Protein AF-R9MF24-F1 (afdb_monomer_lite)

Structure (mmCIF, N/CA/C/O backbone):
data_AF-R9MF24-F1
#
_entry.id   AF-R9MF24-F1
#
loop_
_atom_site.group_PDB
_atom_site.id
_atom_site.type_symbol
_atom_site.label_atom_id
_atom_site.label_alt_id
_atom_site.label_comp_id
_atom_site.label_asym_id
_atom_site.label_entity_id
_atom_site.label_seq_id
_atom_site.pdbx_PDB_ins_code
_atom_site.Cartn_x
_atom_site.Cartn_y
_atom_site.Cartn_z
_atom_site.occupancy
_atom_site.B_iso_or_equiv
_atom_site.auth_seq_id
_atom_site.auth_comp_id
_atom_site.auth_asym_id
_atom_site.auth_atom_id
_atom_site.pdbx_PDB_model_num
ATOM 1 N N . MET A 1 1 ? 22.158 18.760 18.795 1.00 32.41 1 MET A N 1
ATOM 2 C CA . MET A 1 1 ? 23.631 18.703 18.627 1.00 32.41 1 MET A CA 1
ATOM 3 C C . MET A 1 1 ? 24.213 17.861 19.756 1.00 32.41 1 MET A C 1
ATOM 5 O O . MET A 1 1 ? 23.567 17.799 20.792 1.00 32.41 1 MET A O 1
ATOM 9 N N . SER A 1 2 ? 25.388 17.259 19.525 1.00 22.94 2 SER A N 1
ATOM 10 C CA . SER A 1 2 ? 26.091 16.228 20.326 1.00 22.94 2 SER A CA 1
ATOM 11 C C . SER A 1 2 ? 25.753 14.790 19.914 1.00 22.94 2 SER A C 1
ATOM 13 O O . SER A 1 2 ? 24.680 14.279 20.213 1.00 22.94 2 SER A O 1
ATOM 15 N N . GLY A 1 3 ? 26.680 14.176 19.172 1.00 21.25 3 GLY A N 1
ATOM 16 C CA . GLY A 1 3 ? 26.636 12.784 18.728 1.00 21.25 3 GLY A CA 1
ATOM 17 C C . GLY A 1 3 ? 27.409 11.839 19.645 1.00 21.25 3 GLY A C 1
ATOM 18 O O . GLY A 1 3 ? 28.118 12.279 20.547 1.00 21.25 3 GLY A O 1
ATOM 19 N N . ILE A 1 4 ? 27.302 10.542 19.356 1.00 23.77 4 ILE A N 1
ATOM 20 C CA . ILE A 1 4 ? 28.175 9.489 19.881 1.00 23.77 4 ILE A CA 1
ATOM 21 C C . ILE A 1 4 ? 28.530 8.559 18.713 1.00 23.77 4 ILE A C 1
ATOM 23 O O . ILE A 1 4 ? 27.656 8.023 18.037 1.00 23.77 4 ILE A O 1
ATOM 27 N N . GLN A 1 5 ? 29.835 8.435 18.471 1.00 23.28 5 GLN A N 1
ATOM 28 C CA . GLN A 1 5 ? 30.492 7.444 17.620 1.00 23.28 5 GLN A CA 1
ATOM 29 C C . GLN A 1 5 ? 30.993 6.264 18.468 1.00 23.28 5 GLN A C 1
ATOM 31 O O . GLN A 1 5 ? 31.281 6.431 19.652 1.00 23.28 5 GLN A O 1
ATOM 36 N N . GLY A 1 6 ? 31.233 5.133 17.795 1.00 20.55 6 GLY A N 1
ATOM 37 C CA . GLY A 1 6 ? 32.076 4.010 18.234 1.00 20.55 6 GLY A CA 1
ATOM 38 C C . GLY A 1 6 ? 31.330 2.681 18.068 1.00 20.55 6 GLY A C 1
ATOM 39 O O . GLY A 1 6 ? 30.177 2.604 18.461 1.00 20.55 6 GLY A O 1
ATOM 40 N N . ILE A 1 7 ? 31.859 1.591 17.503 1.00 22.58 7 ILE A N 1
ATOM 41 C CA . ILE A 1 7 ? 33.227 1.031 17.449 1.00 22.58 7 ILE A CA 1
ATOM 42 C C . ILE A 1 7 ? 33.203 -0.004 16.284 1.00 22.58 7 ILE A C 1
ATOM 44 O O . ILE A 1 7 ? 32.310 -0.840 16.255 1.00 22.58 7 ILE A O 1
ATOM 48 N N . SER A 1 8 ? 33.909 0.196 15.160 1.00 21.58 8 SER A N 1
ATOM 49 C CA . SER A 1 8 ? 35.272 -0.264 14.782 1.00 21.58 8 SER A CA 1
ATOM 50 C C . SER A 1 8 ? 35.454 -1.768 14.481 1.00 21.58 8 SER A C 1
ATOM 52 O O . SER A 1 8 ? 35.139 -2.593 15.332 1.00 21.58 8 SER A O 1
ATOM 54 N N . GLY A 1 9 ? 36.103 -2.103 13.349 1.00 21.41 9 GLY A N 1
ATOM 55 C CA . GLY A 1 9 ? 36.692 -3.435 13.104 1.00 21.41 9 GLY A CA 1
ATOM 56 C C . GLY A 1 9 ? 37.067 -3.750 11.642 1.00 21.41 9 GLY A C 1
ATOM 57 O O . GLY A 1 9 ? 36.307 -4.403 10.946 1.00 21.41 9 GLY A O 1
ATOM 58 N N . GLN A 1 10 ? 38.232 -3.266 11.197 1.00 22.50 10 GLN A N 1
ATOM 59 C CA . GLN A 1 10 ? 38.938 -3.466 9.904 1.00 22.50 10 GLN A CA 1
ATOM 60 C C . GLN A 1 10 ? 39.436 -4.930 9.656 1.00 22.50 10 GLN A C 1
ATOM 62 O O . GLN A 1 10 ? 39.294 -5.710 10.595 1.00 22.50 10 GLN A O 1
ATOM 67 N N . PRO A 1 11 ? 40.061 -5.341 8.501 1.00 26.17 11 PRO A N 1
ATOM 68 C CA . PRO A 1 11 ? 40.873 -4.532 7.572 1.00 26.17 11 PRO A CA 1
ATOM 69 C C . PRO A 1 11 ? 40.814 -4.795 6.048 1.00 26.17 11 PRO A C 1
ATOM 71 O O . PRO A 1 11 ? 40.535 -5.874 5.537 1.00 26.17 11 PRO A O 1
ATOM 74 N N . TYR A 1 12 ? 41.217 -3.730 5.351 1.00 21.31 12 TYR A N 1
ATOM 75 C CA . TYR A 1 12 ? 41.724 -3.656 3.983 1.00 21.31 12 TYR A CA 1
ATOM 76 C C . TYR A 1 12 ? 42.991 -4.513 3.800 1.00 21.31 12 TYR A C 1
ATOM 78 O O . TYR A 1 12 ? 43.937 -4.385 4.578 1.00 21.31 12 TYR A O 1
ATOM 86 N N . ILE A 1 13 ? 43.061 -5.286 2.713 1.00 24.27 13 ILE A N 1
ATOM 87 C CA . ILE A 1 13 ? 44.319 -5.816 2.168 1.00 24.27 13 ILE A CA 1
ATOM 88 C C . ILE A 1 13 ? 44.688 -4.960 0.956 1.00 24.27 13 ILE A C 1
ATOM 90 O O . ILE A 1 13 ? 43.916 -4.826 0.009 1.00 24.27 13 ILE A O 1
ATOM 94 N N . GLY A 1 14 ? 45.861 -4.332 1.029 1.00 21.56 14 GLY A N 1
ATOM 95 C CA . GLY A 1 14 ? 46.400 -3.469 -0.013 1.00 21.56 14 GLY A CA 1
ATOM 96 C C . GLY A 1 14 ? 47.034 -4.243 -1.167 1.00 21.56 14 GLY A C 1
ATOM 97 O O . GLY A 1 14 ? 47.687 -5.265 -0.965 1.00 21.56 14 GLY A O 1
ATOM 98 N N . LEU A 1 15 ? 46.917 -3.683 -2.370 1.00 23.77 15 LEU A N 1
ATOM 99 C CA . LEU A 1 15 ? 47.779 -3.999 -3.505 1.00 23.77 15 LEU A CA 1
ATOM 100 C C . LEU A 1 15 ? 48.387 -2.696 -4.039 1.00 23.77 15 LEU A C 1
ATOM 102 O O . LEU A 1 15 ? 47.690 -1.722 -4.314 1.00 23.77 15 LEU A O 1
ATOM 106 N N . GLN A 1 16 ? 49.718 -2.680 -4.099 1.00 23.48 16 GLN A N 1
ATOM 107 C CA . GLN A 1 16 ? 50.552 -1.577 -4.574 1.00 23.48 16 GLN A CA 1
ATOM 108 C C . GLN A 1 16 ? 50.509 -1.416 -6.112 1.00 23.48 16 GLN A C 1
ATOM 110 O O . GLN A 1 16 ? 50.182 -2.366 -6.823 1.00 23.48 16 GLN A O 1
ATOM 115 N N . PRO A 1 17 ? 50.867 -0.226 -6.643 1.00 25.86 17 PRO A N 1
ATOM 116 C CA . PRO A 1 17 ? 50.626 0.160 -8.032 1.00 25.86 17 PRO A CA 1
ATOM 117 C C . PRO A 1 17 ? 51.710 -0.358 -8.992 1.00 25.86 17 PRO A C 1
ATOM 119 O O . PRO A 1 17 ? 52.890 -0.029 -8.868 1.00 25.86 17 PRO A O 1
ATOM 122 N N . GLY A 1 18 ? 51.299 -1.128 -10.001 1.00 22.83 18 GLY A N 1
ATOM 123 C CA . GLY A 1 18 ? 52.157 -1.616 -11.081 1.00 22.83 18 GLY A CA 1
ATOM 124 C C . GLY A 1 18 ? 51.900 -0.896 -12.408 1.00 22.83 18 GLY A C 1
ATOM 125 O O . GLY A 1 18 ? 50.906 -1.160 -13.066 1.00 22.83 18 GLY A O 1
ATOM 126 N N . LYS A 1 19 ? 52.824 -0.000 -12.778 1.00 24.78 19 LYS A N 1
ATOM 127 C CA . LYS A 1 19 ? 53.204 0.462 -14.134 1.00 24.78 19 LYS A CA 1
ATOM 128 C C . LYS A 1 19 ? 52.115 0.509 -15.227 1.00 24.78 19 LYS A C 1
ATOM 130 O O . LYS A 1 19 ? 51.801 -0.480 -15.879 1.00 24.78 19 LYS A O 1
ATOM 135 N N . THR A 1 20 ? 51.698 1.733 -15.539 1.00 24.89 20 THR A N 1
ATOM 136 C CA . THR A 1 20 ? 50.992 2.136 -16.762 1.00 24.89 20 THR A CA 1
ATOM 137 C C . THR A 1 20 ? 51.785 1.832 -18.044 1.00 24.89 20 THR A C 1
ATOM 139 O O . THR A 1 20 ? 52.941 2.251 -18.163 1.00 24.89 20 THR A O 1
ATOM 142 N N . PRO A 1 21 ? 51.160 1.234 -19.075 1.00 23.38 21 PRO A N 1
ATOM 143 C CA . PRO A 1 21 ? 51.584 1.398 -20.458 1.00 23.38 21 PRO A CA 1
ATOM 144 C C . PRO A 1 21 ? 50.862 2.605 -21.069 1.00 23.38 21 PRO A C 1
ATOM 146 O O . PRO A 1 21 ? 49.635 2.663 -21.123 1.00 23.38 21 PRO A O 1
ATOM 149 N N . LYS A 1 22 ? 51.639 3.585 -21.541 1.00 26.80 22 LYS A N 1
ATOM 150 C CA . LYS A 1 22 ? 51.162 4.669 -22.409 1.00 26.80 22 LYS A CA 1
ATOM 151 C C . LYS A 1 22 ? 50.564 4.055 -23.676 1.00 26.80 22 LYS A C 1
ATOM 153 O O . LYS A 1 22 ? 51.313 3.478 -24.460 1.00 26.80 22 LYS A O 1
ATOM 158 N N . CYS A 1 23 ? 49.266 4.242 -23.906 1.00 21.67 23 CYS A N 1
ATOM 159 C CA . CYS A 1 23 ? 48.694 4.089 -25.238 1.00 21.67 23 CYS A CA 1
ATOM 160 C C . CYS A 1 23 ? 48.206 5.442 -25.760 1.00 21.67 23 CYS A C 1
ATOM 162 O O . CYS A 1 23 ? 47.692 6.290 -25.031 1.00 21.67 23 CYS A O 1
ATOM 164 N N . ILE A 1 24 ? 48.536 5.651 -27.022 1.00 23.00 24 ILE A N 1
ATOM 165 C CA . ILE A 1 24 ? 48.594 6.902 -27.758 1.00 23.00 24 ILE A CA 1
ATOM 166 C C . ILE A 1 24 ? 47.173 7.385 -28.060 1.00 23.00 24 ILE A C 1
ATOM 168 O O . ILE A 1 24 ? 46.332 6.614 -28.513 1.00 23.00 24 ILE A O 1
ATOM 172 N N . LYS A 1 25 ? 46.922 8.678 -27.814 1.00 24.72 25 LYS A N 1
ATOM 173 C CA . LYS A 1 25 ? 45.685 9.369 -28.192 1.00 24.72 25 LYS A CA 1
ATOM 174 C C . LYS A 1 25 ? 45.422 9.170 -29.685 1.00 24.72 25 LYS A C 1
ATOM 176 O O . LYS A 1 25 ? 46.194 9.654 -30.508 1.00 24.72 25 LYS A O 1
ATOM 181 N N . THR A 1 26 ? 44.321 8.514 -30.020 1.00 23.39 26 THR A N 1
ATOM 182 C CA . THR A 1 26 ? 43.655 8.692 -31.311 1.00 23.39 26 THR A CA 1
ATOM 183 C C . THR A 1 26 ? 42.411 9.525 -31.036 1.00 23.39 26 THR A C 1
ATOM 185 O O . THR A 1 26 ? 41.576 9.151 -30.215 1.00 23.39 26 THR A O 1
ATOM 188 N N . GLU A 1 27 ? 42.351 10.713 -31.631 1.00 31.97 27 GLU A N 1
ATOM 189 C CA . GLU A 1 27 ? 41.205 11.615 -31.554 1.00 31.97 27 GLU A CA 1
ATOM 190 C C . GLU A 1 27 ? 39.989 10.937 -32.194 1.00 31.97 27 GLU A C 1
ATOM 192 O O . GLU A 1 27 ? 39.872 10.870 -33.414 1.00 31.97 27 GLU A O 1
ATOM 197 N N . ALA A 1 28 ? 39.086 10.419 -31.362 1.00 26.02 28 ALA A N 1
ATOM 198 C CA . ALA A 1 28 ? 37.737 10.058 -31.766 1.00 26.02 28 ALA A CA 1
ATOM 199 C C . ALA A 1 28 ? 36.785 11.166 -31.296 1.00 26.02 28 ALA A C 1
ATOM 201 O O . ALA A 1 28 ? 36.857 11.638 -30.160 1.00 26.02 28 ALA A O 1
ATOM 202 N N . SER A 1 29 ? 35.958 11.626 -32.230 1.00 28.78 29 SER A N 1
ATOM 203 C CA . SER A 1 29 ? 35.047 12.769 -32.161 1.00 28.78 29 SER A CA 1
ATOM 204 C C . SER A 1 29 ? 34.356 12.970 -30.807 1.00 28.78 29 SER A C 1
ATOM 206 O O . SER A 1 29 ? 33.730 12.053 -30.280 1.00 28.78 29 SER A O 1
ATOM 208 N N . LYS A 1 30 ? 34.384 14.212 -30.304 1.00 30.12 30 LYS A N 1
ATOM 209 C CA . LYS A 1 30 ? 33.553 14.681 -29.184 1.00 30.12 30 LYS A CA 1
ATOM 210 C C . LYS A 1 30 ? 32.076 14.340 -29.434 1.00 30.12 30 LYS A C 1
ATOM 212 O O . LYS A 1 30 ? 31.434 14.993 -30.254 1.00 30.12 30 LYS A O 1
ATOM 217 N N . ALA A 1 31 ? 31.536 13.372 -28.699 1.00 29.36 31 ALA A N 1
ATOM 218 C CA . ALA A 1 31 ? 30.095 13.243 -28.519 1.00 29.36 31 ALA A CA 1
ATOM 219 C C . ALA A 1 31 ? 29.623 14.368 -27.581 1.00 29.36 31 ALA A C 1
ATOM 221 O O . ALA A 1 31 ? 30.256 14.641 -26.557 1.00 29.36 31 ALA A O 1
ATOM 222 N N . LYS A 1 32 ? 28.578 15.088 -28.003 1.00 32.53 32 LYS A N 1
ATOM 223 C CA . LYS A 1 32 ? 28.035 16.274 -27.332 1.00 32.53 32 LYS A CA 1
ATOM 224 C C . LYS A 1 32 ? 27.459 15.907 -25.957 1.00 32.53 32 LYS A C 1
ATOM 226 O O . LYS A 1 32 ? 26.808 14.884 -25.801 1.00 32.53 32 LYS A O 1
ATOM 231 N N . VAL A 1 33 ? 27.742 16.772 -24.989 1.00 30.73 33 VAL A N 1
ATOM 232 C CA . VAL A 1 33 ? 27.272 16.747 -23.599 1.00 30.73 33 VAL A CA 1
ATOM 233 C C . VAL A 1 33 ? 25.902 17.423 -23.541 1.00 30.73 33 VAL A C 1
ATOM 235 O O . VAL A 1 33 ? 25.775 18.531 -24.062 1.00 30.73 33 VAL A O 1
ATOM 238 N N . ASP A 1 34 ? 24.917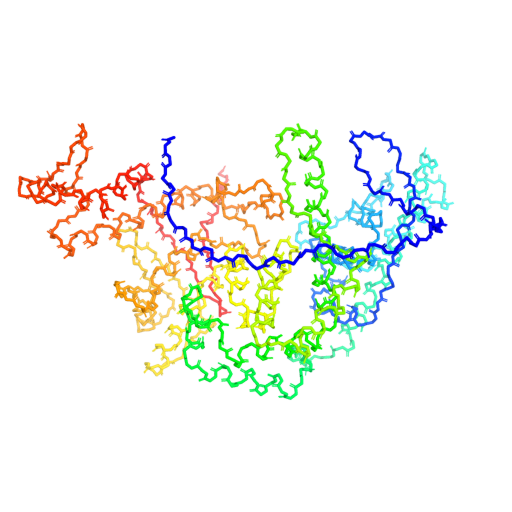 16.817 -22.879 1.00 28.94 34 ASP A N 1
ATOM 239 C CA . ASP A 1 34 ? 23.651 17.489 -22.568 1.00 28.94 34 ASP A CA 1
ATOM 240 C C . ASP A 1 34 ? 23.874 18.557 -21.484 1.00 28.94 34 ASP A C 1
ATOM 242 O O . ASP A 1 34 ? 24.329 18.272 -20.373 1.00 28.94 34 ASP A O 1
ATOM 246 N N . GLN A 1 35 ? 23.568 19.812 -21.815 1.00 27.31 35 GLN A N 1
ATOM 247 C CA . GLN A 1 35 ? 23.537 20.948 -20.892 1.00 27.31 35 GLN A CA 1
ATOM 248 C C . GLN A 1 35 ? 22.098 21.441 -20.739 1.00 27.31 35 GLN A C 1
ATOM 250 O O . GLN A 1 35 ? 21.409 21.691 -21.722 1.00 27.31 35 GLN A O 1
ATOM 255 N N . PHE A 1 36 ? 21.668 21.657 -19.497 1.00 27.12 36 PHE A N 1
ATOM 256 C CA . PHE A 1 36 ? 20.425 22.362 -19.188 1.00 27.12 36 PHE A CA 1
ATOM 257 C C . PHE A 1 36 ? 20.671 23.881 -19.190 1.00 27.12 36 PHE A C 1
ATOM 259 O O . PHE A 1 36 ? 21.599 24.342 -18.521 1.00 27.12 36 PHE A O 1
ATOM 266 N N . SER A 1 37 ? 19.838 24.669 -19.885 1.00 28.86 37 SER A N 1
ATOM 267 C CA . SER A 1 37 ? 19.802 26.134 -19.741 1.00 28.86 37 SER A CA 1
ATOM 268 C C . SER A 1 37 ? 18.368 26.647 -19.561 1.00 28.86 37 SER A C 1
ATOM 270 O O . SER A 1 37 ? 17.426 26.174 -20.190 1.00 28.86 37 SER A O 1
ATOM 272 N N . SER A 1 38 ? 18.202 27.595 -18.638 1.00 31.83 38 SER A N 1
ATOM 273 C CA . SER A 1 38 ? 16.920 28.112 -18.144 1.00 31.83 38 SER A CA 1
ATOM 274 C C . SER A 1 38 ? 16.510 29.436 -18.801 1.00 31.83 38 SER A C 1
ATOM 276 O O . SER A 1 38 ? 16.026 30.343 -18.125 1.00 31.83 38 SER A O 1
ATOM 278 N N . SER A 1 39 ? 16.724 29.595 -20.104 1.00 25.58 39 SER A N 1
ATOM 279 C CA . SER A 1 39 ? 16.343 30.817 -20.823 1.00 25.58 39 SER A CA 1
ATOM 280 C C . SER A 1 39 ? 15.750 30.470 -22.177 1.00 25.58 39 SER A C 1
ATOM 282 O O . SER A 1 39 ? 16.351 29.688 -22.905 1.00 25.58 39 SER A O 1
ATOM 284 N N . GLY A 1 40 ? 14.589 31.055 -22.493 1.00 33.47 40 GLY A N 1
ATOM 285 C CA . GLY A 1 40 ? 13.822 30.857 -23.726 1.00 33.47 40 GLY A CA 1
ATOM 286 C C . GLY A 1 40 ? 14.568 31.264 -24.996 1.00 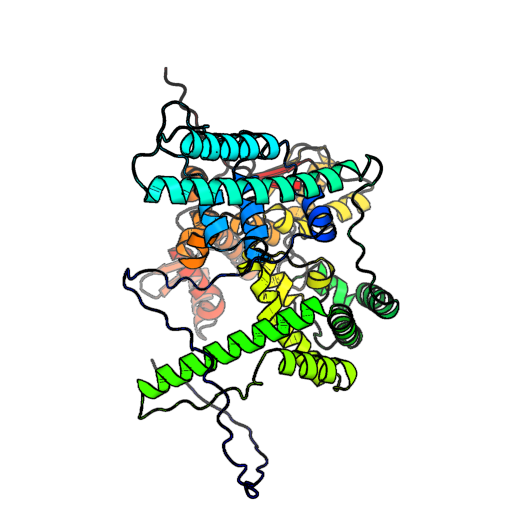33.47 40 GLY A C 1
ATOM 287 O O . GLY A 1 40 ? 14.255 32.277 -25.613 1.00 33.47 40 GLY A O 1
ATOM 288 N N . ALA A 1 41 ? 15.542 30.450 -25.385 1.00 24.89 41 ALA A N 1
ATOM 289 C CA . ALA A 1 41 ? 16.213 30.476 -26.668 1.00 24.89 41 ALA A CA 1
ATOM 290 C C . ALA A 1 41 ? 15.814 29.218 -27.446 1.00 24.89 41 ALA A C 1
ATOM 292 O O . ALA A 1 41 ? 15.605 28.153 -26.869 1.00 24.89 41 ALA A O 1
ATOM 293 N N . MET A 1 42 ? 15.639 29.412 -28.750 1.00 27.91 42 MET A N 1
ATOM 294 C CA . MET A 1 42 ? 15.045 28.486 -29.706 1.00 27.91 42 MET A CA 1
ATOM 295 C C . MET A 1 42 ? 15.560 27.052 -29.560 1.00 27.91 42 MET A C 1
ATOM 297 O O . MET A 1 42 ? 16.758 26.828 -29.413 1.00 27.91 42 MET A O 1
ATOM 301 N N . TYR A 1 43 ? 14.629 26.098 -29.641 1.00 26.80 43 TYR A N 1
ATOM 302 C CA . TYR A 1 43 ? 14.927 24.685 -29.830 1.00 26.80 43 TYR A CA 1
ATOM 303 C C . TYR A 1 43 ? 15.898 24.533 -31.005 1.00 26.80 43 TYR A C 1
ATOM 305 O O . TYR A 1 43 ? 15.511 24.739 -32.157 1.00 26.80 43 TYR A O 1
ATOM 313 N N . ASP A 1 44 ? 17.140 24.143 -30.727 1.00 27.47 44 ASP A N 1
ATOM 314 C CA . ASP A 1 44 ? 17.936 23.464 -31.738 1.00 27.47 44 ASP A CA 1
ATOM 315 C C . ASP A 1 44 ? 17.193 22.162 -32.058 1.00 27.47 44 ASP A C 1
ATOM 317 O O . ASP A 1 44 ? 17.021 21.295 -31.198 1.00 27.47 44 ASP A O 1
ATOM 321 N N . GLN A 1 45 ? 16.684 22.069 -33.287 1.00 33.59 45 GLN A N 1
ATOM 322 C CA . GLN A 1 45 ? 16.009 20.890 -33.818 1.00 33.59 45 GLN A CA 1
ATOM 323 C C . GLN A 1 45 ? 17.004 19.728 -33.899 1.00 33.59 45 GLN A C 1
ATOM 325 O O . GLN A 1 45 ? 17.668 19.512 -34.911 1.00 33.59 45 GLN A O 1
ATOM 330 N N . VAL A 1 46 ? 17.119 18.964 -32.817 1.00 35.62 46 VAL A N 1
ATOM 331 C CA . VAL A 1 46 ? 17.594 17.587 -32.895 1.00 35.62 46 VAL A CA 1
ATOM 332 C C . VAL A 1 46 ? 16.377 16.759 -33.291 1.00 35.62 46 VAL A C 1
ATOM 334 O O . VAL A 1 46 ? 15.418 16.680 -32.529 1.00 35.62 46 VAL A O 1
ATOM 337 N N . GLU A 1 47 ? 16.378 16.195 -34.501 1.00 38.88 47 GLU A N 1
ATOM 338 C CA . GLU A 1 47 ? 15.331 15.268 -34.948 1.00 38.88 47 GLU A CA 1
ATOM 339 C C . GLU A 1 47 ? 15.279 14.054 -34.004 1.00 38.88 47 GLU A C 1
ATOM 341 O O . GLU A 1 47 ? 16.055 13.103 -34.136 1.00 38.88 47 GLU A O 1
ATOM 346 N N . GLU A 1 48 ? 14.362 14.078 -33.034 1.00 51.06 48 GLU A N 1
ATOM 347 C CA . GLU A 1 48 ? 13.956 12.886 -32.293 1.00 5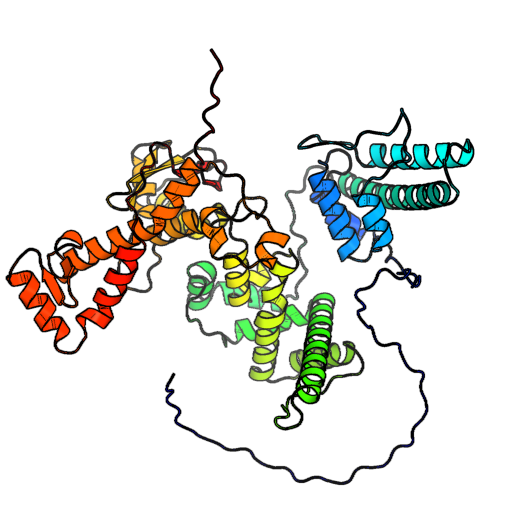1.06 48 GLU A CA 1
ATOM 348 C C . GLU A 1 48 ? 13.337 11.901 -33.293 1.00 51.06 48 GLU A C 1
ATOM 350 O O . GLU A 1 48 ? 12.275 12.153 -33.861 1.00 51.06 48 GLU A O 1
ATOM 355 N N . LYS A 1 49 ? 14.000 10.770 -33.547 1.00 55.09 49 LYS A N 1
ATOM 356 C CA . LYS A 1 49 ? 13.444 9.726 -34.417 1.00 55.09 49 LYS A CA 1
ATOM 357 C C . LYS A 1 49 ? 12.468 8.861 -33.629 1.00 55.09 49 LYS A C 1
ATOM 359 O O . LYS A 1 49 ? 12.867 8.199 -32.674 1.00 55.09 49 LYS A O 1
ATOM 364 N N . SER A 1 50 ? 11.208 8.826 -34.061 1.00 71.94 50 SER A N 1
ATOM 365 C CA . SER A 1 50 ? 10.199 7.932 -33.488 1.00 71.94 50 SER A CA 1
ATOM 366 C C . SER A 1 50 ? 10.451 6.469 -33.861 1.00 71.94 50 SER A C 1
ATOM 368 O O . SER A 1 50 ? 10.723 6.168 -35.026 1.00 71.94 50 SER A O 1
ATOM 370 N N . LEU A 1 51 ? 10.287 5.557 -32.903 1.00 75.38 51 LEU A N 1
ATOM 371 C CA . LEU A 1 51 ? 10.299 4.114 -33.138 1.00 75.38 51 LEU A CA 1
ATOM 372 C C . LEU A 1 51 ? 9.039 3.663 -33.905 1.00 75.38 51 LEU A C 1
ATOM 374 O O . LEU A 1 51 ? 7.967 4.251 -33.731 1.00 75.38 51 LEU A O 1
ATOM 378 N N . PRO A 1 52 ? 9.134 2.621 -34.753 1.00 80.38 52 PRO A N 1
ATOM 379 C CA . PRO A 1 52 ? 7.977 2.087 -35.463 1.00 80.38 52 PRO A CA 1
ATOM 380 C C . PRO A 1 52 ? 7.011 1.384 -34.501 1.00 80.38 52 PRO A C 1
ATOM 382 O O . PRO A 1 52 ? 7.428 0.633 -33.621 1.00 80.38 52 PRO A O 1
ATOM 385 N N . PHE A 1 53 ? 5.709 1.586 -34.709 1.00 85.56 53 PHE A N 1
ATOM 386 C CA . PHE A 1 53 ? 4.666 0.852 -33.993 1.00 85.56 53 PHE A CA 1
ATOM 387 C C . PHE A 1 53 ? 4.494 -0.547 -34.594 1.00 85.56 53 PHE A C 1
ATOM 389 O O . PHE A 1 53 ? 4.344 -0.676 -35.809 1.00 85.56 53 PHE A O 1
ATOM 396 N N . THR A 1 54 ? 4.540 -1.591 -33.764 1.00 85.19 54 THR A N 1
ATOM 397 C CA . THR A 1 54 ? 4.484 -2.989 -34.222 1.00 85.19 54 THR A CA 1
ATOM 398 C C . THR A 1 54 ? 3.137 -3.645 -33.914 1.00 85.19 54 THR A C 1
ATOM 400 O O . THR A 1 54 ? 2.429 -3.250 -32.988 1.00 85.19 54 THR A O 1
ATOM 403 N N . ALA A 1 55 ? 2.805 -4.714 -34.644 1.00 77.00 55 ALA A N 1
ATOM 404 C CA . ALA A 1 55 ? 1.595 -5.504 -34.396 1.00 77.00 55 ALA A CA 1
ATOM 405 C C . ALA A 1 55 ? 1.550 -6.111 -32.978 1.00 77.00 55 ALA A C 1
ATOM 407 O O . ALA A 1 55 ? 0.478 -6.242 -32.395 1.00 77.00 55 ALA A O 1
ATOM 408 N N . GLU A 1 56 ? 2.706 -6.436 -32.388 1.00 77.31 56 GLU A N 1
ATOM 409 C CA . GLU A 1 56 ? 2.786 -6.923 -31.005 1.00 77.31 56 GLU A CA 1
ATOM 410 C C . GLU A 1 56 ? 2.409 -5.827 -29.994 1.00 77.31 56 GLU A C 1
ATOM 412 O O . GLU A 1 56 ? 1.693 -6.088 -29.026 1.00 77.31 56 GLU A O 1
ATOM 417 N N . MET A 1 57 ? 2.847 -4.585 -30.229 1.00 80.69 57 MET A N 1
ATOM 418 C CA . MET A 1 57 ? 2.451 -3.435 -29.410 1.00 80.69 57 MET A CA 1
ATOM 419 C C . MET A 1 57 ? 0.953 -3.148 -29.556 1.00 80.69 57 MET A C 1
ATOM 421 O O . MET A 1 57 ? 0.279 -2.889 -28.562 1.00 80.69 57 MET A O 1
ATOM 425 N N . ALA A 1 58 ? 0.414 -3.270 -30.772 1.00 83.56 58 ALA A N 1
ATOM 426 C CA . ALA A 1 58 ? -1.018 -3.151 -31.019 1.00 83.56 58 ALA A CA 1
ATOM 427 C C . ALA A 1 58 ? -1.828 -4.206 -30.247 1.00 83.56 58 ALA A C 1
ATOM 429 O O . ALA A 1 58 ? -2.810 -3.860 -29.595 1.00 83.56 58 ALA A O 1
ATOM 430 N N . ALA A 1 59 ? -1.382 -5.466 -30.251 1.00 79.00 59 ALA A N 1
ATOM 431 C CA . ALA A 1 59 ? -2.025 -6.552 -29.512 1.00 79.00 59 ALA A CA 1
ATOM 432 C C . ALA A 1 59 ? -1.970 -6.366 -27.986 1.00 79.00 59 ALA A C 1
ATOM 434 O O . ALA A 1 59 ? -2.905 -6.761 -27.295 1.00 79.00 59 ALA A O 1
ATOM 435 N N . LYS A 1 60 ? -0.910 -5.737 -27.458 1.00 82.50 60 LYS A N 1
ATOM 436 C CA . LYS A 1 60 ? -0.802 -5.383 -26.030 1.00 82.50 60 LYS A CA 1
ATOM 437 C C . LYS A 1 60 ? -1.779 -4.277 -25.625 1.00 82.50 60 LYS A C 1
ATOM 439 O O . LYS A 1 60 ? -2.352 -4.351 -24.548 1.00 82.50 60 LYS A O 1
ATOM 444 N N . LEU A 1 61 ? -1.995 -3.288 -26.493 1.00 84.50 61 LEU A N 1
ATOM 445 C CA . LEU A 1 61 ? -2.859 -2.135 -26.207 1.00 84.50 61 LEU A CA 1
ATOM 446 C C . LEU A 1 61 ? -4.346 -2.394 -26.506 1.00 84.50 61 LEU A C 1
ATOM 448 O O . LEU A 1 61 ? -5.212 -1.775 -25.894 1.00 84.50 61 LEU A O 1
ATOM 452 N N . ALA A 1 62 ? -4.656 -3.320 -27.416 1.00 87.75 62 ALA A N 1
ATOM 453 C CA . ALA A 1 62 ? -6.017 -3.700 -27.807 1.00 87.75 62 ALA A CA 1
ATOM 454 C C . ALA A 1 62 ? -6.973 -4.087 -26.655 1.00 87.75 62 ALA A C 1
ATOM 456 O O . ALA A 1 62 ? -8.136 -3.676 -26.710 1.00 87.75 62 ALA A O 1
ATOM 457 N N . PRO A 1 63 ? -6.555 -4.850 -25.622 1.00 79.44 63 PRO A N 1
ATOM 458 C CA . PRO A 1 63 ? -7.427 -5.149 -24.486 1.00 79.44 63 PRO A CA 1
ATOM 459 C C . PRO A 1 63 ? -7.632 -3.952 -23.544 1.00 79.44 63 PRO A C 1
ATOM 461 O O . PRO A 1 63 ? -8.667 -3.877 -22.888 1.00 79.44 63 PRO A O 1
ATOM 464 N N . GLU A 1 64 ? -6.679 -3.018 -23.476 1.00 84.31 64 GLU A N 1
ATOM 465 C CA . GLU A 1 64 ? -6.719 -1.871 -22.555 1.00 84.31 64 GLU A CA 1
ATOM 466 C C . GLU A 1 64 ? -7.507 -0.680 -23.116 1.00 84.31 64 GLU A C 1
ATOM 468 O O . GLU A 1 64 ? -8.102 0.090 -22.359 1.00 84.31 64 GLU A O 1
ATOM 473 N N . TYR A 1 65 ? -7.528 -0.526 -24.443 1.00 88.44 65 TYR A N 1
ATOM 474 C CA . TYR A 1 65 ? -8.087 0.647 -25.104 1.00 88.44 65 TYR A CA 1
ATOM 475 C C . TYR A 1 65 ? -9.105 0.268 -26.175 1.00 88.44 65 TYR A C 1
ATOM 477 O O . TYR A 1 65 ? -8.783 -0.338 -27.198 1.00 88.44 65 TYR A O 1
ATOM 485 N N . ASP A 1 66 ? -10.350 0.706 -25.983 1.00 90.19 66 ASP A N 1
ATOM 486 C CA . ASP A 1 66 ? -11.326 0.759 -27.065 1.00 90.19 66 ASP A CA 1
ATOM 487 C C . ASP A 1 66 ? -11.206 2.079 -27.826 1.00 90.19 66 ASP A C 1
ATOM 489 O O . ASP A 1 66 ? -11.844 3.073 -27.493 1.00 90.19 66 ASP A O 1
ATOM 493 N N . VAL A 1 67 ? -10.362 2.107 -28.854 1.00 90.56 67 VAL A N 1
ATOM 494 C CA . VAL A 1 67 ? -10.092 3.336 -29.618 1.00 90.56 67 VAL A CA 1
ATOM 495 C C . VAL A 1 67 ? -11.312 3.886 -30.375 1.00 90.56 67 VAL A C 1
ATOM 497 O O . VAL A 1 67 ? -11.294 5.054 -30.760 1.00 90.56 67 VAL A O 1
ATOM 500 N N . GLN A 1 68 ? -12.373 3.087 -30.549 1.00 90.50 68 GLN A N 1
ATOM 501 C CA . GLN A 1 68 ? -13.659 3.529 -31.107 1.00 90.50 68 GLN A CA 1
ATOM 502 C C . GLN A 1 68 ? -14.646 4.007 -30.031 1.00 90.50 68 GLN A C 1
ATOM 504 O O . GLN A 1 68 ? -15.680 4.588 -30.353 1.00 90.50 68 GLN A O 1
ATOM 509 N N . SER A 1 69 ? -14.348 3.773 -28.754 1.00 89.25 69 SER A N 1
ATOM 510 C CA . SER A 1 69 ? -15.199 4.163 -27.636 1.00 89.25 69 SER A CA 1
ATOM 511 C C . SER A 1 69 ? -14.369 4.359 -26.366 1.00 89.25 69 SER A C 1
ATOM 513 O O . SER A 1 69 ? -14.448 3.575 -25.418 1.00 89.25 69 SER A O 1
ATOM 515 N N . MET A 1 70 ? -13.582 5.436 -26.318 1.00 88.62 70 MET A N 1
ATOM 516 C CA . MET A 1 70 ? -12.794 5.787 -25.132 1.00 88.62 70 MET A CA 1
ATOM 517 C C . MET A 1 70 ? -13.016 7.235 -24.706 1.00 88.62 70 MET A C 1
ATOM 519 O O . MET A 1 70 ? -13.413 8.077 -25.509 1.00 88.62 70 MET A O 1
ATOM 523 N N . SER A 1 71 ? -12.792 7.524 -23.422 1.00 86.12 71 SER A N 1
ATOM 524 C CA . SER A 1 71 ? -12.865 8.889 -22.894 1.00 86.12 71 SER A CA 1
ATOM 525 C C . SER A 1 71 ? -11.605 9.688 -23.221 1.00 86.12 71 SER A C 1
ATOM 527 O O . SER A 1 71 ? -10.544 9.123 -23.504 1.00 86.12 71 SER A O 1
ATOM 529 N N . ARG A 1 72 ? -11.681 11.018 -23.101 1.00 81.56 72 ARG A N 1
ATOM 530 C CA . ARG A 1 72 ? -10.512 11.905 -23.238 1.00 81.56 72 ARG A CA 1
ATOM 531 C C . ARG A 1 72 ? -9.360 11.511 -22.309 1.00 81.56 72 ARG A C 1
ATOM 533 O O . ARG A 1 72 ? -8.204 11.562 -22.718 1.00 81.56 72 ARG A O 1
ATOM 540 N N . ASN A 1 73 ? -9.665 11.051 -21.096 1.00 79.19 73 ASN A N 1
ATOM 541 C CA . ASN A 1 73 ? -8.658 10.581 -20.142 1.00 79.19 73 ASN A CA 1
ATOM 542 C C . ASN A 1 73 ? -7.966 9.294 -20.611 1.00 79.19 73 ASN A C 1
ATOM 544 O O . ASN A 1 73 ? -6.751 9.164 -20.470 1.00 79.19 73 ASN A O 1
ATOM 548 N N . ALA A 1 74 ? -8.717 8.351 -21.186 1.00 79.88 74 ALA A N 1
ATOM 549 C CA . ALA A 1 74 ? -8.154 7.125 -21.747 1.00 79.88 74 ALA A CA 1
ATOM 550 C C . ALA A 1 74 ? -7.293 7.412 -22.990 1.00 79.88 74 ALA A C 1
ATOM 552 O O . ALA A 1 74 ? -6.175 6.907 -23.072 1.00 79.88 74 ALA A O 1
ATOM 553 N N . TYR A 1 75 ? -7.742 8.306 -23.879 1.00 86.56 75 TYR A N 1
ATOM 554 C CA . TYR A 1 75 ? -6.942 8.801 -25.006 1.00 86.56 75 TYR A CA 1
ATOM 555 C C . TYR A 1 75 ? -5.611 9.410 -24.542 1.00 86.56 75 TYR A C 1
ATOM 557 O O . TYR A 1 75 ? -4.547 9.067 -25.051 1.00 86.56 75 TYR A O 1
ATOM 565 N N . THR A 1 76 ? -5.650 10.275 -23.527 1.00 80.62 76 THR A N 1
ATOM 566 C CA . THR A 1 76 ? -4.452 10.912 -22.971 1.00 80.62 76 THR A CA 1
ATOM 567 C C . THR A 1 76 ? -3.481 9.897 -22.364 1.00 80.62 76 THR A C 1
ATOM 569 O O . THR A 1 76 ? -2.271 10.000 -22.573 1.00 80.62 76 THR A O 1
ATOM 572 N N . LYS A 1 77 ? -3.993 8.886 -21.649 1.00 83.50 77 LYS A N 1
ATOM 573 C CA . LYS A 1 77 ? -3.172 7.785 -21.122 1.00 83.50 77 LYS A CA 1
ATOM 574 C C . LYS A 1 77 ? -2.506 6.995 -22.251 1.00 83.50 77 LYS A C 1
ATOM 576 O O . LYS A 1 77 ? -1.309 6.733 -22.165 1.00 83.50 77 LYS A O 1
ATOM 581 N N . LEU A 1 78 ? -3.242 6.690 -23.322 1.00 88.62 78 LEU A N 1
ATOM 582 C CA . LEU A 1 78 ? -2.701 6.009 -24.499 1.00 88.62 78 LEU A CA 1
ATOM 583 C C . LEU A 1 78 ? -1.585 6.833 -25.164 1.00 88.62 78 LEU A C 1
ATOM 585 O O . LEU A 1 78 ? -0.509 6.302 -25.427 1.00 88.62 78 LEU A O 1
ATOM 589 N N . LEU A 1 79 ? -1.773 8.145 -25.357 1.00 82.88 79 LEU A N 1
ATOM 590 C CA . LEU A 1 79 ? -0.714 9.023 -25.878 1.00 82.88 79 LEU A CA 1
ATOM 591 C C . LEU A 1 79 ? 0.543 9.020 -25.001 1.00 82.88 79 LEU A C 1
ATOM 593 O O . LEU A 1 79 ? 1.661 9.008 -25.520 1.00 82.88 79 LEU A O 1
ATOM 597 N N . ALA A 1 80 ? 0.372 9.034 -23.678 1.00 69.75 80 ALA A N 1
ATOM 598 C CA . ALA A 1 80 ? 1.488 9.006 -22.741 1.00 69.75 80 ALA A CA 1
ATOM 599 C C . ALA A 1 80 ? 2.270 7.687 -22.829 1.00 69.75 80 ALA A C 1
ATOM 601 O O . ALA A 1 80 ? 3.501 7.717 -22.827 1.00 69.75 80 ALA A O 1
ATOM 602 N N . GLN A 1 81 ? 1.579 6.552 -22.981 1.00 78.94 81 GLN A N 1
ATOM 603 C CA . GLN A 1 81 ? 2.211 5.249 -23.208 1.00 78.94 81 GLN A CA 1
ATOM 604 C C . GLN A 1 81 ? 2.949 5.181 -24.556 1.00 78.94 81 GLN A C 1
ATOM 606 O O . GLN A 1 81 ? 4.068 4.669 -24.626 1.00 78.94 81 GLN A O 1
ATOM 611 N N . LEU A 1 82 ? 2.374 5.737 -25.629 1.00 79.75 82 LEU A N 1
ATOM 612 C CA . LEU A 1 82 ? 3.032 5.790 -26.940 1.00 79.75 82 LEU A CA 1
ATOM 613 C C . LEU A 1 82 ? 4.295 6.668 -26.905 1.00 79.75 82 LEU A C 1
ATOM 615 O O . LEU A 1 82 ? 5.321 6.296 -27.475 1.00 79.75 82 LEU A O 1
ATOM 619 N N . ARG A 1 83 ? 4.260 7.801 -26.192 1.00 76.81 83 ARG A N 1
ATOM 620 C CA . ARG A 1 83 ? 5.438 8.658 -25.985 1.00 76.81 83 ARG A CA 1
ATOM 621 C C . ARG A 1 83 ? 6.510 7.965 -25.151 1.00 76.81 83 ARG A C 1
ATOM 623 O O . ARG A 1 83 ? 7.675 7.977 -25.532 1.00 76.81 83 ARG A O 1
ATOM 630 N N . SER A 1 84 ? 6.142 7.370 -24.016 1.00 60.06 84 SER A N 1
ATOM 631 C CA . SER A 1 84 ? 7.110 6.705 -23.132 1.00 60.06 84 SER A CA 1
ATOM 632 C C . SER A 1 84 ? 7.771 5.493 -23.793 1.00 60.06 84 SER A C 1
ATOM 634 O O . SER A 1 84 ? 8.913 5.172 -23.475 1.00 60.06 84 SER A O 1
ATOM 636 N N . SER A 1 85 ? 7.089 4.883 -24.764 1.00 66.56 85 SER A N 1
ATOM 637 C CA . SER A 1 85 ? 7.610 3.803 -25.608 1.00 66.56 85 SER A CA 1
ATOM 638 C C . SER A 1 85 ? 8.436 4.299 -26.806 1.00 66.56 85 SER A C 1
ATOM 640 O O . SER A 1 85 ? 8.862 3.494 -27.629 1.00 66.56 85 SER A O 1
ATOM 642 N N . GLY A 1 86 ? 8.639 5.614 -26.947 1.00 68.81 86 GLY A N 1
ATOM 643 C CA . GLY A 1 86 ? 9.396 6.222 -28.045 1.00 68.81 86 GLY A CA 1
ATOM 644 C C . GLY A 1 86 ? 8.688 6.202 -29.405 1.00 68.81 86 GLY A C 1
ATOM 645 O O . GLY A 1 86 ? 9.309 6.525 -30.415 1.00 68.81 86 GLY A O 1
ATOM 646 N N . ILE A 1 87 ? 7.405 5.828 -29.456 1.00 82.88 87 ILE A N 1
ATOM 647 C CA . ILE A 1 87 ? 6.596 5.790 -30.688 1.00 82.88 87 ILE A CA 1
ATOM 648 C C . ILE A 1 87 ? 6.159 7.207 -31.085 1.00 82.88 87 ILE A C 1
ATOM 650 O O . ILE A 1 87 ? 6.036 7.513 -32.273 1.00 82.88 87 ILE A O 1
ATOM 654 N N . LEU A 1 88 ? 5.949 8.084 -30.097 1.00 77.44 88 LEU A N 1
ATOM 655 C CA . LEU A 1 88 ? 5.737 9.517 -30.304 1.00 77.44 88 LEU A CA 1
ATOM 656 C C . LEU A 1 88 ? 6.938 10.315 -29.800 1.00 77.44 88 LEU A C 1
ATOM 658 O O . LEU A 1 88 ? 7.424 10.069 -28.696 1.00 77.44 88 LEU A O 1
ATOM 662 N N . THR A 1 89 ? 7.367 11.307 -30.576 1.00 80.31 89 THR A N 1
ATOM 663 C CA . THR A 1 89 ? 8.336 12.316 -30.123 1.00 80.31 89 THR A CA 1
ATOM 664 C C . THR A 1 89 ? 7.699 13.269 -29.111 1.00 80.31 89 THR A C 1
ATOM 666 O O . THR A 1 89 ? 6.471 13.326 -28.953 1.00 80.31 89 THR A O 1
ATOM 669 N N . GLY A 1 90 ? 8.517 14.071 -28.423 1.00 69.81 90 GLY A N 1
ATOM 670 C CA . GLY A 1 90 ? 8.009 15.113 -27.529 1.00 69.81 90 GLY A CA 1
ATOM 671 C C . GLY A 1 90 ? 7.107 16.127 -28.245 1.00 69.81 90 GLY A C 1
ATOM 672 O O . GLY A 1 90 ? 6.086 16.543 -27.688 1.00 69.81 90 GLY A O 1
ATOM 673 N N . GLN A 1 91 ? 7.446 16.475 -29.490 1.00 76.00 91 GLN A N 1
ATOM 674 C CA . GLN A 1 91 ? 6.677 17.403 -30.322 1.00 76.00 91 GLN A CA 1
ATOM 675 C C . GLN A 1 91 ? 5.346 16.791 -30.782 1.00 76.00 91 GLN A C 1
ATOM 677 O O . GLN A 1 91 ? 4.307 17.440 -30.660 1.00 76.00 91 GLN A O 1
ATOM 682 N N . GLU A 1 92 ? 5.354 15.535 -31.239 1.00 80.88 92 GLU A N 1
ATOM 683 C CA . GLU A 1 92 ? 4.142 14.820 -31.663 1.00 80.88 92 GLU A CA 1
ATOM 684 C C . GLU A 1 92 ? 3.170 14.624 -30.492 1.00 80.88 92 GLU A C 1
ATOM 686 O O . GLU A 1 92 ? 1.969 14.856 -30.628 1.00 80.88 92 GLU A O 1
ATOM 691 N N . TYR A 1 93 ? 3.688 14.263 -29.314 1.00 77.94 93 TYR A N 1
ATOM 692 C CA . TYR A 1 93 ? 2.879 14.161 -28.102 1.00 77.94 93 TYR A CA 1
ATOM 693 C C . TYR A 1 93 ? 2.248 15.502 -27.725 1.00 77.94 93 TYR A C 1
ATOM 695 O O . TYR A 1 93 ? 1.061 15.547 -27.414 1.00 77.94 93 TYR A O 1
ATOM 703 N N . SER A 1 94 ? 3.022 16.592 -27.748 1.00 70.50 94 SER A N 1
ATOM 704 C CA . SER A 1 94 ? 2.518 17.924 -27.394 1.00 70.50 94 SER A CA 1
ATOM 705 C C . SER A 1 94 ? 1.388 18.361 -28.332 1.00 70.50 94 SER A C 1
ATOM 707 O O . SER A 1 94 ? 0.337 18.803 -27.869 1.00 70.50 94 SER A O 1
ATOM 709 N N . ALA A 1 95 ? 1.562 18.143 -29.638 1.00 73.38 95 ALA A N 1
ATOM 710 C CA . ALA A 1 95 ? 0.557 18.438 -30.656 1.00 73.38 95 ALA A CA 1
ATOM 711 C C . ALA A 1 95 ? -0.733 17.614 -30.455 1.00 73.38 95 ALA A C 1
ATOM 713 O O . ALA A 1 95 ? -1.841 18.153 -30.463 1.00 73.38 95 ALA A O 1
ATOM 714 N N . ALA A 1 96 ? -0.598 16.312 -30.189 1.00 78.75 96 ALA A N 1
ATOM 715 C CA . ALA A 1 96 ? -1.727 15.408 -29.978 1.00 78.75 96 ALA A CA 1
ATOM 716 C C . ALA A 1 96 ? -2.459 15.612 -28.640 1.00 78.75 96 ALA A C 1
ATOM 718 O O . ALA A 1 96 ? -3.673 15.390 -28.554 1.00 78.75 96 ALA A O 1
ATOM 719 N N . TYR A 1 97 ? -1.722 15.999 -27.595 1.00 73.38 97 TYR A N 1
ATOM 720 C CA . TYR A 1 97 ? -2.244 16.255 -26.254 1.00 73.38 97 TYR A CA 1
ATOM 721 C C . TYR A 1 97 ? -2.935 17.614 -26.185 1.00 73.38 97 TYR A C 1
ATOM 723 O O . TYR A 1 97 ? -4.074 17.692 -25.730 1.00 73.38 97 TYR A O 1
ATOM 731 N N . GLY A 1 98 ? -2.264 18.676 -26.646 1.00 64.31 98 GLY A N 1
ATOM 732 C CA . GLY A 1 98 ? -2.782 20.044 -26.597 1.00 64.31 98 GLY A CA 1
ATOM 733 C C . GLY A 1 98 ? -4.056 20.212 -27.417 1.00 64.31 98 GLY A C 1
ATOM 734 O O . GLY A 1 98 ? -4.941 20.967 -27.027 1.00 64.31 98 GLY A O 1
ATOM 735 N N . GLY A 1 99 ? -4.182 19.446 -28.505 1.00 59.25 99 GLY A N 1
ATOM 736 C CA . GLY A 1 99 ? -5.388 19.431 -29.323 1.00 59.25 99 GLY A CA 1
ATOM 737 C C . GLY A 1 99 ? -5.689 20.768 -29.999 1.00 59.25 99 GLY A C 1
ATOM 738 O O . GLY A 1 99 ? -6.840 21.064 -30.314 1.00 59.25 99 GLY A O 1
ATOM 739 N N . THR A 1 100 ? -4.665 21.597 -30.176 1.00 54.72 100 THR A N 1
ATOM 740 C CA . THR A 1 100 ? -4.797 22.946 -30.710 1.00 54.72 100 THR A CA 1
ATOM 741 C C . THR A 1 100 ? -5.205 22.871 -32.179 1.00 54.72 100 THR A C 1
ATOM 743 O O . THR A 1 100 ? -4.398 22.498 -33.021 1.00 54.72 100 THR A O 1
ATOM 746 N N . MET A 1 101 ? -6.456 23.211 -32.480 1.00 59.72 101 MET A N 1
ATOM 747 C CA . MET A 1 101 ? -6.962 23.369 -33.846 1.00 59.72 101 MET A CA 1
ATOM 748 C C . MET A 1 101 ? -6.812 24.838 -34.277 1.00 59.72 101 MET A C 1
ATOM 750 O O . MET A 1 101 ? -6.868 25.715 -33.408 1.00 59.72 101 MET A O 1
ATOM 754 N N . PRO A 1 102 ? -6.633 25.140 -35.576 1.00 55.62 102 PRO A N 1
ATOM 755 C CA . PRO A 1 102 ? -6.642 26.522 -36.056 1.00 55.62 102 PRO A CA 1
ATOM 756 C C . PRO A 1 102 ? -7.955 27.226 -35.669 1.00 55.62 102 PRO A C 1
ATOM 758 O O . PRO A 1 102 ? -9.026 26.609 -35.618 1.00 55.62 102 PRO A O 1
ATOM 761 N N . ALA A 1 103 ? -7.860 28.507 -35.306 1.00 51.06 103 ALA A N 1
ATOM 762 C CA . ALA A 1 103 ? -8.942 29.255 -34.668 1.00 51.06 103 ALA A CA 1
ATOM 763 C C . ALA A 1 103 ? -10.054 29.600 -35.675 1.00 51.06 103 ALA A C 1
ATOM 765 O O . ALA A 1 103 ? -10.052 30.670 -36.285 1.00 51.06 103 ALA A O 1
ATOM 766 N N . HIS A 1 104 ? -11.020 28.695 -35.847 1.00 56.78 104 HIS A N 1
ATOM 767 C CA . HIS A 1 104 ? -12.141 28.862 -36.775 1.00 56.78 104 HIS A CA 1
ATOM 768 C C . HIS A 1 104 ? -13.488 28.474 -36.151 1.00 56.78 104 HIS A C 1
ATOM 770 O O . HIS A 1 104 ? -13.559 27.627 -35.262 1.00 56.78 104 HIS A O 1
ATOM 776 N N . GLU A 1 105 ? -14.577 29.047 -36.679 1.00 46.41 105 GLU A N 1
ATOM 777 C CA . GLU A 1 105 ? -15.971 28.812 -36.249 1.00 46.41 105 GLU A CA 1
ATOM 778 C C . GLU A 1 105 ? -16.431 27.341 -36.356 1.00 46.41 105 GLU A C 1
ATOM 780 O O . GLU A 1 105 ? -17.485 26.985 -35.837 1.00 46.41 105 GLU A O 1
ATOM 785 N N . GLN A 1 106 ? -15.646 26.474 -37.007 1.00 53.19 106 GLN A N 1
ATOM 786 C CA . GLN A 1 106 ? -15.934 25.049 -37.215 1.00 53.19 106 GLN A CA 1
ATOM 787 C C . GLN A 1 106 ? -14.957 24.110 -36.485 1.00 53.19 106 GLN A C 1
ATOM 789 O O . GLN A 1 106 ? -14.896 22.924 -36.815 1.00 53.19 106 GLN A O 1
ATOM 794 N N . ALA A 1 107 ? -14.180 24.611 -35.517 1.00 61.78 107 ALA A N 1
ATOM 795 C CA . ALA A 1 107 ? -13.249 23.786 -34.750 1.00 61.78 107 ALA A CA 1
ATOM 796 C C . ALA A 1 107 ? -13.979 22.614 -34.072 1.00 61.78 107 ALA A C 1
ATOM 798 O O . ALA A 1 107 ? -14.953 22.804 -33.340 1.00 61.78 107 ALA A O 1
ATOM 799 N N . ILE A 1 108 ? -13.502 21.392 -34.320 1.00 70.25 108 ILE A N 1
ATOM 800 C CA . ILE A 1 108 ? -14.048 20.197 -33.675 1.00 70.25 108 ILE A CA 1
ATOM 801 C C . ILE A 1 108 ? -13.826 20.314 -32.166 1.00 70.25 108 ILE A C 1
ATOM 803 O O . ILE A 1 108 ? -12.693 20.403 -31.691 1.00 70.25 108 ILE A O 1
ATOM 807 N N . SER A 1 109 ? -14.920 20.306 -31.407 1.00 71.75 109 SER A N 1
ATOM 808 C CA . SER A 1 109 ? -14.857 20.296 -29.949 1.00 71.75 109 SER A CA 1
ATOM 809 C C . SER A 1 109 ? -14.281 18.971 -29.467 1.00 71.75 109 SER A C 1
ATOM 811 O O . SER A 1 109 ? -14.770 17.902 -29.832 1.00 71.75 109 SER A O 1
ATOM 813 N N . TRP A 1 110 ? -13.241 19.043 -28.641 1.00 75.31 110 TRP A N 1
ATOM 814 C CA . TRP A 1 110 ? -12.702 17.861 -27.982 1.00 75.31 110 TRP A CA 1
ATOM 815 C C . TRP A 1 110 ? -13.717 17.302 -26.980 1.00 75.31 110 TRP A C 1
ATOM 817 O O . TRP A 1 110 ? -14.401 18.084 -26.323 1.00 75.31 110 TRP A O 1
ATOM 827 N N . PRO A 1 111 ? -13.801 15.973 -26.819 1.00 74.19 111 PRO A N 1
ATOM 828 C CA . PRO A 1 111 ? -14.679 15.378 -25.819 1.00 74.19 111 PRO A CA 1
ATOM 829 C C . PRO A 1 111 ? -14.277 15.798 -24.402 1.00 74.19 111 PRO A C 1
ATOM 831 O O . PRO A 1 111 ? -13.083 15.873 -24.077 1.00 74.19 111 PRO A O 1
ATOM 834 N N . HIS A 1 112 ? -15.273 16.049 -23.550 1.00 63.78 112 HIS A N 1
ATOM 835 C CA . HIS A 1 112 ? -15.073 16.566 -22.197 1.00 63.78 112 HIS A CA 1
ATOM 836 C C . HIS A 1 112 ? -15.581 15.596 -21.118 1.00 63.78 112 HIS A C 1
ATOM 838 O O . HIS A 1 112 ? -16.543 14.853 -21.295 1.00 63.78 112 HIS A O 1
ATOM 844 N N . GLY A 1 113 ? -14.922 15.602 -19.953 1.00 61.06 113 GLY A N 1
ATOM 845 C CA . GLY A 1 113 ? -15.326 14.787 -18.804 1.00 61.06 113 GLY A CA 1
ATOM 846 C C . GLY A 1 113 ? -15.321 13.280 -19.095 1.00 61.06 113 GLY A C 1
ATOM 847 O O . GLY A 1 113 ? -14.294 12.721 -19.484 1.00 61.06 113 GLY A O 1
ATOM 848 N N . ASN A 1 114 ? -16.468 12.631 -18.878 1.00 65.88 114 ASN A N 1
ATOM 849 C CA . ASN A 1 114 ? -16.652 11.185 -19.056 1.00 65.88 114 ASN A CA 1
ATOM 850 C C . ASN A 1 114 ? -17.263 10.810 -20.418 1.00 65.88 114 ASN A C 1
ATOM 852 O O . ASN A 1 114 ? -17.620 9.649 -20.618 1.00 65.88 114 ASN A O 1
ATOM 856 N N . GLU A 1 115 ? -17.399 11.762 -21.347 1.00 74.81 115 GLU A N 1
ATOM 857 C CA . GLU A 1 115 ? -17.872 11.480 -22.703 1.00 74.81 115 GLU A CA 1
ATOM 858 C C . GLU A 1 115 ? -16.928 10.497 -23.402 1.00 74.81 115 GLU A C 1
ATOM 860 O O . GLU A 1 115 ? -15.703 10.660 -23.389 1.00 74.81 115 GLU A O 1
ATOM 865 N N . THR A 1 116 ? -17.504 9.454 -23.997 1.00 83.38 116 THR A N 1
ATOM 866 C CA . THR A 1 116 ? -16.777 8.495 -24.828 1.00 83.38 116 THR A CA 1
ATOM 867 C C . THR A 1 116 ? -16.894 8.906 -26.288 1.00 83.38 116 THR A C 1
ATOM 869 O O . THR A 1 116 ? -17.902 9.460 -26.725 1.00 83.38 116 THR A O 1
ATOM 872 N N . THR A 1 117 ? -15.825 8.717 -27.051 1.00 84.94 117 THR A N 1
ATOM 873 C CA . THR A 1 117 ? -15.743 9.155 -28.447 1.00 84.94 117 THR A CA 1
ATOM 874 C C . THR A 1 117 ? -14.991 8.125 -29.272 1.00 84.94 117 THR A C 1
ATOM 876 O O . THR A 1 117 ? -14.053 7.489 -28.784 1.00 84.94 117 THR A O 1
ATOM 879 N N . ASP A 1 118 ? -15.393 7.992 -30.536 1.00 88.88 118 ASP A N 1
ATOM 880 C CA . ASP A 1 118 ? -14.615 7.288 -31.550 1.00 88.88 118 ASP A CA 1
ATOM 881 C C . ASP A 1 118 ? -13.415 8.146 -31.934 1.00 88.88 118 ASP A C 1
ATOM 883 O O . ASP A 1 118 ? -13.505 9.059 -32.760 1.00 88.88 118 ASP A O 1
ATOM 887 N N . PHE A 1 119 ? -12.285 7.872 -31.290 1.00 89.00 119 PHE A N 1
ATOM 888 C CA . PHE A 1 119 ? -11.073 8.640 -31.504 1.00 89.00 119 PHE A CA 1
ATOM 889 C C . PHE A 1 119 ? -10.416 8.348 -32.855 1.00 89.00 119 PHE A C 1
ATOM 891 O O . PHE A 1 119 ? -9.648 9.180 -33.329 1.00 89.00 119 PHE A O 1
ATOM 898 N N . MET A 1 120 ? -10.734 7.231 -33.514 1.00 88.25 120 MET A N 1
ATOM 899 C CA . MET A 1 120 ? -10.282 6.989 -34.887 1.00 88.25 120 MET A CA 1
ATOM 900 C C . MET A 1 120 ? -10.965 7.968 -35.843 1.00 88.25 120 MET A C 1
ATOM 902 O O . MET A 1 120 ? -10.301 8.697 -36.584 1.00 88.25 120 MET A O 1
ATOM 906 N N . LEU A 1 121 ? -12.295 8.055 -35.765 1.00 85.75 121 LEU A N 1
ATOM 907 C CA . LEU A 1 121 ? -13.069 8.991 -36.577 1.00 85.75 121 LEU A CA 1
ATOM 908 C C . LEU A 1 121 ? -12.779 10.450 -36.194 1.00 85.75 121 LEU A C 1
ATOM 910 O O . LEU A 1 121 ? -12.712 11.320 -37.062 1.00 85.75 121 LEU A O 1
ATOM 914 N N . PHE A 1 122 ? -12.600 10.727 -34.903 1.00 88.19 122 PHE A N 1
ATOM 915 C CA . PHE A 1 122 ? -12.296 12.062 -34.395 1.00 88.19 122 PHE A CA 1
ATOM 916 C C . PHE A 1 122 ? -10.959 12.587 -34.930 1.00 88.19 122 PHE A C 1
ATOM 918 O O . PHE A 1 122 ? -10.925 13.659 -35.527 1.00 88.19 122 PHE A O 1
ATOM 925 N N . LEU A 1 123 ? -9.871 11.819 -34.786 1.00 88.62 123 LEU A N 1
ATOM 926 C CA . LEU A 1 123 ? -8.546 12.232 -35.259 1.00 88.62 123 LEU A CA 1
ATOM 927 C C . LEU A 1 123 ? -8.497 12.366 -36.780 1.00 88.62 123 LEU A C 1
ATOM 929 O O . LEU A 1 123 ? -7.853 13.279 -37.293 1.00 88.62 123 LEU A O 1
ATOM 933 N N . GLN A 1 124 ? -9.211 11.498 -37.502 1.00 85.62 124 GLN A N 1
ATOM 934 C CA . GLN A 1 124 ? -9.358 11.627 -38.948 1.00 85.62 124 GLN A CA 1
ATOM 935 C C . GLN A 1 124 ? -10.007 12.965 -39.328 1.00 85.62 124 GLN A C 1
ATOM 937 O O . GLN A 1 124 ? -9.516 13.646 -40.226 1.00 85.62 124 GLN A O 1
ATOM 942 N N . LYS A 1 125 ? -11.075 13.372 -38.629 1.00 83.81 125 LYS A N 1
ATOM 943 C CA . LYS A 1 125 ? -11.730 14.668 -38.854 1.00 83.81 125 LYS A CA 1
ATOM 944 C C . LYS A 1 125 ? -10.824 15.846 -38.478 1.00 83.81 125 LYS A C 1
ATOM 946 O O . LYS A 1 125 ? -10.800 16.829 -39.211 1.00 83.81 125 LYS A O 1
ATOM 951 N N . CYS A 1 126 ? -10.057 15.744 -37.389 1.00 84.06 126 CYS A N 1
ATOM 952 C CA . CYS A 1 126 ? -9.073 16.765 -37.015 1.00 84.06 126 CYS A CA 1
ATOM 953 C C . CYS A 1 126 ? -8.001 16.941 -38.101 1.00 84.06 126 CYS A C 1
ATOM 955 O O . CYS A 1 126 ? -7.750 18.066 -38.524 1.00 84.06 126 CYS A O 1
ATOM 957 N N . GLY A 1 127 ? -7.429 15.845 -38.614 1.00 82.56 127 GLY A N 1
ATOM 958 C CA . GLY A 1 127 ? -6.463 15.896 -39.718 1.00 82.56 127 GLY A CA 1
ATOM 959 C C . GLY A 1 127 ? -7.046 16.528 -40.986 1.00 82.56 127 GLY A C 1
ATOM 960 O O . GLY A 1 127 ? -6.448 17.437 -41.549 1.00 82.56 127 GLY A O 1
ATOM 961 N N . GLN A 1 128 ? -8.264 16.135 -41.376 1.00 82.38 128 GLN A N 1
ATOM 962 C CA . GLN A 1 128 ? -8.957 16.699 -42.543 1.00 82.38 128 GLN A CA 1
ATOM 963 C C . GLN A 1 128 ? -9.228 18.204 -42.420 1.00 82.38 128 GLN A C 1
ATOM 965 O O . GLN A 1 128 ? -9.188 18.917 -43.419 1.00 82.38 128 GLN A O 1
ATOM 970 N N . GLN A 1 129 ? -9.509 18.703 -41.213 1.00 80.75 129 GLN A N 1
ATOM 971 C CA . GLN A 1 129 ? -9.677 20.139 -40.991 1.00 80.75 129 GLN A CA 1
ATOM 972 C C . GLN A 1 129 ? -8.358 20.905 -41.122 1.00 80.75 129 GLN A C 1
ATOM 974 O O . GLN A 1 129 ? -8.352 21.982 -41.718 1.00 80.75 129 GLN A O 1
ATOM 979 N N . CYS A 1 130 ? -7.253 20.355 -40.611 1.00 79.69 130 CYS A N 1
ATOM 980 C CA . CYS A 1 130 ? -5.922 20.933 -40.803 1.00 79.69 130 CYS A CA 1
ATOM 981 C C . CYS A 1 130 ? -5.543 20.972 -42.292 1.00 79.69 130 CYS A C 1
ATOM 983 O O . CYS A 1 130 ? -5.113 22.017 -42.776 1.00 79.69 130 CYS A O 1
ATOM 985 N N . ASP A 1 131 ? -5.796 19.891 -43.034 1.00 80.56 131 ASP A N 1
ATOM 986 C CA . ASP A 1 131 ? -5.562 19.833 -44.483 1.00 80.56 131 ASP A CA 1
ATOM 987 C C . ASP A 1 131 ? -6.413 20.842 -45.248 1.00 80.56 131 ASP A C 1
ATOM 989 O O . ASP A 1 131 ? -5.900 21.593 -46.077 1.00 80.56 131 ASP A O 1
ATOM 993 N N . HIS A 1 132 ? -7.702 20.938 -44.919 1.00 81.06 132 HIS A N 1
ATOM 994 C CA . HIS A 1 132 ? -8.587 21.907 -45.550 1.00 81.06 132 HIS A CA 1
ATOM 995 C C . HIS A 1 132 ? -8.139 23.352 -45.294 1.00 81.06 132 HIS A C 1
ATOM 997 O O . HIS A 1 132 ? -8.190 24.174 -46.209 1.00 81.06 132 HIS A O 1
ATOM 1003 N N . ALA A 1 133 ? -7.674 23.677 -44.083 1.00 77.12 133 ALA A N 1
ATOM 1004 C CA . ALA A 1 133 ? -7.144 25.002 -43.759 1.00 77.12 133 ALA A CA 1
ATOM 1005 C C . ALA A 1 133 ? -5.894 25.336 -44.595 1.00 77.12 133 ALA A C 1
ATOM 1007 O O . ALA A 1 133 ? -5.770 26.457 -45.093 1.00 77.12 133 ALA A O 1
ATOM 1008 N N . ILE A 1 134 ? -5.012 24.354 -44.824 1.00 80.62 134 ILE A N 1
ATOM 1009 C CA . ILE A 1 134 ? -3.828 24.499 -45.685 1.00 80.62 134 ILE A CA 1
ATOM 1010 C C . ILE A 1 134 ? -4.242 24.719 -47.147 1.00 80.62 134 ILE A C 1
ATOM 1012 O O . ILE A 1 134 ? -3.768 25.661 -47.781 1.00 80.62 134 ILE A O 1
ATOM 1016 N N . GLU A 1 135 ? -5.135 23.882 -47.683 1.00 80.44 135 GLU A N 1
ATOM 1017 C CA . GLU A 1 135 ? -5.560 23.926 -49.091 1.00 80.44 135 GLU A CA 1
ATOM 1018 C C . GLU A 1 135 ? -6.363 25.184 -49.438 1.00 80.44 135 GLU A C 1
ATOM 1020 O O . GLU A 1 135 ? -6.214 25.747 -50.523 1.00 80.44 135 GLU A O 1
ATOM 1025 N N . SER A 1 136 ? -7.212 25.638 -48.515 1.00 77.69 136 SER A N 1
ATOM 1026 C CA . SER A 1 136 ? -8.047 26.831 -48.694 1.00 77.69 136 SER A CA 1
ATOM 1027 C C . SER A 1 136 ? -7.309 28.145 -48.423 1.00 77.69 136 SER A C 1
ATOM 1029 O O . SER A 1 136 ? -7.867 29.212 -48.677 1.00 77.69 136 SER A O 1
ATOM 1031 N N . GLY A 1 137 ? -6.065 28.092 -47.927 1.00 73.50 137 GLY A N 1
ATOM 1032 C CA . GLY A 1 137 ? -5.305 29.281 -47.529 1.00 73.50 137 GLY A CA 1
ATOM 1033 C C . GLY A 1 137 ? -5.870 29.982 -46.288 1.00 73.50 137 GLY A C 1
ATOM 1034 O O . GLY A 1 137 ? -5.545 31.142 -46.037 1.00 73.50 137 GLY A O 1
ATOM 1035 N N . ASN A 1 138 ? -6.728 29.302 -45.526 1.00 67.94 138 ASN A N 1
ATOM 1036 C CA . ASN A 1 138 ? -7.409 29.838 -44.352 1.00 67.94 138 ASN A CA 1
ATOM 1037 C C . ASN A 1 138 ? -6.528 29.695 -43.104 1.00 67.94 138 ASN A C 1
ATOM 1039 O O . ASN A 1 138 ? -6.831 28.932 -42.197 1.00 67.94 138 ASN A O 1
ATOM 1043 N N . TYR A 1 139 ? -5.424 30.434 -43.061 1.00 71.25 139 TYR A N 1
ATOM 1044 C CA . TYR A 1 139 ? -4.538 30.544 -41.901 1.00 71.25 139 TYR A CA 1
ATOM 1045 C C . TYR A 1 139 ? -4.037 31.990 -41.773 1.00 71.25 139 TYR A C 1
ATOM 1047 O O . TYR A 1 139 ? -3.845 32.692 -42.765 1.00 71.25 139 TYR A O 1
ATOM 1055 N N . SER A 1 140 ? -3.836 32.467 -40.545 1.00 68.62 140 SER A N 1
ATOM 1056 C CA . SER A 1 140 ? -3.479 33.862 -40.245 1.00 68.62 140 SER A CA 1
ATOM 1057 C C . SER A 1 140 ? -1.984 34.167 -40.387 1.00 68.62 140 SER A C 1
ATOM 1059 O O . SER A 1 140 ? -1.590 35.333 -40.445 1.00 68.62 140 SER A O 1
ATOM 1061 N N . SER A 1 141 ? -1.138 33.133 -40.440 1.00 76.94 141 SER A N 1
ATOM 1062 C CA . SER A 1 141 ? 0.317 33.263 -40.555 1.00 76.94 141 SER A CA 1
ATOM 1063 C C . SER A 1 141 ? 0.981 31.998 -41.112 1.00 76.94 141 SER A C 1
ATOM 1065 O O . SER A 1 141 ? 0.438 30.897 -41.014 1.00 76.94 141 SER A O 1
ATOM 1067 N N . ASP A 1 142 ? 2.206 32.134 -41.629 1.00 73.81 142 ASP A N 1
ATOM 1068 C CA . ASP A 1 142 ? 3.034 30.991 -42.050 1.00 73.81 142 ASP A CA 1
ATOM 1069 C C . ASP A 1 142 ? 3.358 30.029 -40.894 1.00 73.81 142 ASP A C 1
ATOM 1071 O O . ASP A 1 142 ? 3.644 28.853 -41.110 1.00 73.81 142 ASP A O 1
ATOM 1075 N N . GLU A 1 143 ? 3.337 30.519 -39.654 1.00 73.94 143 GLU A N 1
ATOM 1076 C CA . GLU A 1 143 ? 3.507 29.693 -38.461 1.00 73.94 143 GLU A CA 1
ATOM 1077 C C . GLU A 1 143 ? 2.271 28.826 -38.199 1.00 73.94 143 GLU A C 1
ATOM 1079 O O . GLU A 1 143 ? 2.407 27.635 -37.924 1.00 73.94 143 GLU A O 1
ATOM 1084 N N . GLU A 1 144 ? 1.070 29.378 -38.380 1.00 72.12 144 GLU A N 1
ATOM 1085 C CA . GLU A 1 144 ? -0.179 28.619 -38.284 1.00 72.12 144 GLU A CA 1
ATOM 1086 C C . GLU A 1 144 ? -0.292 27.565 -39.393 1.00 72.12 144 GLU A C 1
ATOM 1088 O O . GLU A 1 144 ? -0.677 26.429 -39.116 1.00 72.12 144 GLU A O 1
ATOM 1093 N N . ARG A 1 145 ? 0.148 27.886 -40.617 1.00 78.06 145 ARG A N 1
ATOM 1094 C CA . ARG A 1 145 ? 0.256 26.903 -41.703 1.00 78.06 145 ARG A CA 1
ATOM 1095 C C . ARG A 1 145 ? 1.178 25.736 -41.332 1.00 78.06 145 ARG A C 1
ATOM 1097 O O . ARG A 1 145 ? 0.775 24.584 -41.460 1.00 78.06 145 ARG A O 1
ATOM 1104 N N . ARG A 1 146 ? 2.394 26.017 -40.843 1.00 76.62 146 ARG A N 1
ATOM 1105 C CA . ARG A 1 146 ? 3.349 24.973 -40.414 1.00 76.62 146 ARG A CA 1
ATOM 1106 C C . ARG A 1 146 ? 2.808 24.130 -39.258 1.00 76.62 146 ARG A C 1
ATOM 1108 O O . ARG A 1 146 ? 3.058 22.928 -39.204 1.00 76.62 146 ARG A O 1
ATOM 1115 N N . ASN A 1 147 ? 2.050 24.739 -38.347 1.00 76.88 147 ASN A N 1
ATOM 1116 C CA . ASN A 1 147 ? 1.377 24.012 -37.274 1.00 76.88 147 ASN A CA 1
ATOM 1117 C C . ASN A 1 147 ? 0.279 23.087 -37.817 1.00 76.88 147 ASN A C 1
ATOM 1119 O O . ASN A 1 147 ? 0.188 21.949 -37.364 1.00 76.88 147 ASN A O 1
ATOM 1123 N N . CYS A 1 148 ? -0.502 23.520 -38.813 1.00 76.31 148 CYS A N 1
ATOM 1124 C CA . CYS A 1 148 ? -1.478 22.653 -39.478 1.00 76.31 148 CYS A CA 1
ATOM 1125 C C . CYS A 1 148 ? -0.796 21.462 -40.169 1.00 76.31 148 CYS A C 1
ATOM 1127 O O . CYS A 1 148 ? -1.240 20.333 -39.995 1.00 76.31 148 CYS A O 1
ATOM 1129 N N . GLU A 1 149 ? 0.320 21.688 -40.873 1.00 79.50 149 GLU A N 1
ATOM 1130 C CA . GLU A 1 149 ? 1.091 20.625 -41.544 1.00 79.50 149 GLU A CA 1
ATOM 1131 C C . GLU A 1 149 ? 1.617 19.584 -40.530 1.00 79.50 149 GLU A C 1
ATOM 1133 O O . GLU A 1 149 ? 1.531 18.372 -40.757 1.00 79.50 149 GLU A O 1
ATOM 1138 N N . LEU A 1 150 ? 2.100 20.042 -39.368 1.00 81.81 150 LEU A N 1
ATOM 1139 C CA . LEU A 1 150 ? 2.510 19.173 -38.261 1.00 81.81 150 LEU A CA 1
ATOM 1140 C C . LEU A 1 150 ? 1.329 18.366 -37.699 1.00 81.81 150 LEU A C 1
ATOM 1142 O O . LEU A 1 150 ? 1.448 17.157 -37.498 1.00 81.81 150 LEU A O 1
ATOM 1146 N N . LEU A 1 151 ? 0.193 19.019 -37.444 1.00 82.69 151 LEU A N 1
ATOM 1147 C CA . LEU A 1 151 ? -0.992 18.389 -36.860 1.00 82.69 151 LEU A CA 1
ATOM 1148 C C . LEU A 1 151 ? -1.598 17.332 -37.788 1.00 82.69 151 LEU A C 1
ATOM 1150 O O . LEU A 1 151 ? -1.891 16.231 -37.320 1.00 82.69 151 LEU A O 1
ATOM 1154 N N . THR A 1 152 ? -1.696 17.603 -39.094 1.00 82.06 152 THR A N 1
ATOM 1155 C CA . THR A 1 152 ? -2.103 16.606 -40.098 1.00 82.06 152 THR A CA 1
ATOM 1156 C C . THR A 1 152 ? -1.251 15.343 -39.992 1.00 82.06 152 THR A C 1
ATOM 1158 O O . THR A 1 152 ? -1.782 14.227 -39.930 1.00 82.06 152 THR A O 1
ATOM 1161 N N . SER A 1 153 ? 0.076 15.505 -39.961 1.00 83.50 153 SER A N 1
ATOM 1162 C CA . SER A 1 153 ? 1.020 14.386 -39.895 1.00 83.50 153 SER A CA 1
ATOM 1163 C C . SER A 1 153 ? 0.840 13.571 -38.609 1.00 83.50 153 SER A C 1
ATOM 1165 O O . SER A 1 153 ? 0.713 12.343 -38.647 1.00 83.50 153 SER A O 1
ATOM 1167 N N . VAL A 1 154 ? 0.727 14.257 -37.466 1.00 86.44 154 VAL A N 1
ATOM 1168 C CA . VAL A 1 154 ? 0.534 13.639 -36.146 1.00 86.44 154 VAL A CA 1
ATOM 1169 C C . VAL A 1 154 ? -0.788 12.876 -36.067 1.00 86.44 154 VAL A C 1
ATOM 1171 O O . VAL A 1 154 ? -0.807 11.723 -35.629 1.00 86.44 154 VAL A O 1
ATOM 1174 N N . TYR A 1 155 ? -1.895 13.472 -36.512 1.00 88.38 155 TYR A N 1
ATOM 1175 C CA . TYR A 1 155 ? -3.207 12.824 -36.472 1.00 88.38 155 TYR A CA 1
ATOM 1176 C C . TYR A 1 155 ? -3.301 11.641 -37.433 1.00 88.38 155 TYR A C 1
ATOM 1178 O O . TYR A 1 155 ? -3.873 10.613 -37.072 1.00 88.38 155 TYR A O 1
ATOM 1186 N N . SER A 1 156 ? -2.663 11.724 -38.601 1.00 84.81 156 SER A N 1
ATOM 1187 C CA . SER A 1 156 ? -2.566 10.599 -39.537 1.00 84.81 156 SER A CA 1
ATOM 1188 C C . SER A 1 156 ? -1.780 9.430 -38.938 1.00 84.81 156 SER A C 1
ATOM 1190 O O . SER A 1 156 ? -2.231 8.283 -38.992 1.00 84.81 156 SER A O 1
ATOM 1192 N N . LYS A 1 157 ? -0.640 9.717 -38.296 1.00 90.50 157 LYS A N 1
ATOM 1193 C CA . LYS A 1 157 ? 0.171 8.715 -37.592 1.00 90.50 157 LYS A CA 1
ATOM 1194 C C . LYS A 1 157 ? -0.615 8.046 -36.462 1.00 90.50 157 LYS A C 1
ATOM 1196 O O . LYS A 1 157 ? -0.641 6.819 -36.380 1.00 90.50 157 LYS A O 1
ATOM 1201 N N . LEU A 1 158 ? -1.291 8.829 -35.621 1.00 91.88 158 LEU A N 1
ATOM 1202 C CA . LEU A 1 158 ? -2.107 8.307 -34.521 1.00 91.88 158 LEU A CA 1
ATOM 1203 C C . LEU A 1 158 ? -3.296 7.484 -35.009 1.00 91.88 158 LEU A C 1
ATOM 1205 O O . LEU A 1 158 ? -3.554 6.416 -34.460 1.00 91.88 158 LEU A O 1
ATOM 1209 N N . ASN A 1 159 ? -3.977 7.925 -36.067 1.00 88.81 159 ASN A N 1
ATOM 1210 C CA . ASN A 1 159 ? -5.062 7.157 -36.664 1.00 88.81 159 ASN A CA 1
ATOM 1211 C C . ASN A 1 159 ? -4.557 5.795 -37.178 1.00 88.81 159 ASN A C 1
ATOM 1213 O O . ASN A 1 159 ? -5.188 4.771 -36.927 1.00 88.81 159 ASN A O 1
ATOM 1217 N N . GLY A 1 160 ? -3.374 5.749 -37.803 1.00 87.00 160 GLY A N 1
ATOM 1218 C CA . GLY A 1 160 ? -2.739 4.494 -38.224 1.00 87.00 160 GLY A CA 1
ATOM 1219 C C . GLY A 1 160 ? -2.357 3.565 -37.062 1.00 87.00 160 GLY A C 1
ATOM 1220 O O . GLY A 1 160 ? -2.469 2.344 -37.180 1.00 87.00 160 GLY A O 1
ATOM 1221 N N . ILE A 1 161 ? -1.947 4.120 -35.918 1.00 93.12 161 ILE A N 1
ATOM 1222 C CA . ILE A 1 161 ? -1.713 3.354 -34.681 1.00 93.12 161 ILE A CA 1
ATOM 1223 C C . ILE A 1 161 ? -3.041 2.803 -34.146 1.00 93.12 161 ILE A C 1
ATOM 1225 O O . ILE A 1 161 ? -3.137 1.620 -33.821 1.00 93.12 161 ILE A O 1
ATOM 1229 N N . PHE A 1 162 ? -4.090 3.625 -34.093 1.00 92.88 162 PHE A N 1
ATOM 1230 C CA . PHE A 1 162 ? -5.384 3.230 -33.532 1.00 92.88 162 PHE A CA 1
ATOM 1231 C C . PHE A 1 162 ? -6.080 2.182 -34.407 1.00 92.88 162 PHE A C 1
ATOM 1233 O O . PHE A 1 162 ? -6.639 1.225 -33.879 1.00 92.88 162 PHE A O 1
ATOM 1240 N N . GLN A 1 163 ? -5.954 2.269 -35.733 1.00 87.81 163 GLN A N 1
ATOM 1241 C CA . GLN A 1 163 ? -6.405 1.218 -36.650 1.00 87.81 163 GLN A CA 1
ATOM 1242 C C . GLN A 1 163 ? -5.737 -0.132 -36.368 1.00 87.81 163 GLN A C 1
ATOM 1244 O O . GLN A 1 163 ? -6.409 -1.164 -36.396 1.00 87.81 163 GLN A O 1
ATOM 1249 N N . GLN A 1 164 ? -4.436 -0.143 -36.062 1.00 88.81 164 GLN A N 1
ATOM 1250 C CA . GLN A 1 164 ? -3.723 -1.372 -35.706 1.00 88.81 164 GLN A CA 1
ATOM 1251 C C . GLN A 1 164 ? -4.204 -1.937 -34.363 1.00 88.81 164 GLN A C 1
ATOM 1253 O O . GLN A 1 164 ? -4.429 -3.142 -34.265 1.00 88.81 164 GLN A O 1
ATOM 1258 N N . ILE A 1 165 ? -4.437 -1.081 -33.361 1.00 90.38 165 ILE A N 1
ATOM 1259 C CA . ILE A 1 165 ? -5.003 -1.476 -32.057 1.00 90.38 165 ILE A CA 1
ATOM 1260 C C . ILE A 1 165 ? -6.408 -2.075 -32.237 1.00 90.38 165 ILE A C 1
ATOM 1262 O O . ILE A 1 165 ? -6.694 -3.164 -31.741 1.00 90.38 165 ILE A O 1
ATOM 1266 N N . HIS A 1 166 ? -7.274 -1.414 -33.006 1.00 88.19 166 HIS A N 1
ATOM 1267 C CA . HIS A 1 166 ? -8.626 -1.895 -33.292 1.00 88.19 166 HIS A CA 1
ATOM 1268 C C . HIS A 1 166 ? -8.632 -3.215 -34.084 1.00 88.19 166 HIS A C 1
ATOM 1270 O O . HIS A 1 166 ? -9.409 -4.126 -33.790 1.00 88.19 166 HIS A O 1
ATOM 1276 N N . SER A 1 167 ? -7.734 -3.353 -35.063 1.00 84.25 167 SER A N 1
ATOM 1277 C CA . SER A 1 167 ? -7.589 -4.585 -35.851 1.00 84.25 167 SER A CA 1
ATOM 1278 C C . SER A 1 167 ? -7.127 -5.759 -34.984 1.00 84.25 167 SER A C 1
ATOM 1280 O O . SER A 1 167 ? -7.633 -6.869 -35.125 1.00 84.25 167 SER A O 1
ATOM 1282 N N . ALA A 1 168 ? -6.217 -5.516 -34.036 1.00 81.88 168 ALA A N 1
ATOM 1283 C CA . ALA A 1 168 ? -5.796 -6.532 -33.076 1.00 81.88 168 ALA A CA 1
ATOM 1284 C C . ALA A 1 168 ? -6.932 -6.933 -32.114 1.00 81.88 168 ALA A C 1
ATOM 1286 O O . ALA A 1 168 ? -7.036 -8.101 -31.745 1.00 81.88 168 ALA A O 1
ATOM 1287 N N . LYS A 1 169 ? -7.828 -5.996 -31.765 1.00 80.00 169 LYS A N 1
ATOM 1288 C CA . LYS A 1 169 ? -9.014 -6.260 -30.933 1.00 80.00 169 LYS A CA 1
ATOM 1289 C C . LYS A 1 169 ? -10.069 -7.106 -31.654 1.00 80.00 169 LYS A C 1
ATOM 1291 O O . LYS A 1 169 ? -10.634 -8.015 -31.063 1.00 80.00 169 LYS A O 1
ATOM 1296 N N . THR A 1 170 ? -10.326 -6.834 -32.932 1.00 70.12 170 THR A N 1
ATOM 1297 C CA . THR A 1 170 ? -11.351 -7.536 -33.736 1.00 70.12 170 THR A CA 1
ATOM 1298 C C . THR A 1 170 ? -10.928 -8.933 -34.194 1.00 70.12 170 THR A C 1
ATOM 1300 O O . THR A 1 170 ? -11.782 -9.777 -34.454 1.00 70.12 170 THR A O 1
ATOM 1303 N N . GLN A 1 171 ? -9.624 -9.212 -34.248 1.00 61.47 171 GLN A N 1
ATOM 1304 C CA . GLN A 1 171 ? -9.090 -10.553 -34.514 1.00 61.47 171 GLN A CA 1
ATOM 1305 C C . GLN A 1 171 ? -9.130 -11.479 -33.279 1.00 61.47 171 GLN A C 1
ATOM 1307 O O . GLN A 1 171 ? -8.958 -12.689 -33.422 1.00 61.47 171 GLN A O 1
ATOM 1312 N N . ALA A 1 172 ? -9.418 -10.942 -32.088 1.00 51.84 172 ALA A N 1
ATOM 1313 C CA . ALA A 1 172 ? -9.664 -11.692 -30.859 1.00 51.84 172 ALA A CA 1
ATOM 1314 C C . ALA A 1 172 ? -11.186 -11.846 -30.624 1.00 51.84 172 ALA A C 1
ATOM 1316 O O . ALA A 1 172 ? -11.831 -10.978 -30.045 1.00 51.84 172 ALA A O 1
ATOM 1317 N N . GLY A 1 173 ? -11.793 -12.930 -31.122 1.00 37.22 173 GLY A N 1
ATOM 1318 C CA . GLY A 1 173 ? -13.228 -13.220 -30.942 1.00 37.22 173 GLY A CA 1
ATOM 1319 C C . GLY A 1 173 ? -13.640 -13.601 -29.499 1.00 37.22 173 GLY A C 1
ATOM 1320 O O . GLY A 1 173 ? -12.772 -13.850 -28.662 1.00 37.22 173 GLY A O 1
ATOM 1321 N N . PRO A 1 174 ? -14.958 -13.698 -29.194 1.00 39.38 174 PRO A N 1
ATOM 1322 C CA . PRO A 1 174 ? -15.518 -13.568 -27.834 1.00 39.38 174 PRO A CA 1
ATOM 1323 C C . PRO A 1 174 ? -15.278 -14.714 -26.834 1.00 39.38 174 PRO A C 1
ATOM 1325 O O . PRO A 1 174 ? -15.740 -14.610 -25.704 1.00 39.38 174 PRO A O 1
ATOM 1328 N N . ASP A 1 175 ? -14.562 -15.780 -27.190 1.00 34.06 175 ASP A N 1
ATOM 1329 C CA . ASP A 1 175 ? -14.419 -16.978 -26.343 1.00 34.06 175 ASP A CA 1
ATOM 1330 C C . ASP A 1 175 ? -13.001 -17.182 -25.802 1.00 34.06 175 ASP A C 1
ATOM 1332 O O . ASP A 1 175 ? -12.489 -18.297 -25.724 1.00 34.06 175 ASP A O 1
ATOM 1336 N N . THR A 1 176 ? -12.348 -16.104 -25.370 1.00 31.14 176 THR A N 1
ATOM 1337 C CA . THR A 1 176 ? -11.135 -16.246 -24.556 1.00 31.14 176 THR A CA 1
ATOM 1338 C C . THR A 1 176 ? -11.242 -15.351 -23.333 1.00 31.14 176 THR A C 1
ATOM 1340 O O . THR A 1 176 ? -10.920 -14.166 -23.373 1.00 31.14 176 THR A O 1
ATOM 1343 N N . LYS A 1 177 ? -11.699 -15.939 -22.215 1.00 32.81 177 LYS A N 1
ATOM 1344 C CA . LYS A 1 177 ? -11.367 -15.449 -20.870 1.00 32.81 177 LYS A CA 1
ATOM 1345 C C . LYS A 1 177 ? -9.898 -15.057 -20.888 1.00 32.81 177 LYS A C 1
ATOM 1347 O O . LYS A 1 177 ? -9.090 -15.894 -21.281 1.00 32.81 177 LYS A O 1
ATOM 1352 N N . ALA A 1 178 ? -9.608 -13.814 -20.505 1.00 32.47 178 ALA A N 1
ATOM 1353 C CA . ALA A 1 178 ? -8.279 -13.222 -20.449 1.00 32.47 178 ALA A CA 1
ATOM 1354 C C . ALA A 1 178 ? -7.203 -14.276 -20.149 1.00 32.47 178 ALA A C 1
ATOM 1356 O O . ALA A 1 178 ? -6.979 -14.646 -18.997 1.00 32.47 178 ALA A O 1
ATOM 1357 N N . SER A 1 179 ? -6.551 -14.791 -21.195 1.00 28.03 179 SER A N 1
ATOM 1358 C CA . SER A 1 179 ? -5.310 -15.510 -20.997 1.00 28.03 179 SER A CA 1
ATOM 1359 C C . SER A 1 179 ? -4.293 -14.420 -20.733 1.00 28.03 179 SER A C 1
ATOM 1361 O O . SER A 1 179 ? -3.948 -13.657 -21.641 1.00 28.03 179 SER A O 1
ATOM 1363 N N . ALA A 1 180 ? -3.846 -14.328 -19.482 1.00 32.44 180 ALA A N 1
ATOM 1364 C CA . ALA A 1 180 ? -2.559 -13.745 -19.158 1.00 32.44 180 ALA A CA 1
ATOM 1365 C C . ALA A 1 180 ? -1.584 -14.087 -20.292 1.00 32.44 180 ALA A C 1
ATOM 1367 O O . ALA A 1 180 ? -1.505 -15.257 -20.683 1.00 32.44 180 ALA A O 1
ATOM 1368 N N . GLN A 1 181 ? -0.891 -13.089 -20.854 1.00 34.12 181 GLN A N 1
ATOM 1369 C CA . GLN A 1 181 ? 0.284 -13.361 -21.678 1.00 34.12 181 GLN A CA 1
ATOM 1370 C C . GLN A 1 181 ? 1.168 -14.277 -20.841 1.00 34.12 181 GLN A C 1
ATOM 1372 O O . GLN A 1 181 ? 1.804 -13.835 -19.887 1.00 34.12 181 GLN A O 1
ATOM 1377 N N . THR A 1 182 ? 1.120 -15.573 -21.135 1.00 34.94 182 THR A N 1
ATOM 1378 C CA . THR A 1 182 ? 1.894 -16.557 -20.406 1.00 34.94 182 THR A CA 1
ATOM 1379 C C . THR A 1 182 ? 3.305 -16.299 -20.882 1.00 34.94 182 THR A C 1
ATOM 1381 O O . THR A 1 182 ? 3.675 -16.698 -21.986 1.00 34.94 182 THR A O 1
ATOM 1384 N N . ARG A 1 183 ? 4.071 -15.521 -20.110 1.00 50.78 183 ARG A N 1
ATOM 1385 C CA . ARG A 1 183 ? 5.518 -15.480 -20.276 1.00 50.78 183 ARG A CA 1
ATOM 1386 C C . ARG A 1 183 ? 5.952 -16.935 -20.230 1.00 50.78 183 ARG A C 1
ATOM 1388 O O . ARG A 1 183 ? 5.731 -17.620 -19.234 1.00 50.78 183 ARG A O 1
ATOM 1395 N N . VAL A 1 184 ? 6.469 -17.428 -21.349 1.00 55.06 184 VAL A N 1
ATOM 1396 C CA . VAL A 1 184 ? 6.971 -18.795 -21.427 1.00 55.06 184 VAL A CA 1
ATOM 1397 C C . VAL A 1 184 ? 8.305 -18.783 -20.702 1.00 55.06 184 VAL A C 1
ATOM 1399 O O . VAL A 1 184 ? 9.357 -18.558 -21.296 1.00 55.06 184 VAL A O 1
ATOM 1402 N N . TYR A 1 185 ? 8.242 -18.915 -19.383 1.00 71.19 185 TYR A N 1
ATOM 1403 C CA . TYR A 1 185 ? 9.425 -19.123 -18.578 1.00 71.19 185 TYR A CA 1
ATOM 1404 C C . TYR A 1 185 ? 9.973 -20.530 -18.831 1.00 71.19 185 TYR A C 1
ATOM 1406 O O . TYR A 1 185 ? 9.240 -21.429 -19.250 1.00 71.19 185 TYR A O 1
ATOM 1414 N N . SER A 1 186 ? 11.268 -20.720 -18.580 1.00 77.06 186 SER A N 1
ATOM 1415 C CA . SER A 1 186 ? 11.891 -22.039 -18.686 1.00 77.06 186 SER A CA 1
ATOM 1416 C C . SER A 1 186 ? 11.198 -23.045 -17.759 1.00 77.06 186 SER A C 1
ATOM 1418 O O . SER A 1 186 ? 10.660 -22.680 -16.709 1.00 77.06 186 SER A O 1
ATOM 1420 N N . ASP A 1 187 ? 11.251 -24.332 -18.108 1.00 83.19 187 ASP A N 1
ATOM 1421 C CA . ASP A 1 187 ? 10.761 -25.403 -17.226 1.00 83.19 187 ASP A CA 1
ATOM 1422 C C . ASP A 1 187 ? 11.400 -25.313 -15.832 1.00 83.19 187 ASP A C 1
ATOM 1424 O O . ASP A 1 187 ? 10.748 -25.569 -14.820 1.00 83.19 187 ASP A O 1
ATOM 1428 N N . GLU A 1 188 ? 12.661 -24.875 -15.775 1.00 86.00 188 GLU A N 1
ATOM 1429 C CA . GLU A 1 188 ? 13.381 -24.662 -14.524 1.00 86.00 188 GLU A CA 1
ATOM 1430 C C . GLU A 1 188 ? 12.811 -23.498 -13.706 1.00 86.00 188 GLU A C 1
ATOM 1432 O O . GLU A 1 188 ? 12.631 -23.646 -12.498 1.00 86.00 188 GLU A O 1
ATOM 1437 N N . PHE A 1 189 ? 12.451 -22.374 -14.335 1.00 88.75 189 PHE A N 1
ATOM 1438 C CA . PHE A 1 189 ? 11.758 -21.285 -13.643 1.00 88.75 189 PHE A CA 1
ATOM 1439 C C . PHE A 1 189 ? 10.436 -21.773 -13.046 1.00 88.75 189 PHE A C 1
ATOM 1441 O O . PHE A 1 189 ? 10.195 -21.572 -11.859 1.00 88.75 189 PHE A O 1
ATOM 1448 N N . ASN A 1 190 ? 9.601 -22.458 -13.834 1.00 86.25 190 ASN A N 1
ATOM 1449 C CA . ASN A 1 190 ? 8.300 -22.943 -13.363 1.00 86.25 190 ASN A CA 1
ATOM 1450 C C . ASN A 1 190 ? 8.462 -23.946 -12.210 1.00 86.25 190 ASN A C 1
ATOM 1452 O O . ASN A 1 190 ? 7.762 -23.857 -11.200 1.00 86.25 190 ASN A O 1
ATOM 1456 N N . ARG A 1 191 ? 9.440 -24.855 -12.317 1.00 91.88 191 ARG A N 1
ATOM 1457 C CA . ARG A 1 191 ? 9.789 -25.810 -11.257 1.00 91.88 191 ARG A CA 1
ATOM 1458 C C . ARG A 1 191 ? 10.188 -25.101 -9.963 1.00 91.88 191 ARG A C 1
ATOM 1460 O O . ARG A 1 191 ? 9.696 -25.460 -8.895 1.00 91.88 191 ARG A O 1
ATOM 1467 N N . LEU A 1 192 ? 11.078 -24.113 -10.048 1.00 91.31 192 LEU A N 1
ATOM 1468 C CA . LEU A 1 192 ? 11.556 -23.350 -8.893 1.00 91.31 192 LEU A CA 1
ATOM 1469 C C . LEU A 1 192 ? 10.452 -22.472 -8.288 1.00 91.31 192 LEU A C 1
ATOM 1471 O O . LEU A 1 192 ? 10.377 -22.347 -7.067 1.00 91.31 192 LEU A O 1
ATOM 1475 N N . TYR A 1 193 ? 9.583 -21.896 -9.120 1.00 88.81 193 TYR A N 1
ATOM 1476 C CA . TYR A 1 193 ? 8.454 -21.069 -8.699 1.00 88.81 193 TYR A CA 1
ATOM 1477 C C . TYR A 1 193 ? 7.438 -21.871 -7.877 1.00 88.81 193 TYR A C 1
ATOM 1479 O O . TYR A 1 193 ? 7.087 -21.467 -6.767 1.00 88.81 193 TYR A O 1
ATOM 1487 N N . GLU A 1 194 ? 7.047 -23.056 -8.351 1.00 88.19 194 GLU A N 1
ATOM 1488 C CA . GLU A 1 194 ? 6.161 -23.951 -7.598 1.00 88.19 194 GLU A CA 1
ATOM 1489 C C . GLU A 1 194 ? 6.827 -24.512 -6.334 1.00 88.19 194 GLU A C 1
ATOM 1491 O O . GLU A 1 194 ? 6.192 -24.590 -5.281 1.00 88.19 194 GLU A O 1
ATOM 1496 N N . LEU A 1 195 ? 8.127 -24.826 -6.387 1.00 89.88 195 LEU A N 1
ATOM 1497 C CA . LEU A 1 195 ? 8.875 -25.257 -5.203 1.00 89.88 195 LEU A CA 1
ATOM 1498 C C . LEU A 1 195 ? 8.897 -24.169 -4.118 1.00 89.88 195 LEU A C 1
ATOM 1500 O O . LEU A 1 195 ? 8.719 -24.467 -2.938 1.00 89.88 195 LEU A O 1
ATOM 1504 N N . LEU A 1 196 ? 9.078 -22.905 -4.510 1.00 87.44 196 LEU A N 1
ATOM 1505 C CA . LEU A 1 196 ? 9.099 -21.778 -3.581 1.00 87.44 196 LEU A CA 1
ATOM 1506 C C . LEU A 1 196 ? 7.710 -21.480 -2.992 1.00 87.44 196 LEU A C 1
ATOM 1508 O O . LEU A 1 196 ? 7.615 -21.123 -1.820 1.00 87.44 196 LEU A O 1
ATOM 1512 N N . LYS A 1 197 ? 6.623 -21.674 -3.752 1.00 83.94 197 LYS A N 1
ATOM 1513 C CA . LYS A 1 197 ? 5.245 -21.571 -3.229 1.00 83.94 197 LYS A CA 1
ATOM 1514 C C . LYS A 1 197 ? 4.935 -22.610 -2.150 1.00 83.94 197 LYS A C 1
ATOM 1516 O O . LYS A 1 197 ? 4.157 -22.333 -1.241 1.00 83.94 197 LYS A O 1
ATOM 1521 N N . GLN A 1 198 ? 5.522 -23.802 -2.250 1.00 84.38 198 GLN A N 1
ATOM 1522 C CA . GLN A 1 198 ? 5.335 -24.877 -1.270 1.00 84.38 198 GLN A CA 1
ATOM 1523 C C . GLN A 1 198 ? 6.130 -24.650 0.026 1.00 84.38 198 GLN A C 1
ATOM 1525 O O . GLN A 1 198 ? 5.840 -25.285 1.046 1.00 84.38 198 GLN A O 1
ATOM 1530 N N . ASP A 1 199 ? 7.108 -23.739 0.022 1.00 82.44 199 ASP A N 1
ATOM 1531 C CA . ASP A 1 199 ? 7.825 -23.337 1.228 1.00 82.44 199 ASP A CA 1
ATOM 1532 C C . ASP A 1 199 ? 6.891 -22.524 2.134 1.00 82.44 199 ASP A C 1
ATOM 1534 O O . ASP A 1 199 ? 6.663 -21.331 1.930 1.00 82.44 199 ASP A O 1
ATOM 1538 N N . LYS A 1 200 ? 6.359 -23.179 3.173 1.00 73.06 200 LYS A N 1
ATOM 1539 C CA . LYS A 1 200 ? 5.440 -22.563 4.141 1.00 73.06 200 LYS A CA 1
ATOM 1540 C C . LYS A 1 200 ? 6.024 -21.309 4.791 1.00 73.06 200 LYS A C 1
ATOM 1542 O O . LYS A 1 200 ? 5.292 -20.347 4.998 1.00 73.06 200 LYS A O 1
ATOM 1547 N N . ASN A 1 201 ? 7.330 -21.274 5.068 1.00 72.06 201 ASN A N 1
ATOM 1548 C CA . ASN A 1 201 ? 7.960 -20.103 5.679 1.00 72.06 201 ASN A CA 1
ATOM 1549 C C . ASN A 1 201 ? 8.031 -18.926 4.703 1.00 72.06 201 ASN A C 1
ATOM 1551 O O . ASN A 1 201 ? 7.901 -17.780 5.133 1.00 72.06 201 ASN A O 1
ATOM 1555 N N . TYR A 1 202 ? 8.237 -19.196 3.413 1.00 72.88 202 TYR A N 1
ATOM 1556 C CA . TYR A 1 202 ? 8.248 -18.168 2.378 1.00 72.88 202 TYR A CA 1
ATOM 1557 C C . TYR A 1 202 ? 6.830 -17.699 2.038 1.00 72.88 202 TYR A C 1
ATOM 1559 O O . TYR A 1 202 ? 6.536 -16.509 2.142 1.00 72.88 202 TYR A O 1
ATOM 1567 N N . ALA A 1 203 ? 5.929 -18.627 1.711 1.00 65.44 203 ALA A N 1
ATOM 1568 C CA . ALA A 1 203 ? 4.561 -18.336 1.298 1.00 65.44 203 ALA A CA 1
ATOM 1569 C C . ALA A 1 203 ? 3.766 -17.611 2.393 1.00 65.44 203 ALA A C 1
ATOM 1571 O O . ALA A 1 203 ? 3.142 -16.587 2.120 1.00 65.44 203 ALA A O 1
ATOM 1572 N N . GLU A 1 204 ? 3.839 -18.055 3.654 1.00 63.84 204 GLU A N 1
ATOM 1573 C CA . GLU A 1 204 ? 3.141 -17.373 4.753 1.00 63.84 204 GLU A CA 1
ATOM 1574 C C . GLU A 1 204 ? 3.705 -15.970 5.018 1.00 63.84 204 GLU A C 1
ATOM 1576 O O . GLU A 1 204 ? 2.955 -15.057 5.364 1.00 63.84 204 GLU A O 1
ATOM 1581 N N . ARG A 1 205 ? 5.014 -15.749 4.846 1.00 64.81 205 ARG A N 1
ATOM 1582 C CA . ARG A 1 205 ? 5.631 -14.443 5.137 1.00 64.81 205 ARG A CA 1
ATOM 1583 C C . ARG A 1 205 ? 5.492 -13.456 3.984 1.00 64.81 205 ARG A C 1
ATOM 1585 O O . ARG A 1 205 ? 5.203 -12.296 4.242 1.00 64.81 205 ARG A O 1
ATOM 1592 N N . VAL A 1 206 ? 5.636 -13.892 2.737 1.00 64.25 206 VAL A N 1
ATOM 1593 C CA . VAL A 1 206 ? 5.544 -13.012 1.561 1.00 64.25 206 VAL A CA 1
ATOM 1594 C C . VAL A 1 206 ? 4.092 -12.731 1.173 1.00 64.25 206 VAL A C 1
ATOM 1596 O O . VAL A 1 206 ? 3.762 -11.583 0.884 1.00 64.25 206 VAL A O 1
ATOM 1599 N N . LEU A 1 207 ? 3.203 -13.731 1.228 1.00 58.00 207 LEU A N 1
ATOM 1600 C CA . LEU A 1 207 ? 1.805 -13.562 0.809 1.00 58.00 207 LEU A CA 1
ATOM 1601 C C . LEU A 1 207 ? 0.901 -13.064 1.943 1.00 58.00 207 LEU A C 1
ATOM 1603 O O . LEU A 1 207 ? 0.028 -12.233 1.698 1.00 58.00 207 LEU A O 1
ATOM 1607 N N . LYS A 1 208 ? 1.106 -13.530 3.189 1.00 56.50 208 LYS A N 1
ATOM 1608 C CA . LYS A 1 208 ? 0.240 -13.153 4.325 1.00 56.50 208 LYS A CA 1
ATOM 1609 C C . LYS A 1 208 ? 0.793 -12.006 5.189 1.00 56.50 208 LYS A C 1
ATOM 1611 O O . LYS A 1 208 ? 0.001 -11.350 5.863 1.00 56.50 208 LYS A O 1
ATOM 1616 N N . LYS A 1 209 ? 2.111 -11.724 5.199 1.00 58.97 209 LYS A N 1
ATOM 1617 C CA . LYS A 1 209 ? 2.720 -10.660 6.047 1.00 58.97 209 LYS A CA 1
ATOM 1618 C C . LYS A 1 209 ? 3.803 -9.813 5.368 1.00 58.97 209 LYS A C 1
ATOM 1620 O O . LYS A 1 209 ? 4.986 -9.892 5.717 1.00 58.97 209 LYS A O 1
ATOM 1625 N N . PRO A 1 210 ? 3.401 -8.931 4.456 1.00 51.81 210 PRO A N 1
ATOM 1626 C CA . PRO A 1 210 ? 4.343 -8.186 3.631 1.00 51.81 210 PRO A CA 1
ATOM 1627 C C . PRO A 1 210 ? 5.149 -7.217 4.511 1.00 51.81 210 PRO A C 1
ATOM 1629 O O . PRO A 1 210 ? 4.573 -6.406 5.236 1.00 51.81 210 PRO A O 1
ATOM 1632 N N . GLY A 1 211 ? 6.478 -7.396 4.535 1.00 50.84 211 GLY A N 1
ATOM 1633 C CA . GLY A 1 211 ? 7.417 -6.641 5.384 1.00 50.84 211 GLY A CA 1
ATOM 1634 C C . GLY A 1 211 ? 8.008 -7.396 6.590 1.00 50.84 211 GLY A C 1
ATOM 1635 O O . GLY A 1 211 ? 8.761 -6.807 7.362 1.00 50.84 211 GLY A O 1
ATOM 1636 N N . GLY A 1 212 ? 7.697 -8.684 6.786 1.00 52.97 212 GLY A N 1
ATOM 1637 C CA . GLY A 1 212 ? 8.323 -9.502 7.837 1.00 52.97 212 GLY A CA 1
ATOM 1638 C C . GLY A 1 212 ? 9.788 -9.882 7.549 1.00 52.97 212 GLY A C 1
ATOM 1639 O O . GLY A 1 212 ? 10.188 -10.007 6.397 1.00 52.97 212 GLY A O 1
ATOM 1640 N N . ASN A 1 213 ? 10.588 -10.142 8.595 1.00 54.59 213 ASN A N 1
ATOM 1641 C CA . ASN A 1 213 ? 11.916 -10.761 8.448 1.00 54.59 213 ASN A CA 1
ATOM 1642 C C . ASN A 1 213 ? 11.750 -12.188 7.891 1.00 54.59 213 ASN A C 1
ATOM 1644 O O . ASN A 1 213 ? 11.282 -13.076 8.604 1.00 54.59 213 ASN A O 1
ATOM 1648 N N . PHE A 1 214 ? 12.121 -12.431 6.638 1.00 64.00 214 PHE A N 1
ATOM 1649 C CA . PHE A 1 214 ? 12.249 -13.771 6.051 1.00 64.00 214 PHE A CA 1
ATOM 1650 C C . PHE A 1 214 ? 13.680 -13.967 5.539 1.00 64.00 214 PHE A C 1
ATOM 1652 O O . PHE A 1 214 ? 14.418 -12.995 5.363 1.00 64.00 214 PHE A O 1
ATOM 1659 N N . ASP A 1 215 ? 14.089 -15.220 5.337 1.00 67.81 215 ASP A N 1
ATOM 1660 C CA . ASP A 1 215 ? 15.421 -15.508 4.813 1.00 67.81 215 ASP A CA 1
ATOM 1661 C C . ASP A 1 215 ? 15.509 -15.110 3.334 1.00 67.81 215 ASP A C 1
ATOM 1663 O O . ASP A 1 215 ? 15.079 -15.830 2.430 1.00 67.81 215 ASP A O 1
ATOM 1667 N N . ARG A 1 216 ? 16.075 -13.924 3.096 1.00 73.00 216 ARG A N 1
ATOM 1668 C CA . ARG A 1 216 ? 16.279 -13.350 1.761 1.00 73.00 216 ARG A CA 1
ATOM 1669 C C . ARG A 1 216 ? 17.241 -14.179 0.909 1.00 73.00 216 ARG A C 1
ATOM 1671 O O . ARG A 1 216 ? 17.198 -14.065 -0.317 1.00 73.00 216 ARG A O 1
ATOM 1678 N N . ARG A 1 217 ? 18.067 -15.014 1.553 1.00 76.62 217 ARG A N 1
ATOM 1679 C CA . ARG A 1 217 ? 19.076 -15.882 0.939 1.00 76.62 217 ARG A CA 1
ATOM 1680 C C . ARG A 1 217 ? 18.566 -17.300 0.681 1.00 76.62 217 ARG A C 1
ATOM 1682 O O . ARG A 1 217 ? 19.380 -18.176 0.397 1.00 76.62 217 ARG A O 1
ATOM 1689 N N . ASN A 1 218 ? 17.247 -17.530 0.732 1.00 83.25 218 ASN A N 1
ATOM 1690 C CA . ASN A 1 218 ? 16.658 -18.809 0.334 1.00 83.25 218 ASN A CA 1
ATOM 1691 C C . ASN A 1 218 ? 17.234 -19.243 -1.038 1.00 83.25 218 ASN A C 1
ATOM 1693 O O . ASN A 1 218 ? 17.024 -18.536 -2.030 1.00 83.25 218 ASN A O 1
ATOM 1697 N N . PRO A 1 219 ? 17.955 -20.380 -1.124 1.00 85.38 219 PRO A N 1
ATOM 1698 C CA . PRO A 1 219 ? 18.652 -20.770 -2.349 1.00 85.38 219 PRO A CA 1
ATOM 1699 C C . PRO A 1 219 ? 17.722 -20.966 -3.551 1.00 85.38 219 PRO A C 1
ATOM 1701 O O . PRO A 1 219 ? 18.102 -20.641 -4.674 1.00 85.38 219 PRO A O 1
ATOM 1704 N N . VAL A 1 220 ? 16.491 -21.441 -3.317 1.00 89.00 220 VAL A N 1
ATOM 1705 C CA . VAL A 1 220 ? 15.470 -21.610 -4.363 1.00 89.00 220 VAL A CA 1
ATOM 1706 C C . VAL A 1 220 ? 15.053 -20.246 -4.905 1.00 89.00 220 VAL A C 1
ATOM 1708 O O . VAL A 1 220 ? 15.004 -20.065 -6.119 1.00 89.00 220 VAL A O 1
ATOM 1711 N N . ARG A 1 221 ? 14.841 -19.258 -4.024 1.00 88.38 221 ARG A N 1
ATOM 1712 C CA . ARG A 1 221 ? 14.552 -17.874 -4.430 1.00 88.38 221 ARG A CA 1
ATOM 1713 C C . ARG A 1 221 ? 15.700 -17.274 -5.237 1.00 88.38 221 ARG A C 1
ATOM 1715 O O . ARG A 1 221 ? 15.446 -16.685 -6.281 1.00 88.38 221 ARG A O 1
ATOM 1722 N N . VAL A 1 222 ? 16.947 -17.406 -4.778 1.00 89.38 222 VAL A N 1
ATOM 1723 C CA . VAL A 1 222 ? 18.113 -16.833 -5.481 1.00 89.38 222 VAL A CA 1
ATOM 1724 C C . VAL A 1 222 ? 18.255 -17.423 -6.881 1.00 89.38 222 VAL A C 1
ATOM 1726 O O . VAL A 1 222 ? 18.430 -16.676 -7.844 1.00 89.38 222 VAL A O 1
ATOM 1729 N N . GLN A 1 223 ? 18.099 -18.741 -7.015 1.00 90.94 223 GLN A N 1
ATOM 1730 C CA . GLN A 1 223 ? 18.128 -19.389 -8.322 1.00 90.94 223 GLN A CA 1
ATOM 1731 C C . GLN A 1 223 ? 16.958 -18.937 -9.208 1.00 90.94 223 GLN A C 1
ATOM 1733 O O . GLN A 1 223 ? 17.149 -18.665 -10.388 1.00 90.94 223 GLN A O 1
ATOM 1738 N N . LEU A 1 224 ? 15.762 -18.790 -8.640 1.00 91.44 224 LEU A N 1
ATOM 1739 C CA . LEU A 1 224 ? 14.584 -18.341 -9.374 1.00 91.44 224 LEU A CA 1
ATOM 1740 C C . LEU A 1 224 ? 14.698 -16.884 -9.852 1.00 91.44 224 LEU A C 1
ATOM 1742 O O . LEU A 1 224 ? 14.337 -16.590 -10.987 1.00 91.44 224 LEU A O 1
ATOM 1746 N N . MET A 1 225 ? 15.258 -15.979 -9.040 1.00 91.50 225 MET A N 1
ATOM 1747 C CA . MET A 1 225 ? 15.559 -14.600 -9.458 1.00 91.50 225 MET A CA 1
ATOM 1748 C C . MET A 1 225 ? 16.579 -14.564 -10.601 1.00 91.50 225 MET A C 1
ATOM 1750 O O . MET A 1 225 ? 16.443 -13.768 -11.532 1.00 91.50 225 MET A O 1
ATOM 1754 N N . LYS A 1 226 ? 17.578 -15.453 -10.564 1.00 92.38 226 LYS A N 1
ATOM 1755 C CA . LYS A 1 226 ? 18.524 -15.624 -11.668 1.00 92.38 226 LYS A CA 1
ATOM 1756 C C . LYS A 1 226 ? 17.816 -16.043 -12.956 1.00 92.38 226 LYS A C 1
ATOM 1758 O O . LYS A 1 226 ? 18.033 -15.409 -13.987 1.00 92.38 226 LYS A O 1
ATOM 1763 N N . GLU A 1 227 ? 16.975 -17.075 -12.904 1.00 90.88 227 GLU A N 1
ATOM 1764 C CA . GLU A 1 227 ? 16.209 -17.529 -14.073 1.00 90.88 227 GLU A CA 1
ATOM 1765 C C . GLU A 1 227 ? 15.256 -16.434 -14.580 1.00 90.88 227 GLU A C 1
ATOM 1767 O O . GLU A 1 227 ? 15.127 -16.234 -15.788 1.00 90.88 227 GLU A O 1
ATOM 1772 N N . TYR A 1 228 ? 14.647 -15.657 -13.676 1.00 90.25 228 TYR A N 1
ATOM 1773 C CA . TYR A 1 228 ? 13.796 -14.517 -14.026 1.00 90.25 228 TYR A CA 1
ATOM 1774 C C . TYR A 1 228 ? 14.540 -13.471 -14.868 1.00 90.25 228 TYR A C 1
ATOM 1776 O O . TYR A 1 228 ? 14.056 -13.052 -15.917 1.00 90.25 228 TYR A O 1
ATOM 1784 N N . LEU A 1 229 ? 15.737 -13.065 -14.434 1.00 89.44 229 LEU A N 1
ATOM 1785 C CA . LEU A 1 229 ? 16.532 -12.057 -15.139 1.00 89.44 229 LEU A CA 1
ATOM 1786 C C . LEU A 1 229 ? 17.154 -12.595 -16.434 1.00 89.44 229 LEU A C 1
ATOM 1788 O O . LEU A 1 229 ? 17.214 -11.874 -17.426 1.00 89.44 229 LEU A O 1
ATOM 1792 N N . LEU A 1 230 ? 17.595 -13.857 -16.455 1.00 87.12 230 LEU A N 1
ATOM 1793 C CA . LEU A 1 230 ? 18.172 -14.477 -17.654 1.00 87.12 230 LEU A CA 1
ATOM 1794 C C . LEU A 1 230 ? 17.135 -14.789 -18.738 1.00 87.12 230 LEU A C 1
ATOM 1796 O O . LEU A 1 230 ? 17.497 -14.848 -19.911 1.00 87.12 230 LEU A O 1
ATOM 1800 N N . SER A 1 231 ? 15.870 -14.989 -18.366 1.00 83.06 231 SER A N 1
ATOM 1801 C CA . SER A 1 231 ? 14.773 -15.225 -19.316 1.00 83.06 231 SER A CA 1
ATOM 1802 C C . SER A 1 231 ? 14.189 -13.938 -19.908 1.00 83.06 231 SER A C 1
ATOM 1804 O O . SER A 1 231 ? 13.345 -14.009 -20.801 1.00 83.06 231 SER A O 1
ATOM 1806 N N . ASN A 1 232 ? 14.640 -12.762 -19.455 1.00 81.50 232 ASN A N 1
ATOM 1807 C CA . ASN A 1 232 ? 14.110 -11.474 -19.886 1.00 81.50 232 ASN A CA 1
ATOM 1808 C C . ASN A 1 232 ? 15.232 -10.488 -20.247 1.00 81.50 232 ASN A C 1
ATOM 1810 O O . ASN A 1 232 ? 15.583 -9.596 -19.473 1.00 81.50 232 ASN A O 1
ATOM 1814 N N . ASP A 1 233 ? 15.771 -10.641 -21.460 1.00 78.62 233 ASP A N 1
ATOM 1815 C CA . ASP A 1 233 ? 16.841 -9.781 -21.979 1.00 78.62 233 ASP A CA 1
ATOM 1816 C C . ASP A 1 233 ? 16.451 -8.292 -21.976 1.00 78.62 233 ASP A C 1
ATOM 1818 O O . ASP A 1 233 ? 17.264 -7.456 -21.588 1.00 78.62 233 ASP A O 1
ATOM 1822 N N . GLY A 1 234 ? 15.202 -7.954 -22.321 1.00 81.88 234 GLY A N 1
ATOM 1823 C CA . GLY A 1 234 ? 14.724 -6.566 -22.309 1.00 81.88 234 GLY A CA 1
ATOM 1824 C C . GLY A 1 234 ? 14.717 -5.950 -20.908 1.00 81.88 234 GLY A C 1
ATOM 1825 O O . GLY A 1 234 ? 15.179 -4.828 -20.716 1.00 81.88 234 GLY A O 1
ATOM 1826 N N . LEU A 1 235 ? 14.270 -6.704 -19.901 1.00 84.12 235 LEU A N 1
ATOM 1827 C CA . LEU A 1 235 ? 14.295 -6.263 -18.504 1.00 84.12 235 LEU A CA 1
ATOM 1828 C C . LEU A 1 235 ? 15.725 -6.070 -17.987 1.00 84.12 235 LEU A C 1
ATOM 1830 O O . LEU A 1 235 ? 15.992 -5.115 -17.256 1.00 84.12 235 LEU A O 1
ATOM 1834 N N . LEU A 1 236 ? 16.643 -6.961 -18.368 1.00 84.31 236 LEU A N 1
ATOM 1835 C CA . LEU A 1 236 ? 18.049 -6.861 -17.990 1.00 84.31 236 LEU A CA 1
ATOM 1836 C C . LEU A 1 236 ? 18.731 -5.657 -18.657 1.00 84.31 236 LEU A C 1
ATOM 1838 O O . LEU A 1 236 ? 19.524 -4.964 -18.017 1.00 84.31 236 LEU A O 1
ATOM 1842 N N . GLU A 1 237 ? 18.398 -5.372 -19.917 1.00 84.56 237 GLU A N 1
ATOM 1843 C CA . GLU A 1 237 ? 18.838 -4.161 -20.612 1.00 84.56 237 GLU A CA 1
ATOM 1844 C C . GLU A 1 237 ? 18.297 -2.888 -19.959 1.00 84.56 237 GLU A C 1
ATOM 1846 O O . GLU A 1 237 ? 19.053 -1.937 -19.761 1.00 84.56 237 GLU A O 1
ATOM 1851 N N . ASP A 1 238 ? 17.016 -2.857 -19.591 1.00 85.12 238 ASP A N 1
ATOM 1852 C CA . ASP A 1 238 ? 16.415 -1.704 -18.917 1.00 85.12 238 ASP A CA 1
ATOM 1853 C C . ASP A 1 238 ? 17.045 -1.455 -17.546 1.00 85.12 238 ASP A C 1
ATOM 1855 O O . ASP A 1 238 ? 17.309 -0.303 -17.180 1.00 85.12 238 ASP A O 1
ATOM 1859 N N . TYR A 1 239 ? 17.351 -2.527 -16.811 1.00 91.12 239 TYR A N 1
ATOM 1860 C CA . TYR A 1 239 ? 18.105 -2.428 -15.570 1.00 91.12 239 TYR A CA 1
ATOM 1861 C C . TYR A 1 239 ? 19.515 -1.870 -15.807 1.00 91.12 239 TYR A C 1
ATOM 1863 O O . TYR A 1 239 ? 19.919 -0.921 -15.137 1.00 91.12 239 TYR A O 1
ATOM 1871 N N . ALA A 1 240 ? 20.246 -2.380 -16.801 1.00 89.19 240 ALA A N 1
ATOM 1872 C CA . ALA A 1 240 ? 21.581 -1.890 -17.141 1.00 89.19 240 ALA A CA 1
ATOM 1873 C C . ALA A 1 240 ? 21.582 -0.409 -17.554 1.00 89.19 240 ALA A C 1
ATOM 1875 O O . ALA A 1 240 ? 22.430 0.360 -17.094 1.00 89.19 240 ALA A O 1
ATOM 1876 N N . LYS A 1 241 ? 20.605 0.021 -18.364 1.00 88.06 241 LYS A N 1
ATOM 1877 C CA . LYS A 1 241 ? 20.410 1.435 -18.727 1.00 88.06 241 LYS A CA 1
ATOM 1878 C C . LYS A 1 241 ? 20.167 2.287 -17.488 1.00 88.06 241 LYS A C 1
ATOM 1880 O O . LYS A 1 241 ? 20.785 3.339 -17.340 1.00 88.06 241 LYS A O 1
ATOM 1885 N N . HIS A 1 242 ? 19.296 1.833 -16.587 1.00 88.44 242 HIS A N 1
ATOM 1886 C CA . HIS A 1 242 ? 19.016 2.545 -15.346 1.00 88.44 242 HIS A CA 1
ATOM 1887 C C . HIS A 1 242 ? 20.267 2.706 -14.474 1.00 88.44 242 HIS A C 1
ATOM 1889 O O . HIS A 1 242 ? 20.557 3.821 -14.039 1.00 88.44 242 HIS A O 1
ATOM 1895 N N . THR A 1 243 ? 21.024 1.629 -14.263 1.00 89.94 243 THR A N 1
ATOM 1896 C CA . THR A 1 243 ? 22.263 1.650 -13.476 1.00 89.94 243 THR A CA 1
ATOM 1897 C C . THR A 1 243 ? 23.295 2.590 -14.091 1.00 89.94 243 THR A C 1
ATOM 1899 O O . THR A 1 243 ? 23.874 3.414 -13.384 1.00 89.94 243 THR A O 1
ATOM 1902 N N . TRP A 1 244 ? 23.473 2.536 -15.414 1.00 91.19 244 TRP A N 1
ATOM 1903 C CA . TRP A 1 244 ? 24.394 3.423 -16.123 1.00 91.19 244 TRP A CA 1
ATOM 1904 C C . TRP A 1 244 ? 24.022 4.901 -15.948 1.00 91.19 244 TRP A C 1
ATOM 1906 O O . TRP A 1 244 ? 24.870 5.702 -15.558 1.00 91.19 244 TRP A O 1
ATOM 1916 N N . ILE A 1 245 ? 22.746 5.255 -16.150 1.00 88.00 245 ILE A N 1
ATOM 1917 C CA . ILE A 1 245 ? 22.251 6.629 -15.966 1.00 88.00 245 ILE A CA 1
ATOM 1918 C C . ILE A 1 245 ? 22.426 7.081 -14.510 1.00 88.00 245 ILE A C 1
ATOM 1920 O O . ILE A 1 245 ? 22.954 8.162 -14.258 1.00 88.00 245 ILE A O 1
ATOM 1924 N N . SER A 1 246 ? 22.031 6.251 -13.541 1.00 87.69 246 SER A N 1
ATOM 1925 C CA . SER A 1 246 ? 22.126 6.578 -12.113 1.00 87.69 246 SER A CA 1
ATOM 1926 C C . SER A 1 246 ? 23.573 6.838 -11.678 1.00 87.69 246 SER A C 1
ATOM 1928 O O . SER A 1 246 ? 23.854 7.825 -10.989 1.00 87.69 246 SER A O 1
ATOM 1930 N N . ASN A 1 247 ? 24.512 6.000 -12.123 1.00 89.88 247 ASN A N 1
ATOM 1931 C CA . ASN A 1 247 ? 25.933 6.161 -11.814 1.00 89.88 247 ASN A CA 1
ATOM 1932 C C . ASN A 1 247 ? 26.521 7.401 -12.510 1.00 89.88 247 ASN A C 1
ATOM 1934 O O . ASN A 1 247 ? 27.314 8.128 -11.903 1.00 89.88 247 ASN A O 1
ATOM 1938 N N . ALA A 1 248 ? 26.081 7.710 -13.735 1.00 88.62 248 ALA A N 1
ATOM 1939 C CA . ALA A 1 248 ? 26.486 8.918 -14.450 1.00 88.62 248 ALA A CA 1
ATOM 1940 C C . ALA A 1 248 ? 26.016 10.190 -13.727 1.00 88.62 248 ALA A C 1
ATOM 1942 O O . ALA A 1 248 ? 26.810 11.107 -13.500 1.00 88.62 248 ALA A O 1
ATOM 1943 N N . GLU A 1 249 ? 24.754 10.227 -13.293 1.00 90.50 249 GLU A N 1
ATOM 1944 C CA . GLU A 1 249 ? 24.212 11.326 -12.494 1.00 90.50 249 GLU A CA 1
ATOM 1945 C C . GLU A 1 249 ? 24.943 11.481 -11.157 1.00 90.50 249 GLU A C 1
ATOM 1947 O O . GLU A 1 249 ? 25.226 12.602 -10.729 1.00 90.50 249 GLU A O 1
ATOM 1952 N N . HIS A 1 250 ? 25.265 10.371 -10.486 1.00 89.44 250 HIS A N 1
ATOM 1953 C CA . HIS A 1 250 ? 26.040 10.390 -9.249 1.00 89.44 250 HIS A CA 1
ATOM 1954 C C . HIS A 1 250 ? 27.421 11.017 -9.468 1.00 89.44 250 HIS A C 1
ATOM 1956 O O . HIS A 1 250 ? 27.790 11.965 -8.768 1.00 89.44 250 HIS A O 1
ATOM 1962 N N . ASN A 1 251 ? 28.150 10.547 -10.483 1.00 90.12 251 ASN A N 1
ATOM 1963 C CA . ASN A 1 251 ? 29.453 11.086 -10.852 1.00 90.12 251 ASN A CA 1
ATOM 1964 C C . ASN A 1 251 ? 29.359 12.585 -11.177 1.00 90.12 251 ASN A C 1
ATOM 1966 O O . ASN A 1 251 ? 30.168 13.370 -10.682 1.00 90.12 251 ASN A O 1
ATOM 1970 N N . ALA A 1 252 ? 28.341 13.015 -11.927 1.00 90.75 252 ALA A N 1
ATOM 1971 C CA . ALA A 1 252 ? 28.120 14.426 -12.239 1.00 90.75 252 ALA A CA 1
ATOM 1972 C C . ALA A 1 252 ? 27.860 15.279 -10.981 1.00 90.75 252 ALA A C 1
ATOM 1974 O O . ALA A 1 252 ? 28.448 16.356 -10.830 1.00 90.75 252 ALA A O 1
ATOM 1975 N N . ARG A 1 253 ? 27.036 14.791 -10.038 1.00 91.12 253 ARG A N 1
ATOM 1976 C CA . ARG A 1 253 ? 26.798 15.459 -8.743 1.00 91.12 253 ARG A CA 1
ATOM 1977 C C . ARG A 1 253 ? 28.089 15.585 -7.931 1.00 91.12 253 ARG A C 1
ATOM 1979 O O . ARG A 1 253 ? 28.337 16.650 -7.369 1.00 91.12 253 ARG A O 1
ATOM 1986 N N . LEU A 1 254 ? 28.931 14.547 -7.913 1.00 89.75 254 LEU A N 1
ATOM 1987 C CA . LEU A 1 254 ? 30.234 14.584 -7.243 1.00 89.75 254 LEU A CA 1
ATOM 1988 C C . LEU A 1 254 ? 31.198 15.586 -7.886 1.00 89.75 254 LEU A C 1
ATOM 1990 O O . LEU A 1 254 ? 31.869 16.316 -7.157 1.00 89.75 254 LEU A O 1
ATOM 1994 N N . VAL A 1 255 ? 31.258 15.668 -9.223 1.00 89.94 255 VAL A N 1
ATOM 1995 C CA . VAL A 1 255 ? 32.067 16.690 -9.918 1.00 89.94 255 VAL A CA 1
ATOM 1996 C C . VAL A 1 255 ? 31.642 18.087 -9.477 1.00 89.94 255 VAL A C 1
ATOM 1998 O O . VAL A 1 255 ? 32.490 18.878 -9.060 1.00 89.94 255 VAL A O 1
ATOM 2001 N N . LYS A 1 256 ? 30.336 18.377 -9.530 1.00 91.62 256 LYS A N 1
ATOM 2002 C CA . LYS A 1 256 ? 29.788 19.679 -9.138 1.00 91.62 256 LYS A CA 1
ATOM 2003 C C . LYS A 1 256 ? 30.120 20.009 -7.682 1.00 91.62 256 LYS A C 1
ATOM 2005 O O . LYS A 1 256 ? 30.681 21.064 -7.401 1.00 91.62 256 LYS A O 1
ATOM 2010 N N . TRP A 1 257 ? 29.856 19.078 -6.770 1.00 90.94 257 TRP A N 1
ATOM 2011 C CA . TRP A 1 257 ? 30.108 19.280 -5.347 1.00 90.94 257 TRP A CA 1
ATOM 2012 C C . TRP A 1 257 ? 31.596 19.512 -5.046 1.00 90.94 257 TRP A C 1
ATOM 2014 O O . TRP A 1 257 ? 31.936 20.414 -4.282 1.00 90.94 257 TRP A O 1
ATOM 2024 N N . ASN A 1 258 ? 32.493 18.751 -5.685 1.00 91.12 258 ASN A N 1
ATOM 2025 C CA . ASN A 1 258 ? 33.944 18.888 -5.517 1.00 91.12 258 ASN A CA 1
ATOM 2026 C C . ASN A 1 258 ? 34.485 20.213 -6.073 1.00 91.12 258 ASN A C 1
ATOM 2028 O O . ASN A 1 258 ? 35.494 20.711 -5.569 1.00 91.12 258 ASN A O 1
ATOM 2032 N N . ALA A 1 259 ? 33.840 20.775 -7.099 1.00 90.50 259 ALA A N 1
ATOM 2033 C CA . ALA A 1 259 ? 34.160 22.104 -7.612 1.00 90.50 259 ALA A CA 1
ATOM 2034 C C . ALA A 1 259 ? 33.721 23.211 -6.637 1.00 90.50 259 ALA A C 1
ATOM 2036 O O . ALA A 1 259 ? 34.462 24.167 -6.424 1.00 90.50 259 ALA A O 1
ATOM 2037 N N . GLU A 1 260 ? 32.555 23.053 -6.006 1.00 92.31 260 GLU A N 1
ATOM 2038 C CA . GLU A 1 260 ? 32.016 23.986 -5.005 1.00 92.31 260 GLU A CA 1
ATOM 2039 C C . GLU A 1 260 ? 32.744 23.892 -3.647 1.00 92.31 260 GLU A C 1
ATOM 2041 O O . GLU A 1 260 ? 32.808 24.873 -2.907 1.00 92.31 260 GLU A O 1
ATOM 2046 N N . HIS A 1 261 ? 33.343 22.737 -3.327 1.00 89.69 261 HIS A N 1
ATOM 2047 C CA . HIS A 1 261 ? 34.004 22.460 -2.044 1.00 89.69 261 HIS A CA 1
ATOM 2048 C C . HIS A 1 261 ? 35.457 21.977 -2.229 1.00 89.69 261 HIS A C 1
ATOM 2050 O O . HIS A 1 261 ? 35.802 20.850 -1.851 1.00 89.69 261 HIS A O 1
ATOM 2056 N N . PRO A 1 262 ? 36.365 22.824 -2.753 1.00 82.12 262 PRO A N 1
ATOM 2057 C CA . PRO A 1 262 ? 37.718 22.411 -3.145 1.00 82.12 262 PRO A CA 1
ATOM 2058 C C . PRO A 1 262 ? 38.567 21.872 -1.982 1.00 82.12 262 PRO A C 1
ATOM 2060 O O . PRO A 1 262 ? 39.447 21.039 -2.199 1.00 82.12 262 PRO A O 1
ATOM 2063 N N . ASN A 1 263 ? 38.270 22.294 -0.749 1.00 89.88 263 ASN A N 1
ATOM 2064 C CA . ASN A 1 263 ? 38.986 21.888 0.463 1.00 89.88 263 ASN A CA 1
ATOM 2065 C C . ASN A 1 263 ? 38.437 20.608 1.113 1.00 89.88 263 ASN A C 1
ATOM 2067 O O . ASN A 1 263 ? 38.956 20.184 2.144 1.00 89.88 263 ASN A O 1
ATOM 2071 N N . ARG A 1 264 ? 37.375 20.001 0.566 1.00 82.94 264 ARG A N 1
ATOM 2072 C CA . ARG A 1 264 ? 36.709 18.858 1.207 1.00 82.94 264 ARG A CA 1
ATOM 2073 C C . ARG A 1 264 ? 36.321 17.748 0.237 1.00 82.94 264 ARG A C 1
ATOM 2075 O O . ARG A 1 264 ? 35.316 17.101 0.459 1.00 82.94 264 ARG A O 1
ATOM 2082 N N . LYS A 1 265 ? 37.107 17.513 -0.815 1.00 79.06 265 LYS A N 1
ATOM 2083 C CA . LYS A 1 265 ? 36.742 16.596 -1.906 1.00 79.06 265 LYS A CA 1
ATOM 2084 C C . LYS A 1 265 ? 36.218 15.236 -1.428 1.00 79.06 265 LYS A C 1
ATOM 2086 O O . LYS A 1 265 ? 36.861 14.558 -0.630 1.00 79.06 265 LYS A O 1
ATOM 2091 N N . LEU A 1 266 ? 35.073 14.841 -1.971 1.00 83.94 266 LEU A N 1
ATOM 2092 C CA . LEU A 1 266 ? 34.511 13.507 -1.843 1.00 83.94 266 LEU A CA 1
ATOM 2093 C C . LEU A 1 266 ? 35.125 12.595 -2.909 1.00 83.94 266 LEU A C 1
ATOM 2095 O O . LEU A 1 266 ? 35.201 12.952 -4.088 1.00 83.94 266 LEU A O 1
ATOM 2099 N N . ASN A 1 267 ? 35.545 11.413 -2.464 1.00 78.88 267 ASN A N 1
ATOM 2100 C CA . ASN A 1 267 ? 35.912 10.285 -3.315 1.00 78.88 267 ASN A CA 1
ATOM 2101 C C . ASN A 1 267 ? 34.698 9.350 -3.422 1.00 78.88 267 ASN A C 1
ATOM 2103 O O . ASN A 1 267 ? 33.913 9.271 -2.480 1.00 78.88 267 ASN A O 1
ATOM 2107 N N . GLY A 1 268 ? 34.549 8.647 -4.545 1.00 82.81 268 GLY A N 1
ATOM 2108 C CA . GLY A 1 268 ? 33.403 7.752 -4.772 1.00 82.81 268 GLY A CA 1
ATOM 2109 C C . GLY A 1 268 ? 32.887 7.719 -6.207 1.00 82.81 268 GLY A C 1
ATOM 2110 O O . GLY A 1 268 ? 31.733 7.376 -6.422 1.00 82.81 268 GLY A O 1
ATOM 2111 N N . PHE A 1 269 ? 33.710 8.103 -7.187 1.00 86.56 269 PHE A N 1
ATOM 2112 C CA . PHE A 1 269 ? 33.329 7.978 -8.588 1.00 86.56 269 PHE A CA 1
ATOM 2113 C C . PHE A 1 269 ? 33.152 6.506 -8.948 1.00 86.56 269 PHE A C 1
ATOM 2115 O O . PHE A 1 269 ? 34.047 5.699 -8.691 1.00 86.56 269 PHE A O 1
ATOM 2122 N N . TYR A 1 270 ? 32.025 6.183 -9.571 1.00 86.56 270 TYR A N 1
ATOM 2123 C CA . TYR A 1 270 ? 31.838 4.887 -10.202 1.00 86.56 270 TYR A CA 1
ATOM 2124 C C . TYR A 1 270 ? 32.706 4.814 -11.453 1.00 86.56 270 TYR A C 1
ATOM 2126 O O . TYR A 1 270 ? 32.662 5.727 -12.285 1.00 86.56 270 TYR A O 1
ATOM 2134 N N . ASP A 1 271 ? 33.476 3.735 -11.583 1.00 86.62 271 ASP A N 1
ATOM 2135 C CA . ASP A 1 271 ? 34.065 3.368 -12.865 1.00 86.62 271 ASP A CA 1
ATOM 2136 C C . ASP A 1 271 ? 32.936 2.846 -13.752 1.00 86.62 271 ASP A C 1
ATOM 2138 O O . ASP A 1 271 ? 32.166 1.981 -13.332 1.00 86.62 271 ASP A O 1
ATOM 2142 N N . MET A 1 272 ? 32.765 3.442 -14.928 1.00 89.25 272 MET A N 1
ATOM 2143 C CA . MET A 1 272 ? 31.623 3.150 -15.786 1.00 89.25 272 MET A CA 1
ATOM 2144 C C . MET A 1 272 ? 32.090 2.748 -17.177 1.00 89.25 272 MET A C 1
ATOM 2146 O O . MET A 1 272 ? 32.972 3.406 -17.738 1.00 89.25 272 MET A O 1
ATOM 2150 N N . PRO A 1 273 ? 31.450 1.737 -17.787 1.00 86.19 273 PRO A N 1
ATOM 2151 C CA . PRO A 1 273 ? 31.640 1.466 -19.200 1.00 86.19 273 PRO A CA 1
ATOM 2152 C C . PRO A 1 273 ? 31.184 2.662 -20.046 1.00 86.19 273 PRO A C 1
ATOM 2154 O O . PRO A 1 273 ? 30.380 3.497 -19.615 1.00 86.19 273 PRO A O 1
ATOM 2157 N N . SER A 1 274 ? 31.679 2.721 -21.283 1.00 83.81 274 SER A N 1
ATOM 2158 C CA . SER A 1 274 ? 31.346 3.786 -22.237 1.00 83.81 274 SER A CA 1
ATOM 2159 C C . SER A 1 274 ? 29.846 3.911 -22.506 1.00 83.81 274 SER A C 1
ATOM 2161 O O . SER A 1 274 ? 29.366 5.005 -22.788 1.00 83.81 274 SER A O 1
ATOM 2163 N N . ASP A 1 275 ? 29.119 2.801 -22.402 1.00 87.31 275 ASP A N 1
ATOM 2164 C CA . ASP A 1 275 ? 27.669 2.724 -22.522 1.00 87.31 275 ASP A CA 1
ATOM 2165 C C . ASP A 1 275 ? 27.102 1.591 -21.646 1.00 87.31 275 ASP A C 1
ATOM 2167 O O . ASP A 1 275 ? 27.836 0.805 -21.037 1.00 87.31 275 ASP A O 1
ATOM 2171 N N . TYR A 1 276 ? 25.773 1.500 -21.591 1.00 88.62 276 TYR A N 1
ATOM 2172 C CA . TYR A 1 276 ? 25.061 0.533 -20.756 1.00 88.62 276 TYR A CA 1
ATOM 2173 C C . TYR A 1 276 ? 25.304 -0.937 -21.139 1.00 88.62 276 TYR A C 1
ATOM 2175 O O . TYR A 1 276 ? 25.069 -1.815 -20.310 1.00 88.62 276 TYR A O 1
ATOM 2183 N N . THR A 1 277 ? 25.781 -1.240 -22.354 1.00 88.88 277 THR A N 1
ATOM 2184 C CA . THR A 1 277 ? 25.994 -2.630 -22.795 1.00 88.88 277 THR A CA 1
ATOM 2185 C C . THR A 1 277 ? 27.113 -3.312 -22.010 1.00 88.88 277 THR A C 1
ATOM 2187 O O . THR A 1 277 ? 27.076 -4.529 -21.817 1.00 88.88 277 THR A O 1
ATOM 2190 N N . GLY A 1 278 ? 28.059 -2.536 -21.466 1.00 84.69 278 GLY A N 1
ATOM 2191 C CA . GLY A 1 278 ? 29.055 -3.039 -20.520 1.00 84.69 278 GLY A CA 1
ATOM 2192 C C . GLY A 1 278 ? 28.410 -3.663 -19.281 1.00 84.69 278 GLY A C 1
ATOM 2193 O O . GLY A 1 278 ? 28.733 -4.799 -18.938 1.00 84.69 278 GLY A O 1
ATOM 2194 N N . TYR A 1 279 ? 27.424 -2.982 -18.687 1.00 91.31 279 TYR A N 1
ATOM 2195 C CA . TYR A 1 279 ? 26.666 -3.515 -17.552 1.00 91.31 279 TYR A CA 1
ATOM 2196 C C . TYR A 1 279 ? 25.792 -4.710 -17.945 1.00 91.31 279 TYR A C 1
ATOM 2198 O O . TYR A 1 279 ? 25.706 -5.662 -17.180 1.00 91.31 279 TYR A O 1
ATOM 2206 N N . VAL A 1 280 ? 25.192 -4.733 -19.145 1.00 90.69 280 VAL A N 1
ATOM 2207 C CA . VAL A 1 280 ? 24.443 -5.920 -19.620 1.00 90.69 280 VAL A CA 1
ATOM 2208 C C . VAL A 1 280 ? 25.343 -7.157 -19.625 1.00 90.69 280 VAL A C 1
ATOM 2210 O O . VAL A 1 280 ? 24.955 -8.217 -19.128 1.00 90.69 280 VAL A O 1
ATOM 2213 N N . ASN A 1 281 ? 26.556 -7.027 -20.165 1.00 89.12 281 ASN A N 1
ATOM 2214 C CA . ASN A 1 281 ? 27.519 -8.123 -20.226 1.00 89.12 281 ASN A CA 1
ATOM 2215 C C . ASN A 1 281 ? 27.991 -8.550 -18.832 1.00 89.12 281 ASN A C 1
ATOM 2217 O O . ASN A 1 281 ? 28.055 -9.748 -18.556 1.00 89.12 281 ASN A O 1
ATOM 2221 N N . GLU A 1 282 ? 28.275 -7.589 -17.953 1.00 93.31 282 GLU A N 1
ATOM 2222 C CA . GLU A 1 282 ? 28.647 -7.842 -16.560 1.00 93.31 282 GLU A CA 1
ATOM 2223 C C . GLU A 1 282 ? 27.535 -8.579 -15.805 1.00 93.31 282 GLU A C 1
ATOM 2225 O O . GLU A 1 282 ? 27.776 -9.631 -15.212 1.00 93.31 282 GLU A O 1
ATOM 2230 N N . PHE A 1 283 ? 26.292 -8.105 -15.901 1.00 95.44 283 PHE A N 1
ATOM 2231 C CA . PHE A 1 283 ? 25.147 -8.727 -15.243 1.00 95.44 283 PHE A CA 1
ATOM 2232 C C . PHE A 1 283 ? 24.904 -10.142 -15.771 1.00 95.44 283 PHE A C 1
ATOM 2234 O O . PHE A 1 283 ? 24.748 -11.070 -14.980 1.00 95.44 283 PHE A O 1
ATOM 2241 N N . LYS A 1 284 ? 24.950 -10.361 -17.096 1.00 93.75 284 LYS A N 1
ATOM 2242 C CA . LYS A 1 284 ? 24.847 -11.715 -17.678 1.00 93.75 284 LYS A CA 1
ATOM 2243 C C . LYS A 1 284 ? 25.980 -12.622 -17.201 1.00 93.75 284 LYS A C 1
ATOM 2245 O O . LYS A 1 284 ? 25.742 -13.808 -16.967 1.00 93.75 284 LYS A O 1
ATOM 2250 N N . HIS A 1 285 ? 27.195 -12.094 -17.061 1.00 92.44 285 HIS A N 1
ATOM 2251 C CA . HIS A 1 285 ? 28.332 -12.854 -16.554 1.00 92.44 285 HIS A CA 1
ATOM 2252 C C . HIS A 1 285 ? 28.114 -13.280 -15.097 1.00 92.44 285 HIS A C 1
ATOM 2254 O O . HIS A 1 285 ? 28.215 -14.470 -14.807 1.00 92.44 285 HIS A O 1
ATOM 2260 N N . ILE A 1 286 ? 27.727 -12.352 -14.215 1.00 95.25 286 ILE A N 1
ATOM 2261 C CA . ILE A 1 286 ? 27.415 -12.637 -12.805 1.00 95.25 286 ILE A CA 1
ATOM 2262 C C . ILE A 1 286 ? 26.275 -13.654 -12.699 1.00 95.25 286 ILE A C 1
ATOM 2264 O O . ILE A 1 286 ? 26.400 -14.652 -11.998 1.00 95.25 286 ILE A O 1
ATOM 2268 N N . LEU A 1 287 ? 25.183 -13.466 -13.443 1.00 94.50 287 LEU A N 1
ATOM 2269 C CA . LEU A 1 287 ? 24.044 -14.385 -13.409 1.00 94.50 287 LEU A CA 1
ATOM 2270 C C . LEU A 1 287 ? 24.423 -15.799 -13.877 1.00 94.50 287 LEU A C 1
ATOM 2272 O O . LEU A 1 287 ? 23.912 -16.784 -13.346 1.00 94.50 287 LEU A O 1
ATOM 2276 N N . ARG A 1 288 ? 25.322 -15.943 -14.858 1.00 93.12 288 ARG A N 1
ATOM 2277 C CA . ARG A 1 288 ? 25.720 -17.260 -15.387 1.00 93.12 288 ARG A CA 1
ATOM 2278 C C . ARG A 1 288 ? 26.806 -17.943 -14.564 1.00 93.12 288 ARG A C 1
ATOM 2280 O O . ARG A 1 288 ? 26.712 -19.153 -14.369 1.00 93.12 288 ARG A O 1
ATOM 2287 N N . TYR A 1 289 ? 27.798 -17.188 -14.102 1.00 93.06 289 TYR A N 1
ATOM 2288 C CA . TYR A 1 289 ? 29.056 -17.725 -13.574 1.00 93.06 289 TYR A CA 1
ATOM 2289 C C . TYR A 1 289 ? 29.404 -17.245 -12.163 1.00 93.06 289 TYR A C 1
ATOM 2291 O O . TYR A 1 289 ? 30.341 -17.774 -11.569 1.00 93.06 289 TYR A O 1
ATOM 2299 N N . GLY A 1 290 ? 28.676 -16.263 -11.633 1.00 91.06 290 GLY A N 1
ATOM 2300 C CA . GLY A 1 290 ? 28.880 -15.754 -10.284 1.00 91.06 290 GLY A CA 1
ATOM 2301 C C . GLY A 1 290 ? 28.507 -16.774 -9.211 1.00 91.06 290 GLY A C 1
ATOM 2302 O O . GLY A 1 290 ? 27.718 -17.700 -9.421 1.00 91.06 290 GLY A O 1
ATOM 2303 N N . SER A 1 291 ? 29.078 -16.578 -8.030 1.00 90.62 291 SER A N 1
ATOM 2304 C CA . SER A 1 291 ? 28.675 -17.262 -6.808 1.00 90.62 291 SER A CA 1
ATOM 2305 C C . SER A 1 291 ? 27.241 -16.896 -6.408 1.00 90.62 291 SER A C 1
ATOM 2307 O O . SER A 1 291 ? 26.697 -15.867 -6.811 1.00 90.62 291 SER A O 1
ATOM 2309 N N . THR A 1 292 ? 26.626 -17.714 -5.550 1.00 87.75 292 THR A N 1
ATOM 2310 C CA . THR A 1 292 ? 25.286 -17.442 -5.006 1.00 87.75 292 THR A CA 1
ATOM 2311 C C . THR A 1 292 ? 25.192 -16.067 -4.340 1.00 87.75 292 THR A C 1
ATOM 2313 O O . THR A 1 292 ? 24.167 -15.405 -4.475 1.00 87.75 292 THR A O 1
ATOM 2316 N N . GLU A 1 293 ? 26.249 -15.615 -3.654 1.00 89.56 293 GLU A N 1
ATOM 2317 C CA . GLU A 1 293 ? 26.264 -14.302 -2.995 1.00 89.56 293 GLU A CA 1
ATOM 2318 C C . GLU A 1 293 ? 26.340 -13.156 -4.015 1.00 89.56 293 GLU A C 1
ATOM 2320 O O . GLU A 1 293 ? 25.639 -12.161 -3.866 1.00 89.56 293 GLU A O 1
ATOM 2325 N N . GLU A 1 294 ? 27.129 -13.296 -5.085 1.00 92.81 294 GLU A N 1
ATOM 2326 C CA . GLU A 1 294 ? 27.198 -12.288 -6.155 1.00 92.81 294 GLU A CA 1
ATOM 2327 C C . GLU A 1 294 ? 25.865 -12.171 -6.903 1.00 92.81 294 GLU A C 1
ATOM 2329 O O . GLU A 1 294 ? 25.387 -11.064 -7.150 1.00 92.81 294 GLU A O 1
ATOM 2334 N N . ILE A 1 295 ? 25.220 -13.306 -7.198 1.00 93.06 295 ILE A N 1
ATOM 2335 C CA . ILE A 1 295 ? 23.883 -13.340 -7.804 1.00 93.06 295 ILE A CA 1
ATOM 2336 C C . ILE A 1 295 ? 22.858 -12.690 -6.871 1.00 93.06 295 ILE A C 1
ATOM 2338 O O . ILE A 1 295 ? 22.055 -11.871 -7.317 1.00 93.06 295 ILE A O 1
ATOM 2342 N N . PHE A 1 296 ? 22.883 -13.035 -5.580 1.00 91.38 296 PHE A N 1
ATOM 2343 C CA . PHE A 1 296 ? 21.992 -12.450 -4.582 1.00 91.38 296 PHE A CA 1
ATOM 2344 C C . PHE A 1 296 ? 22.158 -10.930 -4.504 1.00 91.38 296 PHE A C 1
ATOM 2346 O O . PHE A 1 296 ? 21.157 -10.219 -4.560 1.00 91.38 296 PHE A O 1
ATOM 2353 N N . ASN A 1 297 ? 23.395 -10.435 -4.428 1.00 92.06 297 ASN A N 1
ATOM 2354 C CA . ASN A 1 297 ? 23.675 -9.004 -4.351 1.00 92.06 297 ASN A CA 1
ATOM 2355 C C . ASN A 1 297 ? 23.181 -8.267 -5.601 1.00 92.06 297 ASN A C 1
ATOM 2357 O O . ASN A 1 297 ? 22.476 -7.271 -5.467 1.00 92.06 297 ASN A O 1
ATOM 2361 N N . LEU A 1 298 ? 23.437 -8.804 -6.800 1.00 94.38 298 LEU A N 1
ATOM 2362 C CA . LEU A 1 298 ? 22.921 -8.234 -8.049 1.00 94.38 298 LEU A CA 1
ATOM 2363 C C . LEU A 1 298 ? 21.384 -8.189 -8.070 1.00 94.38 298 LEU A C 1
ATOM 2365 O O . LEU A 1 298 ? 20.794 -7.177 -8.442 1.00 94.38 298 LEU A O 1
ATOM 2369 N N . CYS A 1 299 ? 20.718 -9.270 -7.653 1.00 92.06 299 CYS A N 1
ATOM 2370 C CA . CYS A 1 299 ? 19.254 -9.324 -7.607 1.00 92.06 299 CYS A CA 1
ATOM 2371 C C . CYS A 1 299 ? 18.672 -8.377 -6.546 1.00 92.06 299 CYS A C 1
ATOM 2373 O O . CYS A 1 299 ? 17.620 -7.778 -6.762 1.00 92.06 299 CYS A O 1
ATOM 2375 N N . ASN A 1 300 ? 19.350 -8.222 -5.408 1.00 88.56 300 ASN A N 1
ATOM 2376 C CA . ASN A 1 300 ? 18.958 -7.293 -4.355 1.00 88.56 300 ASN A CA 1
ATOM 2377 C C . ASN A 1 300 ? 19.140 -5.832 -4.801 1.00 88.56 300 ASN A C 1
ATOM 2379 O O . ASN A 1 300 ? 18.291 -4.992 -4.507 1.00 88.56 300 ASN A O 1
ATOM 2383 N N . ASP A 1 301 ? 20.199 -5.522 -5.546 1.00 90.50 301 ASP A N 1
ATOM 2384 C CA . ASP A 1 301 ? 20.385 -4.200 -6.144 1.00 90.50 301 ASP A CA 1
ATOM 2385 C C . ASP A 1 301 ? 19.327 -3.928 -7.218 1.00 90.50 301 ASP A C 1
ATOM 2387 O O . ASP A 1 301 ? 18.735 -2.847 -7.235 1.00 90.50 301 ASP A O 1
ATOM 2391 N N . PHE A 1 302 ? 19.011 -4.912 -8.062 1.00 92.12 302 PHE A N 1
ATOM 2392 C CA . PHE A 1 302 ? 17.906 -4.842 -9.021 1.00 92.12 302 PHE A CA 1
ATOM 2393 C C . PHE A 1 302 ? 16.562 -4.541 -8.336 1.00 92.12 302 PHE A C 1
ATOM 2395 O O . PHE A 1 302 ? 15.842 -3.627 -8.745 1.00 92.12 302 PHE A O 1
ATOM 2402 N N . GLU A 1 303 ? 16.243 -5.249 -7.251 1.00 90.06 303 GLU A N 1
ATOM 2403 C CA . GLU A 1 303 ? 15.038 -5.021 -6.449 1.00 90.06 303 GLU A CA 1
ATOM 2404 C C . GLU A 1 303 ? 14.990 -3.593 -5.882 1.00 90.06 303 GLU A C 1
ATOM 2406 O O . GLU A 1 303 ? 14.010 -2.873 -6.085 1.00 90.06 303 GLU A O 1
ATOM 2411 N N . ASN A 1 304 ? 16.063 -3.164 -5.212 1.00 85.38 304 ASN A N 1
ATOM 2412 C CA . ASN A 1 304 ? 16.089 -1.927 -4.429 1.00 85.38 304 ASN A CA 1
ATOM 2413 C C . ASN A 1 304 ? 16.326 -0.656 -5.244 1.00 85.38 304 ASN A C 1
ATOM 2415 O O . ASN A 1 304 ? 15.972 0.430 -4.778 1.00 85.38 304 ASN A O 1
ATOM 2419 N N . THR A 1 305 ? 16.930 -0.754 -6.427 1.00 84.44 305 THR A N 1
ATOM 2420 C CA . THR A 1 305 ? 17.252 0.420 -7.253 1.00 84.44 305 THR A CA 1
ATOM 2421 C C . THR A 1 305 ? 16.338 0.552 -8.461 1.00 84.44 305 THR A C 1
ATOM 2423 O O . THR A 1 305 ? 15.961 1.671 -8.805 1.00 84.44 305 THR A O 1
ATOM 2426 N N . PHE A 1 306 ? 15.930 -0.566 -9.066 1.00 88.50 306 PHE A N 1
ATOM 2427 C CA . PHE A 1 306 ? 15.176 -0.568 -10.313 1.00 88.50 306 PHE A CA 1
ATOM 2428 C C . PHE A 1 306 ? 13.699 -0.912 -10.107 1.00 88.50 306 PHE A C 1
ATOM 2430 O O . PHE A 1 306 ? 12.835 -0.084 -10.413 1.00 88.50 306 PHE A O 1
ATOM 2437 N N . LEU A 1 307 ? 13.380 -2.093 -9.561 1.00 86.12 307 LEU A N 1
ATOM 2438 C CA . LEU A 1 307 ? 11.981 -2.510 -9.385 1.00 86.12 307 LEU A CA 1
ATOM 2439 C C . LEU A 1 307 ? 11.231 -1.617 -8.398 1.00 86.12 307 LEU A C 1
ATOM 2441 O O . LEU A 1 307 ? 10.126 -1.166 -8.702 1.00 86.12 307 LEU A O 1
ATOM 2445 N N . SER A 1 308 ? 11.861 -1.274 -7.273 1.00 79.88 308 SER A N 1
ATOM 2446 C CA . SER A 1 308 ? 11.343 -0.317 -6.289 1.00 79.88 308 SER A CA 1
ATOM 2447 C C . SER A 1 308 ? 11.151 1.100 -6.848 1.00 79.88 308 SER A C 1
ATOM 2449 O O . SER A 1 308 ? 10.741 1.985 -6.116 1.00 79.88 308 SER A O 1
ATOM 2451 N N . ARG A 1 309 ? 11.468 1.375 -8.118 1.00 74.38 309 ARG A N 1
ATOM 2452 C CA . ARG A 1 309 ? 11.213 2.673 -8.759 1.00 74.38 309 ARG A CA 1
ATOM 2453 C C . ARG A 1 309 ? 10.214 2.595 -9.907 1.00 74.38 309 ARG A C 1
ATOM 2455 O O . ARG A 1 309 ? 9.845 3.642 -10.440 1.00 74.38 309 ARG A O 1
ATOM 2462 N N . LYS A 1 310 ? 9.728 1.403 -10.273 1.00 71.81 310 LYS A N 1
ATOM 2463 C CA . LYS A 1 310 ? 8.718 1.236 -11.334 1.00 71.81 310 LYS A CA 1
ATOM 2464 C C . LYS A 1 310 ? 7.444 2.037 -11.058 1.00 71.81 310 LYS A C 1
ATOM 2466 O O . LYS A 1 310 ? 6.936 2.692 -11.967 1.00 71.81 310 LYS A O 1
ATOM 2471 N N . PHE A 1 311 ? 6.998 2.100 -9.802 1.00 62.03 311 PHE A N 1
ATOM 2472 C CA . PHE A 1 311 ? 5.814 2.882 -9.437 1.00 62.03 311 PHE A CA 1
ATOM 2473 C C . PHE A 1 311 ? 5.998 4.386 -9.702 1.00 62.03 311 PHE A C 1
ATOM 2475 O O . PHE A 1 311 ? 5.048 5.038 -10.115 1.00 62.03 311 PHE A O 1
ATOM 2482 N N . VAL A 1 312 ? 7.211 4.949 -9.558 1.00 60.22 312 VAL A N 1
ATOM 2483 C CA . VAL A 1 312 ? 7.493 6.369 -9.875 1.00 60.22 312 VAL A CA 1
ATOM 2484 C C . VAL A 1 312 ? 7.245 6.654 -11.359 1.00 60.22 312 VAL A C 1
ATOM 2486 O O . VAL A 1 312 ? 6.830 7.748 -11.722 1.00 60.22 312 VAL A O 1
ATOM 2489 N N . LYS A 1 313 ? 7.455 5.650 -12.215 1.00 57.28 313 LYS A N 1
ATOM 2490 C CA . LYS A 1 313 ? 7.211 5.705 -13.663 1.00 57.28 313 LYS A CA 1
ATOM 2491 C C . LYS A 1 313 ? 5.804 5.259 -14.055 1.00 57.28 313 LYS A C 1
ATOM 2493 O O . LYS A 1 313 ? 5.546 4.979 -15.221 1.00 57.28 313 LYS A O 1
ATOM 2498 N N . THR A 1 314 ? 4.893 5.154 -13.098 1.00 62.88 314 THR A N 1
ATOM 2499 C CA . THR A 1 314 ? 3.537 4.650 -13.304 1.00 62.88 314 THR A CA 1
ATOM 2500 C C . THR A 1 314 ? 3.425 3.207 -13.808 1.00 62.88 314 THR A C 1
ATOM 2502 O O . THR A 1 314 ? 2.450 2.841 -14.458 1.00 62.88 314 THR A O 1
ATOM 2505 N N . GLN A 1 315 ? 4.389 2.353 -13.462 1.00 68.69 315 GLN A N 1
ATOM 2506 C CA . GLN A 1 315 ? 4.368 0.931 -13.807 1.00 68.69 315 GLN A CA 1
ATOM 2507 C C . GLN A 1 315 ? 4.080 0.071 -12.570 1.00 68.69 315 GLN A C 1
ATOM 2509 O O . GLN A 1 315 ? 4.768 0.194 -11.554 1.00 68.69 315 GLN A O 1
ATOM 2514 N N . ARG A 1 316 ? 3.081 -0.820 -12.673 1.00 73.31 316 ARG A N 1
ATOM 2515 C CA . ARG A 1 316 ? 2.819 -1.879 -11.683 1.00 73.31 316 ARG A CA 1
ATOM 2516 C C . ARG A 1 316 ? 3.883 -2.979 -11.811 1.00 73.31 316 ARG A C 1
ATOM 2518 O O . ARG A 1 316 ? 4.389 -3.242 -12.903 1.00 73.31 316 ARG A O 1
ATOM 2525 N N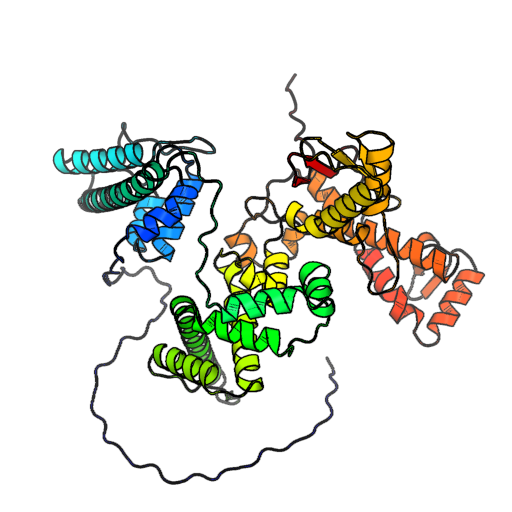 . LEU A 1 317 ? 4.179 -3.646 -10.704 1.00 78.38 317 LEU A N 1
ATOM 2526 C CA . LEU A 1 317 ? 4.901 -4.915 -10.693 1.00 78.38 317 LEU A CA 1
ATOM 2527 C C . LEU A 1 317 ? 4.018 -6.028 -11.272 1.00 78.38 317 LEU A C 1
ATOM 2529 O O . LEU A 1 317 ? 2.790 -5.997 -11.132 1.00 78.38 317 LEU A O 1
ATOM 2533 N N . THR A 1 318 ? 4.634 -7.024 -11.905 1.00 80.75 318 THR A N 1
ATOM 2534 C CA . THR A 1 318 ? 3.924 -8.262 -12.273 1.00 80.75 318 THR A CA 1
ATOM 2535 C C . THR A 1 318 ? 3.676 -9.142 -11.042 1.00 80.75 318 THR A C 1
ATOM 2537 O O . THR A 1 318 ? 4.224 -8.894 -9.966 1.00 80.75 318 THR A O 1
ATOM 2540 N N . GLU A 1 319 ? 2.846 -10.179 -11.171 1.00 77.75 319 GLU A N 1
ATOM 2541 C CA . GLU A 1 319 ? 2.600 -11.130 -10.077 1.00 77.75 319 GLU A CA 1
ATOM 2542 C C . GLU A 1 319 ? 3.891 -11.833 -9.633 1.00 77.75 319 GLU A C 1
ATOM 2544 O O . GLU A 1 319 ? 4.176 -11.935 -8.440 1.00 77.75 319 GLU A O 1
ATOM 2549 N N . GLU A 1 320 ? 4.722 -12.244 -10.589 1.00 82.12 320 GLU A N 1
ATOM 2550 C CA . GLU A 1 320 ? 6.017 -12.864 -10.323 1.00 82.12 320 GLU A CA 1
ATOM 2551 C C . GLU A 1 320 ? 6.979 -11.868 -9.687 1.00 82.12 320 GLU A C 1
ATOM 2553 O O . GLU A 1 320 ? 7.685 -12.225 -8.750 1.00 82.12 320 GLU A O 1
ATOM 2558 N N . GLU A 1 321 ? 6.974 -10.605 -10.124 1.00 85.50 321 GLU A N 1
ATOM 2559 C CA . GLU A 1 321 ? 7.790 -9.572 -9.488 1.00 85.50 321 GLU A CA 1
ATOM 2560 C C . GLU A 1 321 ? 7.370 -9.346 -8.034 1.00 85.50 321 GLU A C 1
ATOM 2562 O O . GLU A 1 321 ? 8.231 -9.303 -7.159 1.00 85.50 321 GLU A O 1
ATOM 2567 N N . ARG A 1 322 ? 6.064 -9.280 -7.744 1.00 81.81 322 ARG A N 1
ATOM 2568 C CA . ARG A 1 322 ? 5.570 -9.161 -6.362 1.00 81.81 322 ARG A CA 1
ATOM 2569 C C . ARG A 1 322 ? 5.937 -10.370 -5.505 1.00 81.81 322 ARG A C 1
ATOM 2571 O O . ARG A 1 322 ? 6.244 -10.210 -4.326 1.00 81.81 322 ARG A O 1
ATOM 2578 N N . PHE A 1 323 ? 5.894 -11.567 -6.088 1.00 82.19 323 PHE A N 1
ATOM 2579 C CA . PHE A 1 323 ? 6.211 -12.812 -5.395 1.00 82.19 323 PHE A CA 1
ATOM 2580 C C . PHE A 1 323 ? 7.713 -12.981 -5.134 1.00 82.19 323 PHE A C 1
ATOM 2582 O O . PHE A 1 323 ? 8.097 -13.469 -4.072 1.00 82.19 323 PHE A O 1
ATOM 2589 N N . LEU A 1 324 ? 8.567 -12.596 -6.085 1.00 85.69 324 LEU A N 1
ATOM 2590 C CA . LEU A 1 324 ? 10.022 -12.763 -6.005 1.00 85.69 324 LEU A CA 1
ATOM 2591 C C . LEU A 1 324 ? 10.714 -11.619 -5.268 1.00 85.69 324 LEU A C 1
ATOM 2593 O O . LEU A 1 324 ? 11.702 -11.861 -4.571 1.00 85.69 324 LEU A O 1
ATOM 2597 N N . PHE A 1 325 ? 10.196 -10.399 -5.402 1.00 86.38 325 PHE A N 1
ATOM 2598 C CA . PHE A 1 325 ? 10.801 -9.161 -4.913 1.00 86.38 325 PHE A CA 1
ATOM 2599 C C . PHE A 1 325 ? 9.860 -8.459 -3.918 1.00 86.38 325 PHE A C 1
ATOM 2601 O O . PHE A 1 325 ? 9.199 -7.467 -4.246 1.00 86.38 325 PHE A O 1
ATOM 2608 N N . PRO A 1 326 ? 9.743 -8.992 -2.689 1.00 79.12 326 PRO A N 1
ATOM 2609 C CA . PRO A 1 326 ? 8.784 -8.507 -1.708 1.00 79.12 326 PRO A CA 1
ATOM 2610 C C . PRO A 1 326 ? 9.094 -7.104 -1.178 1.00 79.12 326 PRO A C 1
ATOM 2612 O O . PRO A 1 326 ? 8.157 -6.419 -0.777 1.00 79.12 326 PRO A O 1
ATOM 2615 N N . ASP A 1 327 ? 10.347 -6.635 -1.181 1.00 79.50 327 ASP A N 1
ATOM 2616 C CA . ASP A 1 327 ? 10.645 -5.247 -0.810 1.00 79.50 327 ASP A CA 1
ATOM 2617 C C . ASP A 1 327 ? 10.091 -4.309 -1.886 1.00 79.50 327 ASP A C 1
ATOM 2619 O O . ASP A 1 327 ? 9.368 -3.367 -1.557 1.00 79.50 327 ASP A O 1
ATOM 2623 N N . ALA A 1 328 ? 10.310 -4.611 -3.171 1.00 82.88 328 ALA A N 1
ATOM 2624 C CA . ALA A 1 328 ? 9.683 -3.860 -4.261 1.00 82.88 328 ALA A CA 1
ATOM 2625 C C . ALA A 1 328 ? 8.146 -3.911 -4.182 1.00 82.88 328 ALA A C 1
ATOM 2627 O O . ALA A 1 328 ? 7.496 -2.879 -4.351 1.00 82.88 328 ALA A O 1
ATOM 2628 N N . ALA A 1 329 ? 7.560 -5.067 -3.854 1.00 79.94 329 ALA A N 1
ATOM 2629 C CA . ALA A 1 329 ? 6.117 -5.215 -3.645 1.00 79.94 329 ALA A CA 1
ATOM 2630 C C . ALA A 1 329 ? 5.598 -4.369 -2.471 1.00 79.94 329 ALA A C 1
ATOM 2632 O O . ALA A 1 329 ? 4.525 -3.770 -2.554 1.00 79.94 329 ALA A O 1
ATOM 2633 N N . ASN A 1 330 ? 6.362 -4.289 -1.379 1.00 76.81 330 ASN A N 1
ATOM 2634 C CA . ASN A 1 330 ? 6.048 -3.432 -0.238 1.00 76.81 330 ASN A CA 1
ATOM 2635 C C . ASN A 1 330 ? 6.120 -1.952 -0.621 1.00 76.81 330 ASN A C 1
ATOM 2637 O O . ASN A 1 330 ? 5.247 -1.178 -0.227 1.00 76.81 330 ASN A O 1
ATOM 2641 N N . TYR A 1 331 ? 7.123 -1.561 -1.411 1.00 76.88 331 TYR A N 1
ATOM 2642 C CA . TYR A 1 331 ? 7.227 -0.205 -1.932 1.00 76.88 331 TYR A CA 1
ATOM 2643 C C . TYR A 1 331 ? 6.059 0.137 -2.861 1.00 76.88 331 TYR A C 1
ATOM 2645 O O . TYR A 1 331 ? 5.423 1.169 -2.653 1.00 76.88 331 TYR A O 1
ATOM 2653 N N . GLU A 1 332 ? 5.732 -0.719 -3.835 1.00 78.81 332 GLU A N 1
ATOM 2654 C CA . GLU A 1 332 ? 4.569 -0.537 -4.713 1.00 78.81 332 GLU A CA 1
ATOM 2655 C C . GLU A 1 332 ? 3.301 -0.369 -3.874 1.00 78.81 332 GLU A C 1
ATOM 2657 O O . GLU A 1 332 ? 2.582 0.611 -4.035 1.00 78.81 332 GLU A O 1
ATOM 2662 N N . ARG A 1 333 ? 3.070 -1.258 -2.906 1.00 74.44 333 ARG A N 1
ATOM 2663 C CA . ARG A 1 333 ? 1.920 -1.182 -2.004 1.00 74.44 333 ARG A CA 1
ATOM 2664 C C . ARG A 1 333 ? 1.865 0.136 -1.238 1.00 74.44 333 ARG A C 1
ATOM 2666 O O . ARG A 1 333 ? 0.842 0.809 -1.269 1.00 74.44 333 ARG A O 1
ATOM 2673 N N . GLY A 1 334 ? 2.957 0.541 -0.590 1.00 71.44 334 GLY A N 1
ATOM 2674 C CA . GLY A 1 334 ? 3.003 1.795 0.166 1.00 71.44 334 GLY A CA 1
ATOM 2675 C C . GLY A 1 334 ? 2.676 3.028 -0.684 1.00 71.44 334 GLY A C 1
ATOM 2676 O O . GLY A 1 334 ? 2.129 4.004 -0.168 1.00 71.44 334 GLY A O 1
ATOM 2677 N N . HIS A 1 335 ? 2.965 2.970 -1.987 1.00 72.06 335 HIS A N 1
ATOM 2678 C CA . HIS A 1 335 ? 2.693 4.065 -2.909 1.00 72.06 335 HIS A CA 1
ATOM 2679 C C . HIS A 1 335 ? 1.333 3.964 -3.587 1.00 72.06 335 HIS A C 1
ATOM 2681 O O . HIS A 1 335 ? 0.761 5.000 -3.899 1.00 72.06 335 HIS A O 1
ATOM 2687 N N . TRP A 1 336 ? 0.837 2.771 -3.898 1.00 75.19 336 TRP A N 1
ATOM 2688 C CA . TRP A 1 336 ? -0.204 2.572 -4.911 1.00 75.19 336 TRP A CA 1
ATOM 2689 C C . TRP A 1 336 ? -1.400 1.739 -4.444 1.00 75.19 336 TRP A C 1
ATOM 2691 O O . TRP A 1 336 ? -2.350 1.577 -5.213 1.00 75.19 336 TRP A O 1
ATOM 2701 N N . GLN A 1 337 ? -1.377 1.256 -3.202 1.00 79.75 337 GLN A N 1
ATOM 2702 C CA . GLN A 1 337 ? -2.451 0.451 -2.635 1.00 79.75 337 GLN A CA 1
ATOM 2703 C C . GLN A 1 337 ? -3.772 1.230 -2.598 1.00 79.75 337 GLN A C 1
ATOM 2705 O O . GLN A 1 337 ? -3.912 2.236 -1.893 1.00 79.75 337 GLN A O 1
ATOM 2710 N N . ASN A 1 338 ? -4.754 0.748 -3.358 1.00 86.81 338 ASN A N 1
ATOM 2711 C CA . ASN A 1 338 ? -6.146 1.154 -3.175 1.00 86.81 338 ASN A CA 1
ATOM 2712 C C . ASN A 1 338 ? -6.766 0.405 -1.979 1.00 86.81 338 ASN A C 1
ATOM 2714 O O . ASN A 1 338 ? -6.142 -0.476 -1.385 1.00 86.81 338 ASN A O 1
ATOM 2718 N N . PHE A 1 339 ? -7.991 0.759 -1.590 1.00 91.31 339 PHE A N 1
ATOM 2719 C CA . PHE A 1 339 ? -8.615 0.148 -0.415 1.00 91.31 339 PHE A CA 1
ATOM 2720 C C . PHE A 1 339 ? -8.842 -1.365 -0.569 1.00 91.31 339 PHE A C 1
ATOM 2722 O O . PHE A 1 339 ? -8.548 -2.106 0.365 1.00 91.31 339 PHE A O 1
ATOM 2729 N N . ASN A 1 340 ? -9.267 -1.831 -1.747 1.00 90.69 340 ASN A N 1
ATOM 2730 C CA . ASN A 1 340 ? -9.466 -3.255 -2.029 1.00 90.69 340 ASN A CA 1
ATOM 2731 C C . ASN A 1 340 ? -8.163 -4.062 -1.886 1.00 90.69 340 ASN A C 1
ATOM 2733 O O . ASN A 1 340 ? -8.110 -5.050 -1.158 1.00 90.69 340 ASN A O 1
ATOM 2737 N N . GLU A 1 341 ? -7.073 -3.570 -2.480 1.00 83.56 341 GLU A N 1
ATOM 2738 C CA . GLU A 1 341 ? -5.718 -4.118 -2.321 1.00 83.56 341 GLU A CA 1
ATOM 2739 C C . GLU A 1 341 ? -5.235 -4.045 -0.854 1.00 83.56 341 GLU A C 1
ATOM 2741 O O . GLU A 1 341 ? -4.414 -4.846 -0.405 1.00 83.56 341 GLU A O 1
ATOM 2746 N N . GLY A 1 342 ? -5.720 -3.060 -0.091 1.00 85.88 342 GLY A N 1
ATOM 2747 C CA . GLY A 1 342 ? -5.576 -2.929 1.366 1.00 85.88 342 GLY A CA 1
ATOM 2748 C C . GLY A 1 342 ? -6.201 -4.071 2.152 1.00 85.88 342 GLY A C 1
ATOM 2749 O O . GLY A 1 342 ? -5.645 -4.522 3.156 1.00 85.88 342 GLY A O 1
ATOM 2750 N N . MET A 1 343 ? -7.345 -4.536 1.668 1.00 91.06 343 MET A N 1
ATOM 2751 C CA . MET A 1 343 ? -8.226 -5.468 2.352 1.00 91.06 343 MET A CA 1
ATOM 2752 C C . MET A 1 343 ? -8.023 -6.925 1.935 1.00 91.06 343 MET A C 1
ATOM 2754 O O . MET A 1 343 ? -8.544 -7.799 2.616 1.00 91.06 343 MET A O 1
ATOM 2758 N N . SER A 1 344 ? -7.228 -7.233 0.905 1.00 86.38 344 SER A N 1
ATOM 2759 C CA . SER A 1 344 ? -7.116 -8.600 0.360 1.00 86.38 344 SER A CA 1
ATOM 2760 C C . SER A 1 344 ? -6.731 -9.665 1.401 1.00 86.38 344 SER A C 1
ATOM 2762 O O . SER A 1 344 ? -7.257 -10.773 1.390 1.00 86.38 344 SER A O 1
ATOM 2764 N N . SER A 1 345 ? -5.842 -9.352 2.353 1.00 83.88 345 SER A N 1
ATOM 2765 C CA . SER A 1 345 ? -5.509 -10.299 3.433 1.00 83.88 345 SER A CA 1
ATOM 2766 C C . SER A 1 345 ? -6.663 -10.498 4.425 1.00 83.88 345 SER A C 1
ATOM 2768 O O . SER A 1 345 ? -6.801 -11.583 4.978 1.00 83.88 345 SER A O 1
ATOM 2770 N N . VAL A 1 346 ? -7.493 -9.473 4.643 1.00 90.62 346 VAL A N 1
ATOM 2771 C CA . VAL A 1 346 ? -8.710 -9.560 5.468 1.00 90.62 346 VAL A CA 1
ATOM 2772 C C . VAL A 1 346 ? -9.787 -10.355 4.735 1.00 90.62 346 VAL A C 1
ATOM 2774 O O . VAL A 1 346 ? -10.419 -11.214 5.338 1.00 90.62 346 VAL A O 1
ATOM 2777 N N . GLU A 1 347 ? -9.948 -10.132 3.430 1.00 91.25 347 GLU A N 1
ATOM 2778 C CA . GLU A 1 347 ? -10.851 -10.902 2.572 1.00 91.25 347 GLU A CA 1
ATOM 2779 C C . GLU A 1 347 ? -10.545 -12.399 2.625 1.00 91.25 347 GLU A C 1
ATOM 2781 O O . GLU A 1 347 ? -11.451 -13.206 2.808 1.00 91.25 347 GLU A O 1
ATOM 2786 N N . ASN A 1 348 ? -9.266 -12.769 2.519 1.00 88.00 348 ASN A N 1
ATOM 2787 C CA . ASN A 1 348 ? -8.844 -14.165 2.596 1.00 88.00 348 ASN A CA 1
ATOM 2788 C C . ASN A 1 348 ? -9.221 -14.800 3.939 1.00 88.00 348 ASN A C 1
ATOM 2790 O O . ASN A 1 348 ? -9.717 -15.920 3.954 1.00 88.00 348 ASN A O 1
ATOM 2794 N N . GLU A 1 349 ? -9.046 -14.090 5.056 1.00 89.44 349 GLU A N 1
ATOM 2795 C CA . GLU A 1 349 ? -9.492 -14.581 6.367 1.00 89.44 349 GLU A CA 1
ATOM 2796 C C . GLU A 1 349 ? -11.020 -14.713 6.441 1.00 89.44 349 GLU A C 1
ATOM 2798 O O . GLU A 1 349 ? -11.512 -15.673 7.025 1.00 89.44 349 GLU A O 1
ATOM 2803 N N . ILE A 1 350 ? -11.776 -13.788 5.835 1.00 92.56 350 ILE A N 1
ATOM 2804 C CA . ILE A 1 350 ? -13.243 -13.879 5.760 1.00 92.56 350 ILE A CA 1
ATOM 2805 C C . ILE A 1 350 ? -13.643 -15.126 4.965 1.00 92.56 350 ILE A C 1
ATOM 2807 O O . ILE A 1 350 ? -14.463 -15.907 5.435 1.00 92.56 350 ILE A O 1
ATOM 2811 N N . ARG A 1 351 ? -13.041 -15.350 3.791 1.00 91.19 351 ARG A N 1
ATOM 2812 C CA . ARG A 1 351 ? -13.305 -16.533 2.957 1.00 91.19 351 ARG A CA 1
ATOM 2813 C C . ARG A 1 351 ? -12.956 -17.829 3.685 1.00 91.19 351 ARG A C 1
ATOM 2815 O O . ARG A 1 351 ? -13.795 -18.719 3.744 1.00 91.19 351 ARG A O 1
ATOM 2822 N N . GLU A 1 352 ? -11.771 -17.904 4.296 1.00 88.94 352 GLU A N 1
ATOM 2823 C CA . GLU A 1 352 ? -11.351 -19.068 5.087 1.00 88.94 352 GLU A CA 1
ATOM 2824 C C . GLU A 1 352 ? -12.343 -19.361 6.230 1.00 88.94 352 GLU A C 1
ATOM 2826 O O . GLU A 1 352 ? -12.632 -20.525 6.510 1.00 88.94 352 GLU A O 1
ATOM 2831 N N . GLU A 1 353 ? -12.877 -18.331 6.894 1.00 91.31 353 GLU A N 1
ATOM 2832 C CA . GLU A 1 353 ? -13.839 -18.510 7.985 1.00 91.31 353 GLU A CA 1
ATOM 2833 C C . GLU A 1 353 ? -15.228 -18.938 7.484 1.00 91.31 353 GLU A C 1
ATOM 2835 O O . GLU A 1 353 ? -15.858 -19.801 8.097 1.00 91.31 353 GLU A O 1
ATOM 2840 N N . PHE A 1 354 ? -15.683 -18.414 6.341 1.00 92.50 354 PHE A N 1
ATOM 2841 C CA . PHE A 1 354 ? -16.912 -18.874 5.683 1.00 92.50 354 PHE A CA 1
ATOM 2842 C C . PHE A 1 354 ? -16.810 -20.348 5.288 1.00 92.50 354 PHE A C 1
ATOM 2844 O O . PHE A 1 354 ? -17.702 -21.129 5.623 1.00 92.50 354 PHE A O 1
ATOM 2851 N N . ASP A 1 355 ? -15.702 -20.737 4.654 1.00 90.06 355 ASP A N 1
ATOM 2852 C CA . ASP A 1 355 ? -15.459 -22.116 4.230 1.00 90.06 355 ASP A CA 1
ATOM 2853 C C . ASP A 1 355 ? -15.452 -23.072 5.437 1.00 90.06 355 ASP A C 1
ATOM 2855 O O . ASP A 1 355 ? -16.073 -24.136 5.399 1.00 90.06 355 ASP A O 1
ATOM 2859 N N . ARG A 1 356 ? -14.806 -22.683 6.550 1.00 91.19 356 ARG A N 1
ATOM 2860 C CA . ARG A 1 356 ? -14.810 -23.461 7.808 1.00 91.19 356 ARG A CA 1
ATOM 2861 C C . ARG A 1 356 ? -16.206 -23.626 8.396 1.00 91.19 356 ARG A C 1
ATOM 2863 O O . ARG A 1 356 ? -16.507 -24.681 8.952 1.00 91.19 356 ARG A O 1
ATOM 2870 N N . ALA A 1 357 ? -17.038 -22.597 8.287 1.00 91.69 357 ALA A N 1
ATOM 2871 C CA . ALA A 1 357 ? -18.415 -22.614 8.759 1.00 91.69 357 ALA A CA 1
ATOM 2872 C C . ALA A 1 357 ? -19.382 -23.322 7.782 1.00 91.69 357 ALA A C 1
ATOM 2874 O O . ALA A 1 357 ? -20.564 -23.459 8.089 1.00 91.69 357 ALA A O 1
ATOM 2875 N N . GLY A 1 358 ? -18.894 -23.815 6.636 1.00 91.00 358 GLY A N 1
ATOM 2876 C CA . GLY A 1 358 ? -19.704 -24.509 5.631 1.00 91.00 358 GLY A CA 1
ATOM 2877 C C . GLY A 1 358 ? -20.537 -23.575 4.748 1.00 91.00 358 GLY A C 1
ATOM 2878 O O . GLY A 1 358 ? -21.498 -24.024 4.123 1.00 91.00 358 GLY A O 1
ATOM 2879 N N . PHE A 1 359 ? -20.180 -22.292 4.700 1.00 86.94 359 PHE A N 1
ATOM 2880 C CA . PHE A 1 359 ? -20.768 -21.287 3.821 1.00 86.94 359 PHE A CA 1
ATOM 2881 C C . PHE A 1 359 ? -19.834 -20.981 2.647 1.00 86.94 359 PHE A C 1
ATOM 2883 O O . PHE A 1 359 ? -18.689 -21.416 2.593 1.00 86.94 359 PHE A O 1
ATOM 2890 N N . SER A 1 360 ? -20.322 -20.183 1.703 1.00 87.81 360 SER A N 1
ATOM 2891 C CA . SER A 1 360 ? -19.487 -19.530 0.698 1.00 87.81 360 SER A CA 1
ATOM 2892 C C . SER A 1 360 ? -19.809 -18.044 0.708 1.00 87.81 360 SER A C 1
ATOM 2894 O O . SER A 1 360 ? -20.979 -17.671 0.784 1.00 87.81 360 SER A O 1
ATOM 2896 N N . LEU A 1 361 ? -18.778 -17.198 0.668 1.00 88.00 361 LEU A N 1
ATOM 2897 C CA . LEU A 1 361 ? -18.966 -15.750 0.621 1.00 88.00 361 LEU A CA 1
ATOM 2898 C C . LEU A 1 361 ? -19.664 -15.366 -0.694 1.00 88.00 361 LEU A C 1
ATOM 2900 O O . LEU A 1 361 ? -19.119 -15.600 -1.775 1.00 88.00 361 LEU A O 1
ATOM 2904 N N . ASP A 1 362 ? -20.854 -14.775 -0.590 1.00 87.06 362 ASP A N 1
ATOM 2905 C CA . ASP A 1 362 ? -21.646 -14.297 -1.725 1.00 87.06 362 ASP A CA 1
ATOM 2906 C C . ASP A 1 362 ? -21.012 -13.017 -2.292 1.00 87.06 362 ASP A C 1
ATOM 2908 O O . ASP A 1 362 ? -21.145 -11.934 -1.724 1.00 87.06 362 ASP A O 1
ATOM 2912 N N . ILE A 1 363 ? -20.268 -13.152 -3.393 1.00 86.94 363 ILE A N 1
ATOM 2913 C CA . ILE A 1 363 ? -19.510 -12.042 -3.992 1.00 86.94 363 ILE A CA 1
ATOM 2914 C C . ILE A 1 363 ? -20.401 -10.981 -4.648 1.00 86.94 363 ILE A C 1
ATOM 2916 O O . ILE A 1 363 ? -19.965 -9.838 -4.799 1.00 86.94 363 ILE A O 1
ATOM 2920 N N . ASP A 1 364 ? -21.630 -11.343 -5.016 1.00 85.50 364 ASP A N 1
ATOM 2921 C CA . ASP A 1 364 ? -22.586 -10.447 -5.671 1.00 85.50 364 ASP A CA 1
ATOM 2922 C C . ASP A 1 364 ? -23.430 -9.672 -4.644 1.00 85.50 364 ASP A C 1
ATOM 2924 O O . ASP A 1 364 ? -24.097 -8.689 -4.980 1.00 85.50 364 ASP A O 1
ATOM 2928 N N . ARG A 1 365 ? -23.381 -10.077 -3.369 1.00 90.62 365 ARG A N 1
ATOM 2929 C CA . ARG A 1 365 ? -24.054 -9.385 -2.270 1.00 90.62 365 ARG A CA 1
ATOM 2930 C C . ARG A 1 365 ? -23.276 -8.156 -1.824 1.00 90.62 365 ARG A C 1
ATOM 2932 O O . ARG A 1 365 ? -22.056 -8.178 -1.684 1.00 90.62 365 ARG A O 1
ATOM 2939 N N . GLU A 1 366 ? -24.013 -7.084 -1.540 1.00 95.44 366 GLU A N 1
ATOM 2940 C CA . GLU A 1 366 ? -23.450 -5.901 -0.896 1.00 95.44 366 GLU A CA 1
ATOM 2941 C C . GLU A 1 366 ? -23.453 -6.074 0.630 1.00 95.44 366 GLU A C 1
ATOM 2943 O O . GLU A 1 366 ? -24.518 -6.150 1.246 1.00 95.44 366 GLU A O 1
ATOM 2948 N N . TYR A 1 367 ? -22.267 -6.093 1.239 1.00 97.31 367 TYR A N 1
ATOM 2949 C CA . TYR A 1 367 ? -22.089 -6.006 2.689 1.00 97.31 367 TYR A CA 1
ATOM 2950 C C . TYR A 1 367 ? -21.622 -4.599 3.067 1.00 97.31 367 TYR A C 1
ATOM 2952 O O . TYR A 1 367 ? -20.681 -4.070 2.479 1.00 97.31 367 TYR A O 1
ATOM 2960 N N . GLN A 1 368 ? -22.257 -3.986 4.060 1.00 98.12 368 GLN A N 1
ATOM 2961 C CA . GLN A 1 368 ? -22.006 -2.614 4.502 1.00 98.12 368 GLN A CA 1
ATOM 2962 C C . GLN A 1 368 ? -21.344 -2.608 5.878 1.00 98.12 368 GLN A C 1
ATOM 2964 O O . GLN A 1 368 ? -21.842 -3.256 6.798 1.00 98.12 368 GLN A O 1
ATOM 2969 N N . PHE A 1 369 ? -20.255 -1.853 6.029 1.00 98.38 369 PHE A N 1
ATOM 2970 C CA . PHE A 1 369 ? -19.428 -1.848 7.234 1.00 98.38 369 PHE A CA 1
ATOM 2971 C C . PHE A 1 369 ? -19.535 -0.511 7.963 1.00 98.38 369 PHE A C 1
ATOM 2973 O O . PHE A 1 369 ? -19.147 0.534 7.439 1.00 98.38 369 PHE A O 1
ATOM 2980 N N . TYR A 1 370 ? -20.025 -0.548 9.197 1.00 98.06 370 TYR A N 1
ATOM 2981 C CA . TYR A 1 370 ? -20.197 0.619 10.058 1.00 98.06 370 TYR A CA 1
ATOM 2982 C C . TYR A 1 370 ? -19.151 0.608 11.162 1.00 98.06 370 TYR A C 1
ATOM 2984 O O . TYR A 1 370 ? -19.010 -0.388 11.869 1.00 98.06 370 TYR A O 1
ATOM 2992 N N . LEU A 1 371 ? -18.444 1.722 11.336 1.00 97.69 371 LEU A N 1
ATOM 2993 C CA . LEU A 1 371 ? -17.403 1.853 12.348 1.00 97.69 371 LEU A CA 1
ATOM 2994 C C . LEU A 1 371 ? -17.944 2.513 13.619 1.00 97.69 371 LEU A C 1
ATOM 2996 O O . LEU A 1 371 ? -18.349 3.674 13.595 1.00 97.69 371 LEU A O 1
ATOM 3000 N N . ASN A 1 372 ? -17.845 1.809 14.744 1.00 96.62 372 ASN A N 1
ATOM 3001 C CA . ASN A 1 372 ? -17.943 2.412 16.067 1.00 96.62 372 ASN A CA 1
ATOM 3002 C C . ASN A 1 372 ? -16.567 2.957 16.474 1.00 96.62 372 ASN A C 1
ATOM 3004 O O . ASN A 1 372 ? -15.631 2.193 16.686 1.00 96.62 372 ASN A O 1
ATOM 3008 N N . THR A 1 373 ? -16.433 4.276 16.596 1.00 95.31 373 THR A N 1
ATOM 3009 C CA . THR A 1 373 ? -15.165 4.945 16.927 1.00 95.31 373 THR A CA 1
ATOM 3010 C C . THR A 1 373 ? -14.872 5.030 18.427 1.00 95.31 373 THR A C 1
ATOM 3012 O O . THR A 1 373 ? -13.776 5.444 18.799 1.00 95.31 373 THR A O 1
ATOM 3015 N N . GLU A 1 374 ? -15.784 4.598 19.303 1.00 89.75 374 GLU A N 1
ATOM 3016 C CA . GLU A 1 374 ? -15.517 4.509 20.747 1.00 89.75 374 GLU A CA 1
ATOM 3017 C C . GLU A 1 374 ? -14.516 3.388 21.054 1.00 89.75 374 GLU A C 1
ATOM 3019 O O . GLU A 1 374 ? -13.557 3.566 21.805 1.00 89.75 374 GLU A O 1
ATOM 3024 N N . ASN A 1 375 ? -14.703 2.232 20.420 1.00 89.44 375 ASN A N 1
ATOM 3025 C CA . ASN A 1 375 ? -13.888 1.031 20.604 1.00 89.44 375 ASN A CA 1
ATOM 3026 C C . ASN A 1 375 ? -13.174 0.580 19.316 1.00 89.44 375 ASN A C 1
ATOM 3028 O O . ASN A 1 375 ? -12.433 -0.401 19.349 1.00 89.44 375 ASN A O 1
ATOM 3032 N N . PHE A 1 376 ? -13.378 1.303 18.208 1.00 94.62 376 PHE A N 1
ATOM 3033 C CA . PHE A 1 376 ? -12.868 0.970 16.878 1.00 94.62 376 PHE A CA 1
ATOM 3034 C C . PHE A 1 376 ? -13.243 -0.454 16.451 1.00 94.62 376 PHE A C 1
ATOM 3036 O O . PHE A 1 376 ? -12.390 -1.221 16.016 1.00 94.62 376 PHE A O 1
ATOM 3043 N N . SER A 1 377 ? -14.527 -0.803 16.580 1.00 95.81 377 SER A N 1
ATOM 3044 C CA . SER A 1 377 ? -15.091 -2.056 16.065 1.00 95.81 377 SER A CA 1
ATOM 3045 C C . SER A 1 377 ? -16.030 -1.816 14.887 1.00 95.81 377 SER A C 1
ATOM 3047 O O . SER A 1 377 ? -16.765 -0.828 14.855 1.00 95.81 377 SER A O 1
ATOM 3049 N N . PHE A 1 378 ? -16.061 -2.756 13.954 1.00 98.12 378 PHE A N 1
ATOM 3050 C CA . PHE A 1 378 ? -16.966 -2.775 12.817 1.00 98.12 378 PHE A CA 1
ATOM 3051 C C . PHE A 1 378 ? -18.212 -3.605 13.112 1.00 98.12 378 PHE A C 1
ATOM 3053 O O . PHE A 1 378 ? -18.116 -4.690 13.682 1.00 98.12 378 PHE A O 1
ATOM 3060 N N . SER A 1 379 ? -19.362 -3.111 12.669 1.00 98.25 379 SER A N 1
ATOM 3061 C CA . SER A 1 379 ? -20.582 -3.906 12.509 1.00 98.25 379 SER A CA 1
ATOM 3062 C C . SER A 1 379 ? -20.929 -4.029 11.029 1.00 98.25 379 SER A C 1
ATOM 3064 O O . SER A 1 379 ? -20.589 -3.141 10.239 1.00 98.25 379 SER A O 1
ATOM 3066 N N . VAL A 1 380 ? -21.572 -5.128 10.649 1.00 98.12 380 VAL A N 1
ATOM 3067 C CA . VAL A 1 380 ? -21.813 -5.508 9.256 1.00 98.12 380 VAL A CA 1
ATOM 3068 C C . VAL A 1 380 ? -23.304 -5.700 9.007 1.00 98.12 380 VAL A C 1
ATOM 3070 O O . VAL A 1 380 ? -24.022 -6.309 9.798 1.00 98.12 380 VAL A O 1
ATOM 3073 N N . LYS A 1 381 ? -23.784 -5.170 7.882 1.00 97.50 381 LYS A N 1
ATOM 3074 C CA . LYS A 1 381 ? -25.148 -5.382 7.376 1.00 97.50 381 LYS A CA 1
ATOM 3075 C C . LYS A 1 381 ? -25.113 -5.859 5.930 1.00 97.50 381 LYS A C 1
ATOM 3077 O O . LYS A 1 381 ? -24.109 -5.689 5.253 1.00 97.50 381 LYS A O 1
ATOM 3082 N N . GLY A 1 382 ? -26.230 -6.400 5.449 1.00 94.94 382 GLY A N 1
ATOM 3083 C CA . GLY A 1 382 ? -26.411 -6.835 4.059 1.00 94.94 382 GLY A CA 1
ATOM 3084 C C . GLY A 1 382 ? -26.554 -8.349 3.917 1.00 94.94 382 GLY A C 1
ATOM 3085 O O . GLY A 1 382 ? -27.366 -8.803 3.116 1.00 94.94 382 GLY A O 1
ATOM 3086 N N . GLY A 1 383 ? -25.852 -9.124 4.749 1.00 93.12 383 GLY A N 1
ATOM 3087 C CA . GLY A 1 383 ? -25.986 -10.577 4.830 1.00 93.12 383 GLY A CA 1
ATOM 3088 C C . GLY A 1 383 ? -27.058 -11.067 5.799 1.00 93.12 383 GLY A C 1
ATOM 3089 O O . GLY A 1 383 ? -27.777 -10.282 6.428 1.00 93.12 383 GLY A O 1
ATOM 3090 N N . THR A 1 384 ? -27.120 -12.390 5.961 1.00 94.25 384 THR A N 1
ATOM 3091 C CA . THR A 1 384 ? -27.866 -13.016 7.064 1.00 94.25 384 THR A CA 1
ATOM 3092 C C . THR A 1 384 ? -27.219 -12.689 8.415 1.00 94.25 384 THR A C 1
ATOM 3094 O O . THR A 1 384 ? -26.067 -12.263 8.478 1.00 94.25 384 THR A O 1
ATOM 3097 N N . GLU A 1 385 ? -27.940 -12.891 9.522 1.00 95.44 385 GLU A N 1
ATOM 3098 C CA . GLU A 1 385 ? -27.399 -12.642 10.867 1.00 95.44 385 GLU A CA 1
ATOM 3099 C C . GLU A 1 385 ? -26.114 -13.446 11.134 1.00 95.44 385 GLU A C 1
ATOM 3101 O O . GLU A 1 385 ? -25.175 -12.929 11.732 1.00 95.44 385 GLU A O 1
ATOM 3106 N N . GLU A 1 386 ? -26.045 -14.681 10.632 1.00 94.12 386 GLU A N 1
ATOM 3107 C CA . GLU A 1 386 ? -24.869 -15.541 10.775 1.00 94.12 386 GLU A CA 1
ATOM 3108 C C . GLU A 1 386 ? -23.702 -15.091 9.891 1.00 94.12 386 GLU A C 1
ATOM 3110 O O . GLU A 1 386 ? -22.577 -14.995 10.371 1.00 94.12 386 GLU A O 1
ATOM 3115 N N . GLU A 1 387 ? -23.962 -14.738 8.629 1.00 94.81 387 GLU A N 1
ATOM 3116 C CA . GLU A 1 387 ? -22.930 -14.194 7.737 1.00 94.81 387 GLU A CA 1
ATOM 3117 C C . GLU A 1 387 ? -22.331 -12.901 8.302 1.00 94.81 387 GLU A C 1
ATOM 3119 O O . GLU A 1 387 ? -21.111 -12.756 8.354 1.00 94.81 387 GLU A O 1
ATOM 3124 N N . ASN A 1 388 ? -23.178 -11.975 8.766 1.00 97.12 388 ASN A N 1
ATOM 3125 C CA . ASN A 1 388 ? -22.722 -10.713 9.347 1.00 97.12 388 ASN A CA 1
ATOM 3126 C C . ASN A 1 388 ? -21.859 -10.979 10.590 1.00 97.12 388 ASN A C 1
ATOM 3128 O O . ASN A 1 388 ? -20.769 -10.421 10.695 1.00 97.12 388 ASN A O 1
ATOM 3132 N N . ARG A 1 389 ? -22.279 -11.896 11.477 1.00 96.75 389 ARG A N 1
ATOM 3133 C CA . ARG A 1 389 ? -21.482 -12.314 12.644 1.00 96.75 389 ARG A CA 1
ATOM 3134 C C . ARG A 1 389 ? -20.135 -12.922 12.263 1.00 96.75 389 ARG A C 1
ATOM 3136 O O . ARG A 1 389 ? -19.133 -12.602 12.901 1.00 96.75 389 ARG A O 1
ATOM 3143 N N . LEU A 1 390 ? -20.088 -13.785 11.246 1.00 96.00 390 LEU A N 1
ATOM 3144 C CA . LEU A 1 390 ? -18.838 -14.390 10.776 1.00 96.00 390 LEU A CA 1
ATOM 3145 C C . LEU A 1 390 ? -17.868 -13.315 10.276 1.00 96.00 390 LEU A C 1
ATOM 3147 O O . LEU A 1 390 ? -16.717 -13.284 10.718 1.00 96.00 390 LEU A O 1
ATOM 3151 N N . ILE A 1 391 ? -18.336 -12.381 9.442 1.00 97.06 391 ILE A N 1
ATOM 3152 C CA . ILE A 1 391 ? -17.514 -11.263 8.953 1.00 97.06 391 ILE A CA 1
ATOM 3153 C C . ILE A 1 391 ? -17.037 -10.396 10.126 1.00 97.06 391 ILE A C 1
ATOM 3155 O O . ILE A 1 391 ? -15.845 -10.097 10.223 1.00 97.06 391 ILE A O 1
ATOM 3159 N N . GLU A 1 392 ? -17.938 -10.027 11.043 1.00 98.00 392 GLU A N 1
ATOM 3160 C CA . GLU A 1 392 ? -17.615 -9.242 12.240 1.00 98.00 392 GLU A CA 1
ATOM 3161 C C . GLU A 1 392 ? -16.555 -9.931 13.111 1.00 98.00 392 GLU A C 1
ATOM 3163 O O . GLU A 1 392 ? -15.636 -9.267 13.598 1.00 98.00 392 GLU A O 1
ATOM 3168 N N . SER A 1 393 ? -16.636 -11.255 13.278 1.00 95.81 393 SER A N 1
ATOM 3169 C CA . SER A 1 393 ? -15.678 -12.038 14.069 1.00 95.81 393 SER A CA 1
ATOM 3170 C C . SER A 1 393 ? -14.258 -12.011 13.491 1.00 95.81 393 SER A C 1
ATOM 3172 O O . SER A 1 393 ? -13.276 -12.031 14.239 1.00 95.81 393 SER A O 1
ATOM 3174 N N . VAL A 1 394 ? -14.140 -11.934 12.162 1.00 95.38 394 VAL A N 1
ATOM 3175 C CA . VAL A 1 394 ? -12.857 -11.853 11.464 1.00 95.38 394 VAL A CA 1
ATOM 3176 C C . VAL A 1 394 ? -12.332 -10.428 11.497 1.00 95.38 394 VAL A C 1
ATOM 3178 O O . VAL A 1 394 ? -11.218 -10.201 11.965 1.00 95.38 394 VAL A O 1
ATOM 3181 N N . ILE A 1 395 ? -13.124 -9.458 11.036 1.00 95.81 395 ILE A N 1
ATOM 3182 C CA . ILE A 1 395 ? -12.653 -8.083 10.840 1.00 95.81 395 ILE A CA 1
ATOM 3183 C C . ILE A 1 395 ? -12.315 -7.381 12.160 1.00 95.81 395 ILE A C 1
ATOM 3185 O O . ILE A 1 395 ? -11.408 -6.556 12.196 1.00 95.81 395 ILE A O 1
ATOM 3189 N N . ASN A 1 396 ? -12.984 -7.744 13.261 1.00 96.12 396 ASN A N 1
ATOM 3190 C CA . ASN A 1 396 ? -12.703 -7.202 14.593 1.00 96.12 396 ASN A CA 1
ATOM 3191 C C . ASN A 1 396 ? -11.627 -7.975 15.361 1.00 96.12 396 ASN A C 1
ATOM 3193 O O . ASN A 1 396 ? -11.295 -7.611 16.493 1.00 96.12 396 ASN A O 1
ATOM 3197 N N . ARG A 1 397 ? -11.066 -9.044 14.784 1.00 92.62 397 ARG A N 1
ATOM 3198 C CA . ARG A 1 397 ? -10.031 -9.838 15.443 1.00 92.62 397 ARG A CA 1
ATOM 3199 C C . ARG A 1 397 ? -8.790 -8.975 15.675 1.00 92.62 397 ARG A C 1
ATOM 3201 O O . ARG A 1 397 ? -8.174 -8.477 14.734 1.00 92.62 397 ARG A O 1
ATOM 3208 N N . ASN A 1 398 ? -8.400 -8.848 16.941 1.00 86.62 398 ASN A N 1
ATOM 3209 C CA . ASN A 1 398 ? -7.227 -8.093 17.368 1.00 86.62 398 ASN A CA 1
ATOM 3210 C C . ASN A 1 398 ? -6.376 -8.934 18.334 1.00 86.62 398 ASN A C 1
ATOM 3212 O O . ASN A 1 398 ? -6.534 -8.818 19.549 1.00 86.62 398 ASN A O 1
ATOM 3216 N N . PRO A 1 399 ? -5.493 -9.808 17.822 1.00 77.38 399 PRO A N 1
ATOM 3217 C CA . PRO A 1 399 ? -4.772 -10.788 18.637 1.00 77.38 399 PRO A CA 1
ATOM 3218 C C . PRO A 1 399 ? -3.700 -10.204 19.585 1.00 77.38 399 PRO A C 1
ATOM 3220 O O . PRO A 1 399 ? -2.935 -10.967 20.164 1.00 77.38 399 PRO A O 1
ATOM 3223 N N . GLY A 1 400 ? -3.633 -8.883 19.792 1.00 67.06 400 GLY A N 1
ATOM 3224 C CA . GLY A 1 400 ? -2.680 -8.263 20.717 1.00 67.06 400 GLY A CA 1
ATOM 3225 C C . GLY A 1 400 ? -1.221 -8.429 20.270 1.00 67.06 400 GLY A C 1
ATOM 3226 O O . GLY A 1 400 ? -0.841 -7.930 19.209 1.00 67.06 400 GLY A O 1
ATOM 3227 N N . GLU A 1 401 ? -0.401 -9.096 21.095 1.00 53.72 401 GLU A N 1
ATOM 3228 C CA . GLU A 1 401 ? 1.034 -9.330 20.864 1.00 53.72 401 GLU A CA 1
ATOM 3229 C C . GLU A 1 401 ? 1.320 -10.696 20.217 1.00 53.72 401 GLU A C 1
ATOM 3231 O O . GLU A 1 401 ? 0.775 -11.727 20.603 1.00 53.72 401 GLU A O 1
ATOM 3236 N N . GLY A 1 402 ? 2.245 -10.706 19.254 1.00 53.22 402 GLY A N 1
ATOM 3237 C CA . GLY A 1 402 ? 2.740 -11.910 18.589 1.00 53.22 402 GLY A CA 1
ATOM 3238 C C . GLY A 1 402 ? 2.809 -11.758 17.071 1.00 53.22 402 GLY A C 1
ATOM 3239 O O . GLY A 1 402 ? 2.335 -10.787 16.485 1.00 53.22 402 GLY A O 1
ATOM 3240 N N . TYR A 1 403 ? 3.397 -12.748 16.401 1.00 53.88 403 TYR A N 1
ATOM 3241 C CA . TYR A 1 403 ? 3.391 -12.828 14.942 1.00 53.88 403 TYR A CA 1
ATOM 3242 C C . TYR A 1 403 ? 2.062 -13.430 14.453 1.00 53.88 403 TYR A C 1
ATOM 3244 O O . TYR A 1 403 ? 2.073 -14.455 13.779 1.00 53.88 403 TYR A O 1
ATOM 3252 N N . VAL A 1 404 ? 0.915 -12.814 14.739 1.00 72.00 404 VAL A N 1
ATOM 3253 C CA . VAL A 1 404 ? -0.398 -13.217 14.190 1.00 72.00 404 VAL A CA 1
ATOM 3254 C C . VAL A 1 404 ? -0.940 -12.073 13.334 1.00 72.00 404 VAL A C 1
ATOM 3256 O O . VAL A 1 404 ? -0.716 -10.906 13.647 1.00 72.00 404 VAL A O 1
ATOM 3259 N N . PHE A 1 405 ? -1.570 -12.392 12.200 1.00 80.62 405 PHE A N 1
ATOM 3260 C CA . PHE A 1 405 ? -2.207 -11.375 11.360 1.00 80.62 405 PHE A CA 1
ATOM 3261 C C . PHE A 1 405 ? -3.315 -10.662 12.155 1.00 80.62 405 PHE A C 1
ATOM 3263 O O . PHE A 1 405 ? -4.038 -11.305 12.913 1.00 80.62 405 PHE A O 1
ATOM 3270 N N . ASN A 1 406 ? -3.418 -9.337 12.017 1.00 88.25 406 ASN A N 1
ATOM 3271 C CA . ASN A 1 406 ? -4.361 -8.501 12.763 1.00 88.25 406 ASN A CA 1
ATOM 3272 C C . ASN A 1 406 ? -5.345 -7.835 11.784 1.00 88.25 406 ASN A C 1
ATOM 3274 O O . ASN A 1 406 ? -5.055 -6.733 11.306 1.00 88.25 406 ASN A O 1
ATOM 3278 N N . PRO A 1 407 ? -6.478 -8.496 11.468 1.00 91.56 407 PRO A N 1
ATOM 3279 C CA . PRO A 1 407 ? -7.464 -7.976 10.526 1.00 91.56 407 PRO A CA 1
ATOM 3280 C C . PRO A 1 407 ? -7.984 -6.589 10.894 1.00 91.56 407 PRO A C 1
ATOM 3282 O O . PRO A 1 407 ? -8.115 -5.740 10.010 1.00 91.56 407 PRO A O 1
ATOM 3285 N N . LEU A 1 408 ? -8.208 -6.328 12.189 1.00 93.69 408 LEU A N 1
ATOM 3286 C CA . LEU A 1 408 ? -8.709 -5.034 12.643 1.00 93.69 408 LEU A CA 1
ATOM 3287 C C . LEU A 1 408 ? -7.725 -3.921 12.293 1.00 93.69 408 LEU A C 1
ATOM 3289 O O . LEU A 1 408 ? -8.072 -2.969 11.595 1.00 93.69 408 LEU A O 1
ATOM 3293 N N . LYS A 1 409 ? -6.467 -4.060 12.719 1.00 91.06 409 LYS A N 1
ATOM 3294 C CA . LYS A 1 409 ? -5.430 -3.064 12.438 1.00 91.06 409 LYS A CA 1
ATOM 3295 C C . LYS A 1 409 ? -5.211 -2.899 10.935 1.00 91.06 409 LYS A C 1
ATOM 3297 O O . LYS A 1 409 ? -5.086 -1.769 10.470 1.00 91.06 409 LYS A O 1
ATOM 3302 N N . THR A 1 410 ? -5.197 -3.989 10.169 1.00 90.44 410 THR A N 1
ATOM 3303 C CA . THR A 1 410 ? -5.072 -3.925 8.706 1.00 90.44 410 THR A CA 1
ATOM 3304 C C . THR A 1 410 ? -6.211 -3.126 8.081 1.00 90.44 410 THR A C 1
ATOM 3306 O O . THR A 1 410 ? -5.937 -2.225 7.294 1.00 90.44 410 THR A O 1
ATOM 3309 N N . THR A 1 411 ? -7.456 -3.368 8.493 1.00 95.50 411 THR A N 1
ATOM 3310 C CA . THR A 1 411 ? -8.636 -2.632 8.010 1.00 95.50 411 THR A CA 1
ATOM 3311 C C . THR A 1 411 ? -8.547 -1.145 8.349 1.00 95.50 411 THR A C 1
ATOM 3313 O O . THR A 1 411 ? -8.723 -0.290 7.481 1.00 95.50 411 THR A O 1
ATOM 3316 N N . ILE A 1 412 ? -8.207 -0.819 9.601 1.00 95.50 412 ILE A N 1
ATOM 3317 C CA . ILE A 1 412 ? -8.087 0.566 10.069 1.00 95.50 412 ILE A CA 1
ATOM 3318 C C . ILE A 1 412 ? -7.032 1.339 9.271 1.00 95.50 412 ILE A C 1
ATOM 3320 O O . ILE A 1 412 ? -7.276 2.479 8.868 1.00 95.50 412 ILE A O 1
ATOM 3324 N N . TYR A 1 413 ? -5.871 0.726 9.031 1.00 91.88 413 TYR A N 1
ATOM 3325 C CA . TYR A 1 413 ? -4.790 1.342 8.264 1.00 91.88 413 TYR A CA 1
ATOM 3326 C C . TYR A 1 413 ? -5.115 1.408 6.770 1.00 91.88 413 TYR A C 1
ATOM 3328 O O . TYR A 1 413 ? -4.852 2.442 6.159 1.00 91.88 413 TYR A O 1
ATOM 3336 N N . ALA A 1 414 ? -5.729 0.375 6.188 1.00 92.44 414 ALA A N 1
ATOM 3337 C CA . ALA A 1 414 ? -6.186 0.402 4.800 1.00 92.44 414 ALA A CA 1
ATOM 3338 C C . ALA A 1 414 ? -7.160 1.567 4.575 1.00 92.44 414 ALA A C 1
ATOM 3340 O O . ALA A 1 414 ? -6.980 2.353 3.646 1.00 92.44 414 ALA A O 1
ATOM 3341 N N . LEU A 1 415 ? -8.123 1.766 5.482 1.00 94.81 415 LEU A N 1
ATOM 3342 C CA . LEU A 1 415 ? -9.083 2.867 5.386 1.00 94.81 415 LEU A CA 1
ATOM 3343 C C . LEU A 1 415 ? -8.415 4.248 5.463 1.00 94.81 415 LEU A C 1
ATOM 3345 O O . LEU A 1 415 ? -8.888 5.184 4.830 1.00 94.81 415 LEU A O 1
ATOM 3349 N N . TYR A 1 416 ? -7.303 4.406 6.180 1.00 93.56 416 TYR A N 1
ATOM 3350 C CA . TYR A 1 416 ? -6.617 5.699 6.261 1.00 93.56 416 TYR A CA 1
ATOM 3351 C C . TYR A 1 416 ? -5.599 5.938 5.138 1.00 93.56 416 TYR A C 1
ATOM 3353 O O . TYR A 1 416 ? -5.460 7.066 4.663 1.00 93.56 416 TYR A O 1
ATOM 3361 N N . PHE A 1 417 ? -4.859 4.904 4.734 1.00 89.50 417 PHE A N 1
ATOM 3362 C CA . PHE A 1 417 ? -3.729 5.018 3.809 1.00 89.50 417 PHE A CA 1
ATOM 3363 C C . PHE A 1 417 ? -4.073 4.690 2.352 1.00 89.50 417 PHE A C 1
ATOM 3365 O O . PHE A 1 417 ? -3.199 4.856 1.499 1.00 89.50 417 PHE A O 1
ATOM 3372 N N . HIS A 1 418 ? -5.307 4.273 2.048 1.00 90.50 418 HIS A N 1
ATOM 3373 C CA . HIS A 1 418 ? -5.717 3.972 0.677 1.00 90.50 418 HIS A CA 1
ATOM 3374 C C . HIS A 1 418 ? -5.536 5.156 -0.278 1.00 90.50 418 HIS A C 1
ATOM 3376 O O . HIS A 1 418 ? -5.526 6.330 0.101 1.00 90.50 418 HIS A O 1
ATOM 3382 N N . ARG A 1 419 ? -5.457 4.814 -1.559 1.00 85.94 419 ARG A N 1
ATOM 3383 C CA . ARG A 1 419 ? -5.609 5.743 -2.677 1.00 85.94 419 ARG A CA 1
ATOM 3384 C C . ARG A 1 419 ? -6.914 5.485 -3.404 1.00 85.94 419 ARG A C 1
ATOM 3386 O O . ARG A 1 419 ? -7.509 4.412 -3.276 1.00 85.94 419 ARG A O 1
ATOM 3393 N N . GLN A 1 420 ? -7.349 6.482 -4.160 1.00 82.81 420 GLN A N 1
ATOM 3394 C CA . GLN A 1 420 ? -8.478 6.323 -5.066 1.00 82.81 420 GLN A CA 1
ATOM 3395 C C . GLN A 1 420 ? -8.128 5.377 -6.226 1.00 82.81 420 GLN A C 1
ATOM 3397 O O . GLN A 1 420 ? -6.946 5.177 -6.521 1.00 82.81 420 GLN A O 1
ATOM 3402 N N . PRO A 1 421 ? -9.131 4.823 -6.934 1.00 76.75 421 PRO A N 1
ATOM 3403 C CA . PRO A 1 421 ? -8.900 4.023 -8.140 1.00 76.75 421 PRO A CA 1
ATOM 3404 C C . PRO A 1 421 ? -8.094 4.751 -9.228 1.00 76.75 421 PRO A C 1
ATOM 3406 O O . PRO A 1 421 ? -7.367 4.116 -9.988 1.00 76.75 421 PRO A O 1
ATOM 3409 N N . ASP A 1 422 ? -8.178 6.083 -9.287 1.00 74.81 422 ASP A N 1
ATOM 3410 C CA . ASP A 1 422 ? -7.390 6.928 -10.195 1.00 74.81 422 ASP A CA 1
ATOM 3411 C C . ASP A 1 422 ? -5.966 7.231 -9.687 1.00 74.81 422 ASP A C 1
ATOM 3413 O O . ASP A 1 422 ? -5.234 7.984 -10.327 1.00 74.81 422 ASP A O 1
ATOM 3417 N N . LEU A 1 423 ? -5.563 6.611 -8.572 1.00 77.31 423 LEU A N 1
ATOM 3418 C CA . LEU A 1 423 ? -4.312 6.821 -7.846 1.00 77.31 423 LEU A CA 1
ATOM 3419 C C . LEU A 1 423 ? -4.186 8.190 -7.175 1.00 77.31 423 LEU A C 1
ATOM 3421 O O . LEU A 1 423 ? -3.122 8.484 -6.648 1.00 77.31 423 LEU A O 1
ATOM 3425 N N . SER A 1 424 ? -5.214 9.030 -7.117 1.00 83.88 424 SER A N 1
ATOM 3426 C CA . SER A 1 424 ? -5.108 10.272 -6.350 1.00 83.88 424 SER A CA 1
ATOM 3427 C C . SER A 1 424 ? -4.955 9.994 -4.848 1.00 83.88 424 SER A C 1
ATOM 3429 O O . SER A 1 424 ? -5.469 9.006 -4.300 1.00 83.88 424 SER A O 1
ATOM 3431 N N . PHE A 1 425 ? -4.179 10.838 -4.161 1.00 86.81 425 PHE A N 1
ATOM 3432 C CA . PHE A 1 425 ? -4.005 10.724 -2.714 1.00 86.81 425 PHE A CA 1
ATOM 3433 C C . PHE A 1 425 ? -5.214 11.280 -1.972 1.00 86.81 425 PHE A C 1
ATOM 3435 O O . PHE A 1 425 ? -5.797 12.286 -2.360 1.00 86.81 425 PHE A O 1
ATOM 3442 N N . THR A 1 426 ? -5.554 10.675 -0.843 1.00 91.00 426 THR A N 1
ATOM 3443 C CA . THR A 1 426 ? -6.589 11.205 0.045 1.00 91.00 426 THR A CA 1
ATOM 3444 C C . THR A 1 426 ? -6.155 12.539 0.676 1.00 91.00 426 THR A C 1
ATOM 3446 O O . THR A 1 426 ? -5.003 12.655 1.109 1.00 91.00 426 THR A O 1
ATOM 3449 N N . PRO A 1 427 ? -7.054 13.527 0.818 1.00 92.56 427 PRO A N 1
ATOM 3450 C CA . PRO A 1 427 ? -6.697 14.891 1.218 1.00 92.56 427 PRO A CA 1
ATOM 3451 C C . PRO A 1 427 ? -6.121 15.006 2.634 1.00 92.56 427 PRO A C 1
ATOM 3453 O O . PRO A 1 427 ? -5.228 15.812 2.860 1.00 92.56 427 PRO A O 1
ATOM 3456 N N . TRP A 1 428 ? -6.524 14.150 3.578 1.00 92.56 428 TRP A N 1
ATOM 3457 C CA . TRP A 1 428 ? -5.958 14.137 4.940 1.00 92.56 428 TRP A CA 1
ATOM 3458 C C . TRP A 1 428 ? -4.499 13.660 5.009 1.00 92.56 428 TRP A C 1
ATOM 3460 O O . TRP A 1 428 ? -3.901 13.669 6.080 1.00 92.56 428 TRP A O 1
ATOM 3470 N N . ARG A 1 429 ? -3.921 13.213 3.887 1.00 87.56 429 ARG A N 1
ATOM 3471 C CA . ARG A 1 429 ? -2.501 12.858 3.787 1.00 87.56 429 ARG A CA 1
ATOM 3472 C C . ARG A 1 429 ? -1.660 13.949 3.130 1.00 87.56 429 ARG A C 1
ATOM 3474 O O . ARG A 1 429 ? -0.445 13.785 3.098 1.00 87.56 429 ARG A O 1
ATOM 3481 N N . ALA A 1 430 ? -2.271 15.020 2.617 1.00 85.88 430 ALA A N 1
ATOM 3482 C CA . ALA A 1 430 ? -1.599 16.020 1.787 1.00 85.88 430 ALA A CA 1
ATOM 3483 C C . ALA A 1 430 ? -0.360 16.633 2.464 1.00 85.88 430 ALA A C 1
ATOM 3485 O O . ALA A 1 430 ? 0.688 16.730 1.831 1.00 85.88 430 ALA A O 1
ATOM 3486 N N . ASP A 1 431 ? -0.435 16.920 3.767 1.00 83.31 431 ASP A N 1
ATOM 3487 C CA . ASP A 1 431 ? 0.660 17.526 4.544 1.00 83.31 431 ASP A CA 1
ATOM 3488 C C . ASP A 1 431 ? 1.908 16.632 4.676 1.00 83.31 431 ASP A C 1
ATOM 3490 O O . ASP A 1 431 ? 2.977 17.090 5.084 1.00 83.31 431 ASP A O 1
ATOM 3494 N N . HIS A 1 432 ? 1.793 15.347 4.338 1.00 80.19 432 HIS A N 1
ATOM 3495 C CA . HIS A 1 432 ? 2.880 14.370 4.403 1.00 80.19 432 HIS A CA 1
ATOM 3496 C C . HIS A 1 432 ? 3.438 13.991 3.025 1.00 80.19 432 HIS A C 1
ATOM 3498 O O . HIS A 1 432 ? 4.298 13.113 2.941 1.00 80.19 432 HIS A O 1
ATOM 3504 N N . LEU A 1 433 ? 2.948 14.611 1.949 1.00 79.06 433 LEU A N 1
ATOM 3505 C CA . LEU A 1 433 ? 3.362 14.309 0.581 1.00 79.06 433 LEU A CA 1
ATOM 3506 C C . LEU A 1 433 ? 4.435 15.282 0.097 1.00 79.06 433 LEU A C 1
ATOM 3508 O O . LEU A 1 433 ? 4.420 16.472 0.412 1.00 79.06 433 LEU A O 1
ATOM 3512 N N . SER A 1 434 ? 5.363 14.783 -0.720 1.00 78.56 434 SER A N 1
ATOM 3513 C CA . SER A 1 434 ? 6.306 15.660 -1.407 1.00 78.56 434 SER A CA 1
ATOM 3514 C C . SER A 1 434 ? 5.607 16.437 -2.532 1.00 78.56 434 SER A C 1
ATOM 3516 O O . SER A 1 434 ? 4.593 16.003 -3.083 1.00 78.56 434 SER A O 1
ATOM 3518 N N . ALA A 1 435 ? 6.179 17.576 -2.936 1.00 74.00 435 ALA A N 1
ATOM 3519 C CA . ALA A 1 435 ? 5.679 18.335 -4.087 1.00 74.00 435 ALA A CA 1
ATOM 3520 C C . ALA A 1 435 ? 5.660 17.499 -5.382 1.00 74.00 435 ALA A C 1
ATOM 3522 O O . ALA A 1 435 ? 4.766 17.662 -6.210 1.00 74.00 435 ALA A O 1
ATOM 3523 N N . GLY A 1 436 ? 6.617 16.575 -5.536 1.00 72.12 436 GLY A N 1
ATOM 3524 C CA . GLY A 1 436 ? 6.653 15.641 -6.662 1.00 72.12 436 GLY A CA 1
ATOM 3525 C C . GLY A 1 436 ? 5.492 14.646 -6.636 1.00 72.12 436 GLY A C 1
ATOM 3526 O O . GLY A 1 436 ? 4.872 14.407 -7.668 1.00 72.12 436 GLY A O 1
ATOM 3527 N N . ASP A 1 437 ? 5.147 14.116 -5.461 1.00 70.00 437 ASP A N 1
ATOM 3528 C CA . ASP A 1 437 ? 4.021 13.185 -5.311 1.00 70.00 437 ASP A CA 1
ATOM 3529 C C . ASP A 1 437 ? 2.686 13.859 -5.636 1.00 70.00 437 ASP A C 1
ATOM 3531 O O . ASP A 1 437 ? 1.872 13.304 -6.376 1.00 70.00 437 ASP A O 1
ATOM 3535 N N . MET A 1 438 ? 2.481 15.080 -5.135 1.00 70.88 438 MET A N 1
ATOM 3536 C CA . MET A 1 438 ? 1.279 15.860 -5.431 1.00 70.88 438 MET A CA 1
ATOM 3537 C C . MET A 1 438 ? 1.180 16.222 -6.918 1.00 70.88 438 MET A C 1
ATOM 3539 O O . MET A 1 438 ? 0.096 16.131 -7.485 1.00 70.88 438 MET A O 1
ATOM 3543 N N . GLY A 1 439 ? 2.294 16.578 -7.566 1.00 69.94 439 GLY A N 1
ATOM 3544 C CA . GLY A 1 439 ? 2.315 16.889 -8.999 1.00 69.94 439 GLY A CA 1
ATOM 3545 C C . GLY A 1 439 ? 2.038 15.681 -9.900 1.00 69.94 439 GLY A C 1
ATOM 3546 O O . GLY A 1 439 ? 1.370 15.823 -10.919 1.00 69.94 439 GLY A O 1
ATOM 3547 N N . ASN A 1 440 ? 2.516 14.493 -9.517 1.00 70.38 440 ASN A N 1
ATOM 3548 C CA . ASN A 1 440 ? 2.383 13.282 -10.333 1.00 70.38 440 ASN A CA 1
ATOM 3549 C C . ASN A 1 440 ? 1.010 12.608 -10.216 1.00 70.38 440 ASN A C 1
ATOM 3551 O O . ASN A 1 440 ? 0.581 11.950 -11.161 1.00 70.38 440 ASN A O 1
ATOM 3555 N N . TYR A 1 441 ? 0.339 12.733 -9.067 1.00 75.25 441 TYR A N 1
ATOM 3556 C CA . TYR A 1 441 ? -0.872 11.954 -8.780 1.00 75.25 441 TYR A CA 1
ATOM 3557 C C . TYR A 1 441 ? -2.069 12.769 -8.288 1.00 75.25 441 TYR A C 1
ATOM 3559 O O . TYR A 1 441 ? -3.186 12.261 -8.290 1.00 75.25 441 TYR A O 1
ATOM 3567 N N . GLY A 1 442 ? -1.862 14.015 -7.865 1.00 83.81 442 GLY A N 1
ATOM 3568 C CA . GLY A 1 442 ? -2.929 14.872 -7.363 1.00 83.81 442 GLY A CA 1
ATOM 3569 C C . GLY A 1 442 ? -3.538 14.424 -6.029 1.00 83.81 442 GLY A C 1
ATOM 3570 O O . GLY A 1 442 ? -3.147 13.425 -5.414 1.00 83.81 442 GLY A O 1
ATOM 3571 N N . ILE A 1 443 ? -4.517 15.211 -5.585 1.00 87.56 443 ILE A N 1
ATOM 3572 C CA . ILE A 1 443 ? -5.313 14.978 -4.380 1.00 87.56 443 ILE A CA 1
ATOM 3573 C C . ILE A 1 443 ? -6.756 14.699 -4.798 1.00 87.56 443 ILE A C 1
ATOM 3575 O O . ILE A 1 443 ? -7.325 15.423 -5.614 1.00 87.56 443 ILE A O 1
ATOM 3579 N N . ALA A 1 444 ? -7.337 13.650 -4.230 1.00 87.81 444 ALA A N 1
ATOM 3580 C CA . ALA A 1 444 ? -8.706 13.235 -4.469 1.00 87.81 444 ALA A CA 1
ATOM 3581 C C . ALA A 1 444 ? -9.697 14.319 -4.033 1.00 87.81 444 ALA A C 1
ATOM 3583 O O . ALA A 1 444 ? -9.569 14.894 -2.948 1.00 87.81 444 ALA A O 1
ATOM 3584 N N . ASN A 1 445 ? -10.734 14.537 -4.840 1.00 89.31 445 ASN A N 1
ATOM 3585 C CA . ASN A 1 445 ? -11.842 15.409 -4.473 1.00 89.31 445 ASN A CA 1
ATOM 3586 C C . ASN A 1 445 ? -12.815 14.667 -3.539 1.00 89.31 445 ASN A C 1
ATOM 3588 O O . ASN A 1 445 ? -13.744 14.004 -3.999 1.00 89.31 445 ASN A O 1
ATOM 3592 N N . ILE A 1 446 ? -12.573 14.749 -2.230 1.00 90.06 446 ILE A N 1
ATOM 3593 C CA . ILE A 1 446 ? -13.402 14.145 -1.176 1.00 90.06 446 ILE A CA 1
ATOM 3594 C C . ILE A 1 446 ? -14.036 15.272 -0.344 1.00 90.06 446 ILE A C 1
ATOM 3596 O O . ILE A 1 446 ? -13.354 16.263 -0.075 1.00 90.06 446 ILE A O 1
ATOM 3600 N N . PRO A 1 447 ? -15.303 15.141 0.106 1.00 90.62 447 PRO A N 1
ATOM 3601 C CA . PRO A 1 447 ? -15.958 16.158 0.922 1.00 90.62 447 PRO A CA 1
ATOM 3602 C C . PRO A 1 447 ? -15.119 16.614 2.121 1.00 90.62 447 PRO A C 1
ATOM 3604 O O . PRO A 1 447 ? -14.511 15.806 2.832 1.00 90.62 447 PRO A O 1
ATOM 3607 N N . GLU A 1 448 ? -15.120 17.921 2.379 1.00 90.88 448 GLU A N 1
ATOM 3608 C CA . GLU A 1 448 ? -14.374 18.526 3.488 1.00 90.88 448 GLU A CA 1
ATOM 3609 C C . GLU A 1 448 ? -14.825 17.968 4.848 1.00 90.88 448 GLU A C 1
ATOM 3611 O O . GLU A 1 448 ? -13.996 17.714 5.724 1.00 90.88 448 GLU A O 1
ATOM 3616 N N . SER A 1 449 ? -16.126 17.682 5.001 1.00 90.94 449 SER A N 1
ATOM 3617 C CA . SER A 1 449 ? -16.690 17.043 6.197 1.00 90.94 449 SER A CA 1
ATOM 3618 C C . SER A 1 449 ? -16.014 15.705 6.500 1.00 90.94 449 SER A C 1
ATOM 3620 O O . SER A 1 449 ? -15.559 15.475 7.623 1.00 90.94 449 SER A O 1
ATOM 3622 N N . TYR A 1 450 ? -15.887 14.845 5.489 1.00 93.19 450 TYR A N 1
ATOM 3623 C CA . TYR A 1 450 ? -15.236 13.545 5.610 1.00 93.19 450 TYR A CA 1
ATOM 3624 C C . TYR A 1 450 ? -13.727 13.699 5.830 1.00 93.19 450 TYR A C 1
ATOM 3626 O O . TYR A 1 450 ? -13.146 13.030 6.683 1.00 93.19 450 TYR A O 1
ATOM 3634 N N . THR A 1 451 ? -13.092 14.638 5.124 1.00 94.00 451 THR A N 1
ATOM 3635 C CA . THR A 1 451 ? -11.662 14.946 5.278 1.00 94.00 451 THR A CA 1
ATOM 3636 C C . THR A 1 451 ? -11.322 15.346 6.712 1.00 94.00 451 THR A C 1
ATOM 3638 O O . THR A 1 451 ? -10.363 14.830 7.287 1.00 94.00 451 THR A O 1
ATOM 3641 N N . LYS A 1 452 ? -12.148 16.195 7.333 1.00 93.56 452 LYS A N 1
ATOM 3642 C CA . LYS A 1 452 ? -11.987 16.602 8.733 1.00 93.56 452 LYS A CA 1
ATOM 3643 C C . LYS A 1 452 ? -12.109 15.418 9.695 1.00 93.56 452 LYS A C 1
ATOM 3645 O O . LYS A 1 452 ? -11.293 15.295 10.607 1.00 93.56 452 LYS A O 1
ATOM 3650 N N . LYS A 1 453 ? -13.080 14.521 9.472 1.00 95.62 453 LYS A N 1
ATOM 3651 C CA . LYS A 1 453 ? -13.231 13.285 10.263 1.00 95.62 453 LYS A CA 1
ATOM 3652 C C . LYS A 1 453 ? -11.998 12.392 10.139 1.00 95.62 453 LYS A C 1
ATOM 3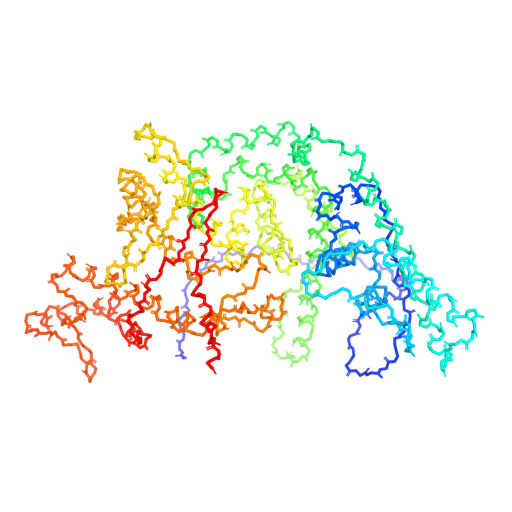654 O O . LYS A 1 453 ? -11.484 11.905 11.144 1.00 95.62 453 LYS A O 1
ATOM 3659 N N . MET A 1 454 ? -11.478 12.228 8.925 1.00 95.75 454 MET A N 1
ATOM 3660 C CA . MET A 1 454 ? -10.268 11.442 8.693 1.00 95.75 454 MET A CA 1
ATOM 3661 C C . MET A 1 454 ? -9.021 12.086 9.304 1.00 95.75 454 MET A C 1
ATOM 3663 O O . MET A 1 454 ? -8.167 11.364 9.808 1.00 95.75 454 MET A O 1
ATOM 3667 N N . GLY A 1 455 ? -8.941 13.417 9.389 1.00 94.38 455 GLY A N 1
ATOM 3668 C CA . GLY A 1 455 ? -7.885 14.109 10.140 1.00 94.38 455 GLY A CA 1
ATOM 3669 C C . GLY A 1 455 ? -7.833 13.732 11.630 1.00 94.38 455 GLY A C 1
ATOM 3670 O O . GLY A 1 455 ? -6.756 13.684 12.216 1.00 94.38 455 GLY A O 1
ATOM 3671 N N . GLN A 1 456 ? -8.976 13.390 12.234 1.00 95.50 456 GLN A N 1
ATOM 3672 C CA . GLN A 1 456 ? -9.082 12.945 13.633 1.00 95.50 456 GLN A CA 1
ATOM 3673 C C . GLN A 1 456 ? -8.879 11.429 13.808 1.00 95.50 456 GLN A C 1
ATOM 3675 O O . GLN A 1 456 ? -8.473 10.955 14.871 1.00 95.50 456 GLN A O 1
ATOM 3680 N N . TYR A 1 457 ? -9.160 10.662 12.756 1.00 96.44 457 TYR A N 1
ATOM 3681 C CA . TYR A 1 457 ? -9.343 9.212 12.778 1.00 96.44 457 TYR A CA 1
ATOM 3682 C C . TYR A 1 457 ? -8.184 8.418 13.394 1.00 96.44 457 TYR A C 1
ATOM 3684 O O . TYR A 1 457 ? -8.398 7.653 14.334 1.00 96.44 457 TYR A O 1
ATOM 3692 N N . LEU A 1 458 ? -6.949 8.592 12.906 1.00 94.88 458 LEU A N 1
ATOM 3693 C CA . LEU A 1 458 ? -5.824 7.789 13.403 1.00 94.88 458 LEU A CA 1
ATOM 3694 C C . LEU A 1 458 ? -5.430 8.137 14.838 1.00 94.88 458 LEU A C 1
ATOM 3696 O O . LEU A 1 458 ? -5.021 7.246 15.582 1.00 94.88 458 LEU A O 1
ATOM 3700 N N . ALA A 1 459 ? -5.531 9.409 15.230 1.00 94.75 459 ALA A N 1
ATOM 3701 C CA . ALA A 1 459 ? -5.268 9.809 16.606 1.00 94.75 459 ALA A CA 1
ATOM 3702 C C . ALA A 1 459 ? -6.327 9.207 17.541 1.00 94.75 459 ALA A C 1
ATOM 3704 O O . ALA A 1 459 ? -5.974 8.613 18.556 1.00 94.75 459 ALA A O 1
ATOM 3705 N N . ALA A 1 460 ? -7.608 9.252 17.163 1.00 96.94 460 ALA A N 1
ATOM 3706 C CA . ALA A 1 460 ? -8.677 8.599 17.916 1.00 96.94 460 ALA A CA 1
ATOM 3707 C C . ALA A 1 460 ? -8.464 7.074 18.032 1.00 96.94 460 ALA A C 1
ATOM 3709 O O . ALA A 1 460 ? -8.606 6.521 19.123 1.00 96.94 460 ALA A O 1
ATOM 3710 N N . TYR A 1 461 ? -8.023 6.405 16.958 1.00 95.75 461 TYR A N 1
ATOM 3711 C CA . TYR A 1 461 ? -7.686 4.977 16.995 1.00 95.75 461 TYR A CA 1
ATOM 3712 C C . TYR A 1 461 ? -6.529 4.683 17.956 1.00 95.75 461 TYR A C 1
ATOM 3714 O O . TYR A 1 461 ? -6.653 3.836 18.841 1.00 95.75 461 TYR A O 1
ATOM 3722 N N . ARG A 1 462 ? -5.416 5.423 17.842 1.00 93.25 462 ARG A N 1
ATOM 3723 C CA . ARG A 1 462 ? -4.264 5.289 18.753 1.00 93.25 462 ARG A CA 1
ATOM 3724 C C . ARG A 1 462 ? -4.658 5.529 20.209 1.00 93.25 462 ARG A C 1
ATOM 3726 O O . ARG A 1 462 ? -4.139 4.851 21.094 1.00 93.25 462 ARG A O 1
ATOM 3733 N N . ARG A 1 463 ? -5.585 6.458 20.452 1.00 94.06 463 ARG A N 1
ATOM 3734 C CA . ARG A 1 463 ? -6.146 6.735 21.776 1.00 94.06 463 ARG A CA 1
ATOM 3735 C C . ARG A 1 463 ? -6.935 5.552 22.325 1.00 94.06 463 ARG A C 1
ATOM 3737 O O . ARG A 1 463 ? -6.702 5.167 23.467 1.00 94.06 463 ARG A O 1
ATOM 3744 N N . SER A 1 464 ? -7.804 4.946 21.516 1.00 93.00 464 SER A N 1
ATOM 3745 C CA . SER A 1 464 ? -8.551 3.735 21.886 1.00 93.00 464 SER A CA 1
ATOM 3746 C C . SER A 1 464 ? -7.618 2.549 22.184 1.00 93.00 464 SER A C 1
ATOM 3748 O O . SER A 1 464 ? -7.733 1.914 23.234 1.00 93.00 464 SER A O 1
ATOM 3750 N N . GLU A 1 465 ? -6.613 2.313 21.331 1.00 90.56 465 GLU A N 1
ATOM 3751 C CA . GLU A 1 465 ? -5.586 1.281 21.548 1.00 90.56 465 GLU A CA 1
ATOM 3752 C C . GLU A 1 465 ? -4.807 1.508 22.850 1.00 90.56 465 GLU A C 1
ATOM 3754 O O . GLU A 1 465 ? -4.646 0.585 23.650 1.00 90.56 465 GLU A O 1
ATOM 3759 N N . MET A 1 466 ? -4.330 2.735 23.084 1.00 90.62 466 MET A N 1
ATOM 3760 C CA . MET A 1 466 ? -3.601 3.082 24.304 1.00 90.62 466 MET A CA 1
ATOM 3761 C C . MET A 1 466 ? -4.477 2.903 25.543 1.00 90.62 466 MET A C 1
ATOM 3763 O O . MET A 1 466 ? -4.019 2.302 26.510 1.00 90.62 466 MET A O 1
ATOM 3767 N N . ASN A 1 467 ? -5.736 3.347 25.498 1.00 92.19 467 ASN A N 1
ATOM 3768 C CA . ASN A 1 467 ? -6.680 3.161 26.594 1.00 92.19 467 ASN A CA 1
ATOM 3769 C C . ASN A 1 467 ? -6.854 1.679 26.949 1.00 92.19 467 ASN A C 1
ATOM 3771 O O . ASN A 1 467 ? -6.679 1.305 28.105 1.00 92.19 467 ASN A O 1
ATOM 3775 N N . ARG A 1 468 ? -7.115 0.817 25.958 1.00 88.81 468 ARG A N 1
ATOM 3776 C CA . ARG A 1 468 ? -7.262 -0.627 26.190 1.00 88.81 468 ARG A CA 1
ATOM 3777 C C . ARG A 1 468 ? -5.977 -1.257 26.731 1.00 88.81 468 ARG A C 1
ATOM 3779 O O . ARG A 1 468 ? -6.040 -2.096 27.624 1.00 88.81 468 ARG A O 1
ATOM 3786 N N . ASN A 1 469 ? -4.816 -0.853 26.214 1.00 87.81 469 ASN A N 1
ATOM 3787 C CA . ASN A 1 469 ? -3.526 -1.356 26.689 1.00 87.81 469 ASN A CA 1
ATOM 3788 C C . ASN A 1 469 ? -3.247 -0.956 28.142 1.00 87.81 469 ASN A C 1
ATOM 3790 O O . ASN A 1 469 ? -2.768 -1.786 28.912 1.00 87.81 469 ASN A O 1
ATOM 3794 N N . LEU A 1 470 ? -3.562 0.285 28.526 1.00 89.44 470 LEU A N 1
ATOM 3795 C CA . LEU A 1 470 ? -3.425 0.754 29.904 1.00 89.44 470 LEU A CA 1
ATOM 3796 C C . LEU A 1 470 ? -4.378 0.001 30.839 1.00 89.44 470 LEU A C 1
ATOM 3798 O O . LEU A 1 470 ? -3.935 -0.532 31.857 1.00 89.44 470 LEU A O 1
ATOM 3802 N N . GLN A 1 471 ? -5.645 -0.147 30.438 1.00 91.94 471 GLN A N 1
ATOM 3803 C CA . GLN A 1 471 ? -6.651 -0.868 31.221 1.00 91.94 471 GLN A CA 1
ATOM 3804 C C . GLN A 1 471 ? -6.242 -2.326 31.435 1.00 91.94 471 GLN A C 1
ATOM 3806 O O . GLN A 1 471 ? -6.326 -2.836 32.548 1.00 91.94 471 GLN A O 1
ATOM 3811 N N . TYR A 1 472 ? -5.742 -2.982 30.387 1.00 88.94 472 TYR A N 1
ATOM 3812 C CA . TYR A 1 472 ? -5.292 -4.368 30.460 1.00 88.94 472 TYR A CA 1
ATOM 3813 C C . TYR A 1 472 ? -4.047 -4.548 31.342 1.00 88.94 472 TYR A C 1
ATOM 3815 O O . TYR A 1 472 ? -3.987 -5.485 32.134 1.00 88.94 472 TYR A O 1
ATOM 3823 N N . ARG A 1 473 ? -3.038 -3.677 31.203 1.00 86.94 473 ARG A N 1
ATOM 3824 C CA . ARG A 1 473 ? -1.743 -3.842 31.890 1.00 86.94 473 ARG A CA 1
ATOM 3825 C C . ARG A 1 473 ? -1.746 -3.333 33.326 1.00 86.94 473 ARG A C 1
ATOM 3827 O O . ARG A 1 473 ? -1.039 -3.893 34.159 1.00 86.94 473 ARG A O 1
ATOM 3834 N N . PHE A 1 474 ? -2.492 -2.266 33.597 1.00 89.06 474 PHE A N 1
ATOM 3835 C CA . PHE A 1 474 ? -2.381 -1.508 34.843 1.00 89.06 474 PHE A CA 1
ATOM 3836 C C . PHE A 1 474 ? -3.722 -1.269 35.543 1.00 89.06 474 PHE A C 1
ATOM 3838 O O . PHE A 1 474 ? -3.732 -0.801 36.678 1.00 89.06 474 PHE A O 1
ATOM 3845 N N . GLY A 1 475 ? -4.850 -1.600 34.904 1.00 90.75 475 GLY A N 1
ATOM 3846 C CA . GLY A 1 475 ? -6.185 -1.458 35.493 1.00 90.75 475 GLY A CA 1
ATOM 3847 C C . GLY A 1 475 ? -6.775 -0.045 35.444 1.00 90.75 475 GLY A C 1
ATOM 3848 O O . GLY A 1 475 ? -7.866 0.153 35.968 1.00 90.75 475 GLY A O 1
ATOM 3849 N N . PHE A 1 476 ? -6.102 0.917 34.806 1.00 93.12 476 PHE A N 1
ATOM 3850 C CA . PHE A 1 476 ? -6.588 2.290 34.611 1.00 93.12 476 PHE A CA 1
ATOM 3851 C C . PHE A 1 476 ? -6.548 2.693 33.132 1.00 93.12 476 PHE A C 1
ATOM 3853 O O . PHE A 1 476 ? -5.831 2.088 32.337 1.00 93.12 476 PHE A O 1
ATOM 3860 N N . GLY A 1 477 ? -7.340 3.688 32.742 1.00 93.06 477 GLY A N 1
ATOM 3861 C CA . GLY A 1 477 ? -7.473 4.154 31.364 1.00 93.06 477 GLY A CA 1
ATOM 3862 C C . GLY A 1 477 ? -6.619 5.368 31.015 1.00 93.06 477 GLY A C 1
ATOM 3863 O O . GLY A 1 477 ? -5.922 5.953 31.837 1.00 93.06 477 GLY A O 1
ATOM 3864 N N . ILE A 1 478 ? -6.702 5.784 29.754 1.00 92.31 478 ILE A N 1
ATOM 3865 C CA . ILE A 1 478 ? -6.003 6.979 29.274 1.00 92.31 478 ILE A CA 1
ATOM 3866 C C . ILE A 1 478 ? -6.554 8.273 29.891 1.00 92.31 478 ILE A C 1
ATOM 3868 O O . ILE A 1 478 ? -5.827 9.249 30.020 1.00 92.31 478 ILE A O 1
ATOM 3872 N N . ASP A 1 479 ? -7.826 8.276 30.286 1.00 92.88 479 ASP A N 1
ATOM 3873 C CA . ASP A 1 479 ? -8.464 9.420 30.948 1.00 92.88 479 ASP A CA 1
ATOM 3874 C C . ASP A 1 479 ? -8.106 9.525 32.435 1.00 92.88 479 ASP A C 1
ATOM 3876 O O . ASP A 1 479 ? -8.356 10.551 33.062 1.00 92.88 479 ASP A O 1
ATOM 3880 N N . ASP A 1 480 ? -7.465 8.492 32.986 1.00 94.81 480 ASP A N 1
ATOM 3881 C CA . ASP A 1 480 ? -6.979 8.472 34.364 1.00 94.81 480 ASP A CA 1
ATOM 3882 C C . ASP A 1 480 ? -5.578 9.072 34.510 1.00 94.81 480 ASP A C 1
ATOM 3884 O O . ASP A 1 480 ? -5.016 9.055 35.602 1.00 94.81 480 ASP A O 1
ATOM 3888 N N . ILE A 1 481 ? -4.989 9.583 33.427 1.00 93.00 481 ILE A N 1
ATOM 3889 C CA . ILE A 1 481 ? -3.634 10.131 33.412 1.00 93.00 481 ILE A CA 1
ATOM 3890 C C . ILE A 1 481 ? -3.597 11.531 32.818 1.00 93.00 481 ILE A C 1
ATOM 3892 O O . ILE A 1 481 ? -4.244 11.854 31.828 1.00 93.00 481 ILE A O 1
ATOM 3896 N N . SER A 1 482 ? -2.768 12.380 33.409 1.00 91.31 482 SER A N 1
ATOM 3897 C CA . SER A 1 482 ? -2.503 13.728 32.930 1.00 91.31 482 SER A CA 1
ATOM 3898 C C . SER A 1 482 ? -1.028 14.079 33.103 1.00 91.31 482 SER A C 1
ATOM 3900 O O . SER A 1 482 ? -0.317 13.495 33.923 1.00 91.31 482 SER A O 1
ATOM 3902 N N . TYR A 1 483 ? -0.552 15.017 32.286 1.00 89.38 483 TYR A N 1
ATOM 3903 C CA . TYR A 1 483 ? 0.808 15.535 32.369 1.00 89.38 483 TYR A CA 1
ATOM 3904 C C . TYR A 1 483 ? 0.750 17.052 32.508 1.00 89.38 483 TYR A C 1
ATOM 3906 O O . TYR A 1 483 ? 0.452 17.759 31.544 1.00 89.38 483 TYR A O 1
ATOM 3914 N N . VAL A 1 484 ? 0.997 17.546 33.719 1.00 85.25 484 VAL A N 1
ATOM 3915 C CA . VAL A 1 484 ? 0.819 18.954 34.090 1.00 85.25 484 VAL A CA 1
ATOM 3916 C C . VAL A 1 484 ? 2.111 19.462 34.716 1.00 85.25 484 VAL A C 1
ATOM 3918 O O . VAL A 1 484 ? 2.693 18.814 35.579 1.00 85.25 484 VAL A O 1
ATOM 3921 N N . ASN A 1 485 ? 2.589 20.626 34.267 1.00 85.50 485 ASN A N 1
ATOM 3922 C CA . ASN A 1 485 ? 3.796 21.282 34.794 1.00 85.50 485 ASN A CA 1
ATOM 3923 C C . ASN A 1 485 ? 5.053 20.389 34.837 1.00 85.50 485 ASN A C 1
ATOM 3925 O O . ASN A 1 485 ? 5.899 20.551 35.710 1.00 85.50 485 ASN A O 1
ATOM 3929 N N . GLY A 1 486 ? 5.189 19.455 33.892 1.00 84.38 486 GLY A N 1
ATOM 3930 C CA . GLY A 1 486 ? 6.340 18.549 33.841 1.00 84.38 486 GLY A CA 1
ATOM 3931 C C . GLY A 1 486 ? 6.217 17.298 34.718 1.00 84.38 486 GLY A C 1
ATOM 3932 O O . GLY A 1 486 ? 7.174 16.533 34.797 1.00 84.38 486 GLY A O 1
ATOM 3933 N N . HIS A 1 487 ? 5.063 17.073 35.350 1.00 86.69 487 HIS A N 1
ATOM 3934 C CA . HIS A 1 487 ? 4.815 15.933 36.228 1.00 86.69 487 HIS A CA 1
ATOM 3935 C C . HIS A 1 487 ? 3.625 15.101 35.754 1.00 86.69 487 HIS A C 1
ATOM 3937 O O . HIS A 1 487 ? 2.650 15.620 35.205 1.00 86.69 487 HIS A O 1
ATOM 3943 N N . TRP A 1 488 ? 3.724 13.793 35.975 1.00 90.38 488 TRP A N 1
ATOM 3944 C CA . TRP A 1 488 ? 2.638 12.850 35.749 1.00 90.38 488 TRP A CA 1
ATOM 3945 C C . TRP A 1 488 ? 1.691 12.851 36.943 1.00 90.38 488 TRP A C 1
ATOM 3947 O O . TRP A 1 488 ? 2.140 12.756 38.080 1.00 90.38 488 TRP A O 1
ATOM 3957 N N . GLN A 1 489 ? 0.393 12.931 36.674 1.00 92.06 489 GLN A N 1
ATOM 3958 C CA . GLN A 1 489 ? -0.645 12.889 37.694 1.00 92.06 489 GLN A CA 1
ATOM 3959 C C . GLN A 1 489 ? -1.739 11.911 37.269 1.00 92.06 489 GLN A C 1
ATOM 3961 O O . GLN A 1 489 ? -2.300 12.036 36.177 1.00 92.06 489 GLN A O 1
ATOM 3966 N N . GLY A 1 490 ? -2.023 10.945 38.140 1.00 92.56 490 GLY A N 1
ATOM 3967 C CA . GLY A 1 490 ? -3.155 10.038 38.011 1.00 92.56 490 GLY A CA 1
ATOM 3968 C C . GLY A 1 490 ? -4.456 10.661 38.525 1.00 92.56 490 GLY A C 1
ATOM 3969 O O . GLY A 1 490 ? -4.429 11.618 39.299 1.00 92.56 490 GLY A O 1
ATOM 3970 N N . SER A 1 491 ? -5.600 10.093 38.141 1.00 95.00 491 SER A N 1
ATOM 3971 C CA . SER A 1 491 ? -6.915 10.463 38.687 1.00 95.00 491 SER A CA 1
ATOM 3972 C C . SER A 1 491 ? -7.058 10.119 40.177 1.00 95.00 491 SER A C 1
ATOM 3974 O O . SER A 1 491 ? -7.891 10.713 40.863 1.00 95.00 491 SER A O 1
ATOM 3976 N N . THR A 1 492 ? -6.213 9.217 40.695 1.00 94.88 492 THR A N 1
ATOM 3977 C CA . THR A 1 492 ? -6.084 8.894 42.123 1.00 94.88 492 THR A CA 1
ATOM 3978 C C . THR A 1 492 ? -4.622 8.905 42.588 1.00 94.88 492 THR A C 1
ATOM 3980 O O . THR A 1 492 ? -3.684 8.854 41.777 1.00 94.88 492 THR A O 1
ATOM 3983 N N . ASP A 1 493 ? -4.414 8.941 43.907 1.00 93.88 493 ASP A N 1
ATOM 3984 C CA . ASP A 1 493 ? -3.081 8.872 44.518 1.00 93.88 493 ASP A CA 1
ATOM 3985 C C . ASP A 1 493 ? -2.395 7.532 44.218 1.00 93.88 493 ASP A C 1
ATOM 3987 O O . ASP A 1 493 ? -1.191 7.495 43.963 1.00 93.88 493 ASP A O 1
ATOM 3991 N N . GLU A 1 494 ? -3.150 6.432 44.180 1.00 94.38 494 GLU A N 1
ATOM 3992 C CA . GLU A 1 494 ? -2.623 5.103 43.860 1.00 94.38 494 GLU A CA 1
ATOM 3993 C C . GLU A 1 494 ? -2.077 5.046 42.429 1.00 94.38 494 GLU A C 1
ATOM 3995 O O . GLU A 1 494 ? -0.988 4.515 42.201 1.00 94.38 494 GLU A O 1
ATOM 4000 N N . ILE A 1 495 ? -2.805 5.622 41.467 1.00 93.62 495 ILE A N 1
ATOM 4001 C CA . ILE A 1 495 ? -2.372 5.690 40.065 1.00 93.62 495 ILE A CA 1
ATOM 4002 C C . ILE A 1 495 ? -1.136 6.586 39.945 1.00 93.62 495 ILE A C 1
ATOM 4004 O O . ILE A 1 495 ? -0.163 6.209 39.290 1.00 93.62 495 ILE A O 1
ATOM 4008 N N . THR A 1 496 ? -1.131 7.733 40.629 1.00 93.38 496 THR A N 1
ATOM 4009 C CA . THR A 1 496 ? 0.016 8.653 40.648 1.00 93.38 496 THR A CA 1
ATOM 4010 C C . THR A 1 496 ? 1.274 7.958 41.171 1.00 93.38 496 THR A C 1
ATOM 4012 O O . THR A 1 496 ? 2.296 7.942 40.487 1.00 93.38 496 THR A O 1
ATOM 4015 N N . GLN A 1 497 ? 1.189 7.287 42.323 1.00 92.62 497 GLN A N 1
ATOM 4016 C CA . GLN A 1 497 ? 2.313 6.545 42.904 1.00 92.62 497 GLN A CA 1
ATOM 4017 C C . GLN A 1 497 ? 2.792 5.405 41.997 1.00 92.62 497 GLN A C 1
ATOM 4019 O O . GLN A 1 497 ? 3.994 5.142 41.912 1.00 92.62 497 GLN A O 1
ATOM 4024 N N . MET A 1 498 ? 1.874 4.723 41.305 1.00 90.31 498 MET A N 1
ATOM 4025 C CA . MET A 1 498 ? 2.226 3.670 40.353 1.00 90.31 498 MET A CA 1
ATOM 4026 C C . MET A 1 498 ? 3.056 4.227 39.192 1.00 90.31 498 MET A C 1
ATOM 4028 O O . MET A 1 498 ? 4.101 3.663 38.859 1.00 90.31 498 MET A O 1
ATOM 4032 N N . ILE A 1 499 ? 2.626 5.350 38.610 1.00 90.19 499 ILE A N 1
ATOM 4033 C CA . ILE A 1 499 ? 3.324 6.019 37.507 1.00 90.19 499 ILE A CA 1
ATOM 4034 C C . ILE A 1 499 ? 4.685 6.539 37.958 1.00 90.19 499 ILE A C 1
ATOM 4036 O O . ILE A 1 499 ? 5.687 6.270 37.298 1.00 90.19 499 ILE A O 1
ATOM 4040 N N . GLU A 1 500 ? 4.746 7.224 39.099 1.00 88.88 500 GLU A N 1
ATOM 4041 C CA . GLU A 1 500 ? 6.000 7.728 39.661 1.00 88.88 500 GLU A CA 1
ATOM 4042 C C . GLU A 1 500 ? 6.999 6.598 39.892 1.00 88.88 500 GLU A C 1
ATOM 4044 O O . GLU A 1 500 ? 8.151 6.704 39.476 1.00 88.88 500 GLU A O 1
ATOM 4049 N N . LYS A 1 501 ? 6.552 5.480 40.477 1.00 88.94 501 LYS A N 1
ATOM 4050 C CA . LYS A 1 501 ? 7.388 4.296 40.694 1.00 88.94 501 LYS A CA 1
ATOM 4051 C C . LYS A 1 501 ? 7.933 3.730 39.382 1.00 88.94 501 LYS A C 1
ATOM 4053 O O . LYS A 1 501 ? 9.113 3.400 39.318 1.00 88.94 501 LYS A O 1
ATOM 4058 N N . MET A 1 502 ? 7.108 3.646 38.338 1.00 84.75 502 MET A N 1
ATOM 4059 C CA . MET A 1 502 ? 7.547 3.216 37.002 1.00 84.75 502 MET A CA 1
ATOM 4060 C C . MET A 1 502 ? 8.450 4.240 36.305 1.00 84.75 502 MET A C 1
ATOM 4062 O O . MET A 1 502 ? 9.170 3.885 35.375 1.00 84.75 502 MET A O 1
ATOM 4066 N N . ASN A 1 503 ? 8.407 5.512 36.705 1.00 86.12 503 ASN A N 1
ATOM 4067 C CA . ASN A 1 503 ? 9.236 6.553 36.108 1.00 86.12 503 ASN A CA 1
ATOM 4068 C C . ASN A 1 503 ? 10.579 6.757 36.823 1.00 86.12 503 ASN A C 1
ATOM 4070 O O . ASN A 1 503 ? 11.430 7.471 36.299 1.00 86.12 503 ASN A O 1
ATOM 4074 N N . GLN A 1 504 ? 10.813 6.115 37.975 1.00 84.69 504 GLN A N 1
ATOM 4075 C CA . GLN A 1 504 ? 12.076 6.223 38.722 1.00 84.69 504 GLN A CA 1
ATOM 4076 C C . GLN A 1 504 ? 13.308 5.817 37.894 1.00 84.69 504 GLN A C 1
ATOM 4078 O O . GLN A 1 504 ? 14.385 6.377 38.086 1.00 84.69 504 GLN A O 1
ATOM 4083 N N . ASP A 1 505 ? 13.159 4.887 36.949 1.00 81.00 505 ASP A N 1
ATOM 4084 C CA . ASP A 1 505 ? 14.199 4.468 35.996 1.00 81.00 505 ASP A CA 1
ATOM 4085 C C . ASP A 1 505 ? 13.934 4.960 34.551 1.00 81.00 505 ASP A C 1
ATOM 4087 O O . ASP A 1 505 ? 14.624 4.577 33.595 1.00 81.00 505 ASP A O 1
ATOM 4091 N N . GLY A 1 506 ? 12.934 5.834 34.383 1.00 80.75 506 GLY A N 1
ATOM 4092 C CA . GLY A 1 506 ? 12.470 6.361 33.100 1.00 80.75 506 GLY A CA 1
ATOM 4093 C C . GLY A 1 506 ? 11.695 5.359 32.238 1.00 80.75 506 GLY A C 1
ATOM 4094 O O . GLY A 1 506 ? 11.502 5.617 31.048 1.00 80.75 506 GLY A O 1
ATOM 4095 N N . THR A 1 507 ? 11.279 4.209 32.780 1.00 82.75 507 THR A N 1
ATOM 4096 C CA . THR A 1 507 ? 10.536 3.191 32.021 1.00 82.75 507 THR A CA 1
ATOM 4097 C C . THR A 1 507 ? 9.169 3.697 31.575 1.00 82.75 507 THR A C 1
ATOM 4099 O O . THR A 1 507 ? 8.801 3.485 30.418 1.00 82.75 507 THR A O 1
ATOM 4102 N N . TRP A 1 508 ? 8.445 4.412 32.445 1.00 87.31 508 TRP A N 1
ATOM 4103 C CA . TRP A 1 508 ? 7.153 5.006 32.088 1.00 87.31 508 TRP A CA 1
ATOM 4104 C C . TRP A 1 508 ? 7.268 5.929 30.875 1.00 87.31 508 TRP A C 1
ATOM 4106 O O . TRP A 1 508 ? 6.583 5.706 29.876 1.00 87.31 508 TRP A O 1
ATOM 4116 N N . ASP A 1 509 ? 8.158 6.926 30.922 1.00 86.19 509 ASP A N 1
ATOM 4117 C CA . ASP A 1 509 ? 8.325 7.870 29.816 1.00 86.19 509 ASP A CA 1
ATOM 4118 C C . ASP A 1 509 ? 8.734 7.167 28.511 1.00 86.19 509 ASP A C 1
ATOM 4120 O O . ASP A 1 509 ? 8.135 7.441 27.470 1.00 86.19 509 ASP A O 1
ATOM 4124 N N . LYS A 1 510 ? 9.657 6.195 28.570 1.00 85.31 510 LYS A N 1
ATOM 4125 C CA . LYS A 1 510 ? 10.115 5.435 27.391 1.00 85.31 510 LYS A CA 1
ATOM 4126 C C . LYS A 1 510 ? 9.032 4.567 26.752 1.00 85.31 510 LYS A C 1
ATOM 4128 O O . LYS A 1 510 ? 9.037 4.402 25.535 1.00 85.31 510 LYS A O 1
ATOM 4133 N N . GLN A 1 511 ? 8.165 3.944 27.549 1.00 82.75 511 GLN A N 1
ATOM 4134 C CA . GLN A 1 511 ? 7.198 2.965 27.038 1.00 82.75 511 GLN A CA 1
ATOM 4135 C C . GLN A 1 511 ? 5.824 3.571 26.742 1.00 82.75 511 GLN A C 1
ATOM 4137 O O . GLN A 1 511 ? 5.138 3.110 25.832 1.00 82.75 511 GLN A O 1
ATOM 4142 N N . ILE A 1 512 ? 5.406 4.571 27.518 1.00 88.19 512 ILE A N 1
ATOM 4143 C CA . ILE A 1 512 ? 4.025 5.072 27.533 1.00 88.19 512 ILE A CA 1
ATOM 4144 C C . ILE A 1 512 ? 4.011 6.595 27.448 1.00 88.19 512 ILE A C 1
ATOM 4146 O O . ILE A 1 512 ? 3.298 7.160 26.620 1.00 88.19 512 ILE A O 1
ATOM 4150 N N . GLY A 1 513 ? 4.805 7.263 28.283 1.00 89.25 513 GLY A N 1
ATOM 4151 C CA . GLY A 1 513 ? 4.698 8.697 28.503 1.00 89.25 513 GLY A CA 1
ATOM 4152 C C . GLY A 1 513 ? 4.977 9.556 27.266 1.00 89.25 513 GLY A C 1
ATOM 4153 O O . GLY A 1 513 ? 4.204 10.468 26.966 1.00 89.25 513 GLY A O 1
ATOM 4154 N N . ASP A 1 514 ? 6.027 9.246 26.500 1.00 89.06 514 ASP A N 1
ATOM 4155 C CA . ASP A 1 514 ? 6.324 9.933 25.235 1.00 89.0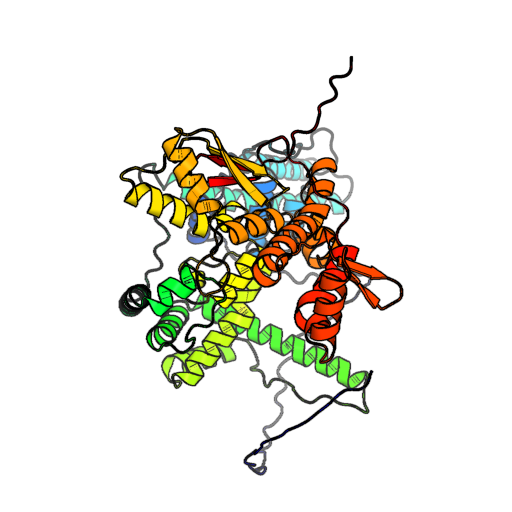6 514 ASP A CA 1
ATOM 4156 C C . ASP A 1 514 ? 5.209 9.743 24.199 1.00 89.06 514 ASP A C 1
ATOM 4158 O O . ASP A 1 514 ? 4.764 10.706 23.565 1.00 89.06 514 ASP A O 1
ATOM 4162 N N . ALA A 1 515 ? 4.716 8.510 24.059 1.00 90.00 515 ALA A N 1
ATOM 4163 C CA . ALA A 1 515 ? 3.628 8.190 23.143 1.00 90.00 515 ALA A CA 1
ATOM 4164 C C . ALA A 1 515 ? 2.334 8.917 23.537 1.00 90.00 515 ALA A C 1
ATOM 4166 O O . ALA A 1 515 ? 1.671 9.482 22.668 1.00 90.00 515 ALA A O 1
ATOM 4167 N N . TYR A 1 516 ? 2.008 8.962 24.834 1.00 92.56 516 TYR A N 1
ATOM 4168 C CA . TYR A 1 516 ? 0.857 9.690 25.367 1.00 92.56 516 TYR A CA 1
ATOM 4169 C C . TYR A 1 516 ? 0.956 11.184 25.058 1.00 92.56 516 TYR A C 1
ATOM 4171 O O . TYR A 1 516 ? 0.029 11.765 24.501 1.00 92.56 516 TYR A O 1
ATOM 4179 N N . ARG A 1 517 ? 2.097 11.822 25.352 1.00 91.50 517 ARG A N 1
ATOM 4180 C CA . ARG A 1 517 ? 2.277 13.260 25.099 1.00 91.50 517 ARG A CA 1
ATOM 4181 C C . ARG A 1 517 ? 2.137 13.616 23.624 1.00 91.50 517 ARG A C 1
ATOM 4183 O O . ARG A 1 517 ? 1.543 14.644 23.311 1.00 91.50 517 ARG A O 1
ATOM 4190 N N . ASN A 1 518 ? 2.697 12.807 22.726 1.00 91.06 518 ASN A N 1
ATOM 4191 C CA . ASN A 1 518 ? 2.557 13.033 21.288 1.00 91.06 518 ASN A CA 1
ATOM 4192 C C . ASN A 1 518 ? 1.105 12.833 20.843 1.00 91.06 518 ASN A C 1
ATOM 4194 O O . ASN A 1 518 ? 0.549 13.693 20.165 1.00 91.06 518 ASN A O 1
ATOM 4198 N N . LEU A 1 519 ? 0.460 11.768 21.320 1.00 92.62 519 LEU A N 1
ATOM 4199 C CA . LEU A 1 519 ? -0.939 11.488 21.032 1.00 92.62 519 LEU A CA 1
ATOM 4200 C C . LEU A 1 519 ? -1.869 12.620 21.492 1.00 92.62 519 LEU A C 1
ATOM 4202 O O . LEU A 1 519 ? -2.722 13.040 20.721 1.00 92.62 519 LEU A O 1
ATOM 4206 N N . MET A 1 520 ? -1.695 13.149 22.705 1.00 91.88 520 MET A N 1
ATOM 4207 C CA . MET A 1 520 ? -2.544 14.228 23.225 1.00 91.88 520 MET A CA 1
ATOM 4208 C C . MET A 1 520 ? -2.362 15.558 22.480 1.00 91.88 520 MET A C 1
ATOM 4210 O O . MET A 1 520 ? -3.265 16.388 22.509 1.00 91.88 520 MET A O 1
ATOM 4214 N N . LYS A 1 521 ? -1.231 15.768 21.791 1.00 91.50 521 LYS A N 1
ATOM 4215 C CA . LYS A 1 521 ? -1.041 16.918 20.885 1.00 91.50 521 LYS A CA 1
ATOM 4216 C C . LYS A 1 521 ? -1.768 16.732 19.554 1.00 91.50 521 LYS A C 1
ATOM 4218 O O . LYS A 1 521 ? -2.249 17.701 18.982 1.00 91.50 521 LYS A O 1
ATOM 4223 N N . GLU A 1 522 ? -1.803 15.502 19.051 1.00 91.31 522 GLU A N 1
ATOM 4224 C CA . GLU A 1 522 ? -2.420 15.153 17.766 1.00 91.31 522 GLU A CA 1
ATOM 4225 C C . GLU A 1 522 ? -3.937 14.937 17.878 1.00 91.31 522 GLU A C 1
ATOM 4227 O O . GLU A 1 522 ? -4.674 15.118 16.908 1.00 91.31 522 GLU A O 1
ATOM 4232 N N . TYR A 1 523 ? -4.419 14.526 19.051 1.00 94.62 523 TYR A N 1
ATOM 4233 C CA . TYR A 1 523 ? -5.817 14.199 19.285 1.00 94.62 523 TYR A CA 1
ATOM 4234 C C . TYR A 1 523 ? -6.680 15.461 19.368 1.00 94.62 523 TYR A C 1
ATOM 4236 O O . TYR A 1 523 ? -6.622 16.226 20.327 1.00 94.62 523 TYR A O 1
ATOM 4244 N N . THR A 1 524 ? -7.533 15.647 18.362 1.00 94.25 524 THR A N 1
ATOM 4245 C CA . THR A 1 524 ? -8.439 16.803 18.234 1.00 94.25 524 THR A CA 1
ATOM 4246 C C . THR A 1 524 ? -9.920 16.420 18.345 1.00 94.25 524 THR A C 1
ATOM 4248 O O . THR A 1 524 ? -10.800 17.218 18.020 1.00 94.25 524 THR A O 1
ATOM 4251 N N . GLY A 1 525 ? -10.207 15.197 18.802 1.00 94.50 525 GLY A N 1
ATOM 4252 C CA . GLY A 1 525 ? -11.553 14.649 18.981 1.00 94.50 525 GLY A CA 1
ATOM 4253 C C . GLY A 1 525 ? -11.722 13.261 18.360 1.00 94.50 525 GLY A C 1
ATOM 4254 O O . GLY A 1 525 ? -10.856 12.787 17.626 1.00 94.50 525 GLY A O 1
ATOM 4255 N N . THR A 1 526 ? -12.854 12.619 18.653 1.00 96.25 526 THR A N 1
ATOM 4256 C CA . THR A 1 526 ? -13.250 11.337 18.054 1.00 96.25 526 THR A CA 1
ATOM 4257 C C . THR A 1 526 ? -14.242 11.594 16.919 1.00 96.25 526 THR A C 1
ATOM 4259 O O . THR A 1 526 ? -15.286 12.204 17.168 1.00 96.25 526 THR A O 1
ATOM 4262 N N . PRO A 1 527 ? -13.960 11.155 15.679 1.00 96.38 527 PRO A N 1
ATOM 4263 C CA . PRO A 1 527 ? -14.883 11.350 14.568 1.00 96.38 527 PRO A CA 1
ATOM 4264 C C . PRO A 1 527 ? -16.107 10.440 14.703 1.00 96.38 527 PRO A C 1
ATOM 4266 O O . PRO A 1 527 ? -16.020 9.347 15.258 1.00 96.38 527 PRO A O 1
ATOM 4269 N N . VAL A 1 528 ? -17.240 10.866 14.146 1.00 94.94 528 VAL A N 1
ATOM 4270 C CA . VAL A 1 528 ? -18.478 10.074 14.102 1.00 94.94 528 VAL A CA 1
ATOM 4271 C C . VAL A 1 528 ? -18.850 9.793 12.651 1.00 94.94 528 VAL A C 1
ATOM 4273 O O . VAL A 1 528 ? -18.985 10.724 11.851 1.00 94.94 528 VAL A O 1
ATOM 4276 N N . PHE A 1 529 ? -19.056 8.520 12.322 1.00 93.75 529 PHE A N 1
ATOM 4277 C CA . PHE A 1 529 ? -19.523 8.062 11.014 1.00 93.75 529 PHE A CA 1
ATOM 4278 C C . PHE A 1 529 ? -20.939 7.503 11.171 1.00 93.75 529 PHE A C 1
ATOM 4280 O O . PHE A 1 529 ? -21.145 6.544 11.906 1.00 93.75 529 PHE A O 1
ATOM 4287 N N . GLN A 1 530 ? -21.923 8.153 10.545 1.00 90.69 530 GLN A N 1
ATOM 4288 C CA . GLN A 1 530 ? -23.330 7.716 10.591 1.00 90.69 530 GLN A CA 1
ATOM 4289 C C . GLN A 1 530 ? -23.654 6.726 9.466 1.00 90.69 530 GLN A C 1
ATOM 4291 O O . GLN A 1 530 ? -24.481 5.834 9.629 1.00 90.69 530 GLN A O 1
ATOM 4296 N N . GLU A 1 531 ? -22.962 6.883 8.343 1.00 93.00 531 GLU A N 1
ATOM 4297 C CA . GLU A 1 531 ? -23.043 6.029 7.166 1.00 93.00 531 GLU A CA 1
ATOM 4298 C C . GLU A 1 531 ? -21.989 4.914 7.238 1.00 93.00 531 GLU A C 1
ATOM 4300 O O . GLU A 1 531 ? -21.022 5.037 8.005 1.00 93.00 531 GLU A O 1
ATOM 4305 N N . PRO A 1 532 ? -22.135 3.828 6.453 1.00 96.00 532 PRO A N 1
ATOM 4306 C CA . PRO A 1 532 ? -21.058 2.858 6.319 1.00 96.00 532 PRO A CA 1
ATOM 4307 C C . PRO A 1 532 ? -19.780 3.566 5.857 1.00 96.00 532 PRO A C 1
ATOM 4309 O O . PRO A 1 532 ? -19.828 4.506 5.061 1.00 96.00 532 PRO A O 1
ATOM 4312 N N . VAL A 1 533 ? -18.633 3.123 6.368 1.00 96.56 533 VAL A N 1
ATOM 4313 C CA . VAL A 1 533 ? -17.311 3.664 6.004 1.00 96.56 533 VAL A CA 1
ATOM 4314 C C . VAL A 1 533 ? -16.709 2.953 4.791 1.00 96.56 533 VAL A C 1
ATOM 4316 O O . VAL A 1 533 ? -15.842 3.502 4.112 1.00 96.56 533 VAL A O 1
ATOM 4319 N N . PHE A 1 534 ? -17.178 1.740 4.502 1.00 97.25 534 PHE A N 1
ATOM 4320 C CA . PHE A 1 534 ? -16.939 1.040 3.247 1.00 97.25 534 PHE A CA 1
ATOM 4321 C C . PHE A 1 534 ? -17.983 -0.059 3.027 1.00 97.25 534 PHE A C 1
ATOM 4323 O O . PHE A 1 534 ? -18.732 -0.431 3.936 1.00 97.25 534 PHE A O 1
ATOM 4330 N N . VAL A 1 535 ? -18.009 -0.592 1.809 1.00 97.00 535 VAL A N 1
ATOM 4331 C CA . VAL A 1 535 ? -18.847 -1.721 1.400 1.00 97.00 535 VAL A CA 1
ATOM 4332 C C . VAL A 1 535 ? -18.006 -2.791 0.711 1.00 97.00 535 VAL A C 1
ATOM 4334 O O . VAL A 1 535 ? -16.980 -2.472 0.117 1.00 97.00 535 VAL A O 1
ATOM 4337 N N . PHE A 1 536 ? -18.442 -4.045 0.769 1.00 94.94 536 PHE A N 1
ATOM 4338 C CA . PHE A 1 536 ? -17.983 -5.116 -0.113 1.00 94.94 536 PHE A CA 1
ATOM 4339 C C . PHE A 1 536 ? -19.087 -5.396 -1.125 1.00 94.94 536 PHE A C 1
ATOM 4341 O O . PHE A 1 536 ? -20.210 -5.671 -0.712 1.00 94.94 536 PHE A O 1
ATOM 4348 N N . ARG A 1 537 ? -18.801 -5.287 -2.422 1.00 91.75 537 ARG A N 1
ATOM 4349 C CA . ARG A 1 537 ? -19.767 -5.524 -3.502 1.00 91.75 537 ARG A CA 1
ATOM 4350 C C . ARG A 1 537 ? -19.035 -5.968 -4.759 1.00 91.75 537 ARG A C 1
ATOM 4352 O O . ARG A 1 537 ? -17.982 -5.423 -5.067 1.00 91.75 537 ARG A O 1
ATOM 4359 N N . ASN A 1 538 ? -19.623 -6.894 -5.514 1.00 88.12 538 ASN A N 1
ATOM 4360 C CA . ASN A 1 538 ? -19.052 -7.426 -6.758 1.00 88.12 538 ASN A CA 1
ATOM 4361 C C . ASN A 1 538 ? -17.633 -7.987 -6.556 1.00 88.12 538 ASN A C 1
ATOM 4363 O O . ASN A 1 538 ? -16.760 -7.816 -7.403 1.00 88.12 538 ASN A O 1
ATOM 4367 N N . GLY A 1 539 ? -17.392 -8.618 -5.404 1.00 86.25 539 GLY A N 1
ATOM 4368 C CA . GLY A 1 539 ? -16.090 -9.178 -5.052 1.00 86.25 539 GLY A CA 1
ATOM 4369 C C . GLY A 1 539 ? -15.023 -8.167 -4.617 1.00 86.25 539 GLY A C 1
ATOM 4370 O O . GLY A 1 539 ? -13.885 -8.583 -4.430 1.00 86.25 539 GLY A O 1
ATOM 4371 N N . GLU A 1 540 ? -15.346 -6.880 -4.444 1.00 91.12 540 GLU A N 1
ATOM 4372 C CA . GLU A 1 540 ? -14.364 -5.850 -4.083 1.00 91.12 540 GLU A CA 1
ATOM 4373 C C . GLU A 1 540 ? -14.809 -4.971 -2.910 1.00 91.12 540 GLU A C 1
ATOM 4375 O O . GLU A 1 540 ? -15.990 -4.671 -2.723 1.00 91.12 540 GLU A O 1
ATOM 4380 N N . PHE A 1 541 ? -13.833 -4.503 -2.129 1.00 93.94 541 PHE A N 1
ATOM 4381 C CA . PHE A 1 541 ? -14.039 -3.490 -1.100 1.00 93.94 541 PHE A CA 1
ATOM 4382 C C . PHE A 1 541 ? -13.944 -2.068 -1.665 1.00 93.94 541 PHE A C 1
ATOM 4384 O O . PHE A 1 541 ? -12.947 -1.680 -2.280 1.00 93.94 541 PHE A O 1
ATOM 4391 N N . HIS A 1 542 ? -14.936 -1.238 -1.350 1.00 93.06 542 HIS A N 1
ATOM 4392 C CA . HIS A 1 542 ? -15.010 0.160 -1.765 1.00 93.06 542 HIS A CA 1
ATOM 4393 C C . HIS A 1 542 ? -15.250 1.077 -0.569 1.00 93.06 542 HIS A C 1
ATOM 4395 O O . HIS A 1 542 ? -16.219 0.901 0.167 1.00 93.06 542 HIS A O 1
ATOM 4401 N N . VAL A 1 543 ? -14.402 2.094 -0.400 1.00 94.38 543 VAL A N 1
ATOM 4402 C CA . VAL A 1 543 ? -14.629 3.147 0.601 1.00 94.38 543 VAL A CA 1
ATOM 4403 C C . VAL A 1 543 ? -15.851 3.962 0.208 1.00 94.38 543 VAL A C 1
ATOM 4405 O O . VAL A 1 543 ? -16.012 4.344 -0.952 1.00 94.38 543 VAL A O 1
ATOM 4408 N N . THR A 1 544 ? -16.700 4.253 1.184 1.00 92.38 544 THR A N 1
ATOM 4409 C CA . THR A 1 544 ? -17.871 5.104 1.006 1.00 92.38 544 THR A CA 1
ATOM 4410 C C . THR A 1 544 ? -17.592 6.471 1.608 1.00 92.38 544 THR A C 1
ATOM 4412 O O . THR A 1 544 ? -17.378 6.617 2.809 1.00 92.38 544 THR A O 1
ATOM 4415 N N . TYR A 1 545 ? -17.593 7.494 0.758 1.00 87.50 545 TYR A N 1
ATOM 4416 C CA . TYR A 1 545 ? -17.575 8.885 1.200 1.00 87.50 545 TYR A CA 1
ATOM 4417 C C . TYR A 1 545 ? -19.009 9.374 1.376 1.00 87.50 545 TYR A C 1
ATOM 4419 O O . TYR A 1 545 ? -19.912 8.946 0.652 1.00 87.50 545 TYR A O 1
ATOM 4427 N N . GLU A 1 546 ? -19.218 10.285 2.325 1.00 74.44 546 GLU A N 1
ATOM 4428 C CA . GLU A 1 546 ? -20.493 10.991 2.462 1.00 74.44 546 GLU A CA 1
ATOM 4429 C C . GLU A 1 546 ? -20.915 11.558 1.101 1.00 74.44 546 GLU A C 1
ATOM 4431 O O . GLU A 1 546 ? -20.114 12.187 0.405 1.00 74.44 546 GLU A O 1
ATOM 4436 N N . LYS A 1 547 ? -22.171 11.336 0.698 1.00 56.84 547 LYS A N 1
ATOM 4437 C CA . LYS A 1 547 ? -22.696 12.000 -0.498 1.00 56.84 547 LYS A CA 1
ATOM 4438 C C . LYS A 1 547 ? -22.711 13.510 -0.234 1.00 56.84 547 LYS A C 1
ATOM 4440 O O . LYS A 1 547 ? -23.131 13.912 0.854 1.00 56.84 547 LYS A O 1
ATOM 4445 N N . PRO A 1 548 ? -22.288 14.354 -1.192 1.00 42.50 548 PRO A N 1
ATOM 4446 C CA . PRO A 1 548 ? -22.456 15.788 -1.046 1.00 42.50 548 PRO A CA 1
ATOM 4447 C C . PRO A 1 548 ? -23.937 16.077 -0.812 1.00 42.50 548 PRO A C 1
ATOM 4449 O O . PRO A 1 548 ? -24.791 15.585 -1.553 1.00 42.50 548 PRO A O 1
ATOM 4452 N N . VAL A 1 549 ? -24.242 16.849 0.232 1.00 40.12 549 VAL A N 1
ATOM 4453 C CA . VAL A 1 549 ? -25.589 17.379 0.440 1.00 40.12 549 VAL A CA 1
ATOM 4454 C C . VAL A 1 549 ? -25.860 18.306 -0.738 1.00 40.12 549 VAL A C 1
ATOM 4456 O O . VAL A 1 549 ? -25.371 19.434 -0.773 1.00 40.12 549 VAL A O 1
ATOM 4459 N N . ILE A 1 550 ? -26.590 17.815 -1.737 1.00 35.59 550 ILE A N 1
ATOM 4460 C CA . ILE A 1 550 ? -27.169 18.675 -2.760 1.00 35.59 550 ILE A CA 1
ATOM 4461 C C . ILE A 1 550 ? -28.210 19.497 -2.007 1.00 35.59 550 ILE A C 1
ATOM 4463 O O . ILE A 1 550 ? -29.250 18.975 -1.611 1.00 35.59 550 ILE A O 1
ATOM 4467 N N . GLN A 1 551 ? -27.892 20.760 -1.724 1.00 34.34 551 GLN A N 1
ATOM 4468 C CA . GLN A 1 551 ? -28.912 21.722 -1.338 1.00 34.34 551 GLN A CA 1
ATOM 4469 C C . GLN A 1 551 ? -29.843 21.853 -2.542 1.00 34.34 551 GLN A C 1
ATOM 4471 O O . GLN A 1 551 ? -29.524 22.534 -3.516 1.00 34.34 551 GLN A O 1
ATOM 4476 N N . GLU A 1 552 ? -30.965 21.138 -2.514 1.00 33.78 552 GLU A N 1
ATOM 4477 C CA . GLU A 1 552 ? -32.101 21.473 -3.359 1.00 33.78 552 GLU A CA 1
ATOM 4478 C C . GLU A 1 552 ? -32.534 22.879 -2.939 1.00 33.78 552 GLU A C 1
ATOM 4480 O O . GLU A 1 552 ? -33.064 23.083 -1.846 1.00 33.78 552 GLU A O 1
ATOM 4485 N N . ASN A 1 553 ? -32.192 23.868 -3.768 1.00 37.50 553 ASN A N 1
ATOM 4486 C CA . ASN A 1 553 ? -32.673 25.230 -3.600 1.00 37.50 553 ASN A CA 1
ATOM 4487 C C . ASN A 1 553 ? -34.206 25.190 -3.596 1.00 37.50 553 ASN A C 1
ATOM 4489 O O . ASN A 1 553 ? -34.815 24.787 -4.590 1.00 37.50 553 ASN A O 1
ATOM 4493 N N . GLN A 1 554 ? -34.781 25.577 -2.456 1.00 33.03 554 GLN A N 1
ATOM 4494 C CA . GLN A 1 554 ? -36.196 25.913 -2.306 1.00 33.03 554 GLN A CA 1
ATOM 4495 C C . GLN A 1 554 ? -36.573 27.130 -3.147 1.00 33.03 554 GLN A C 1
ATOM 4497 O O . GLN A 1 554 ? -35.720 28.040 -3.283 1.00 33.03 554 GLN A O 1
#

Secondary structure (DSSP, 8-state):
-----------PPP-----PPP--------PPPP----S---------PPPPP-HHHHHHHTTT--TTSEEHHHHHHHHHHHHHTTSS-HHHHHHHHH----S-TTPPPPP-TT-EE-HHHHHHHHHHHHHHHHHHT--SSHHHHHHHHHHHHHHHHHHHHHHHHHHHHHTS-S------------HHHHHHHHHHHH-HHHHHHHHHSTT----TT-HHHHHHHHHHHHT-HHHHHHHHHHHHHHHHHHHHHHHHHHHH-TTSPPP-PPP--SSTHHHHHHHHHHHHHS-HHHHHHHHHHIIIIIGGGGGGGT-PPPHHHHHH-HHHHHHHHHHH-BHHHHHHHHHHHHHHHHHHTT----TTSPEEEEEETTTTEEEEESS-HHHHHHHHHHHT----SSS---HHHHHHHHHHH-B-TT-PBPGGGGGGS-HHHHHHH-B----HHHHHHHHHHHHHHHHHHHHHHHHHHHS--GGGEEEETTEEEESSHHHHHHHHHHHTTTHHIIIIIHHHHHHHHH--------S-SEEEETTEEEEPPPPP------

pLDDT: mean 77.77, std 20.45, range [20.55, 98.38]

Sequence (554 aa):
MSGIQGISGQPYIGLQPGKTPKCIKTEASKAKVDQFSSSGAMYDQVEEKSLPFTAEMAAKLAPEYDVQSMSRNAYTKLLAQLRSSGILTGQEYSAAYGGTMPAHEQAISWPHGNETTDFMLFLQKCGQQCDHAIESGNYSSDEERRNCELLTSVYSKLNGIFQQIHSAKTQAGPDTKASAQTRVYSDEFNRLYELLKQDKNYAERVLKKPGGNFDRRNPVRVQLMKEYLLSNDGLLEDYAKHTWISNAEHNARLVKWNAEHPNRKLNGFYDMPSDYTGYVNEFKHILRYGSTEEIFNLCNDFENTFLSRKFVKTQRLTEEERFLFPDAANYERGHWQNFNEGMSSVENEIREEFDRAGFSLDIDREYQFYLNTENFSFSVKGGTEEENRLIESVINRNPGEGYVFNPLKTTIYALYFHRQPDLSFTPWRADHLSAGDMGNYGIANIPESYTKKMGQYLAAYRRSEMNRNLQYRFGFGIDDISYVNGHWQGSTDEITQMIEKMNQDGTWDKQIGDAYRNLMKEYTGTPVFQEPVFVFRNGEFHVTYEKPVIQENQ

Foldseek 3Di:
DDDDDDDDDDDDDDDDDDDDDDDDDDDDDDDDDDDDDDDPDDDPDPPQDADDDDLVNLLVCLVVDPLAWAALVSVLVVLVVCVVVRNDDPLLSCLSNVQDAADDPPRDDHGDDRGIHNNLVVLVVRLVSLVCCLVVVVHPDPVSNVSSVSSNVSSVSVSVSSVSNNVSNVVDDDPDDDDDPPLPQDPLLVVLVVVQCPPCQLVCCLVQPQPDDDPLLPVSLLLNLLSVLVSCLPLLLVLLQQVQVVLVVVQVVLVVVCVVVVPDRDDDRDDHDPHSVVVSVVLNCCSVPNDSVSSSVSSVCCLPRPLLCCVVVVHDDDPVCSSSRSVSVVSCCLQFAALQSLCVSLVVQLQVLCVVVVHGDDQAWKKFWFADLLQGAIFIDGDDPVSRVSSSCSQCAAPDDDPDDGNVVSNLCSLLRHADPQSAGEPLCVVVDDPSSCVVHNYDDADPLVSVQSLQRVLSVLQSVQQVVCCVPPVGGLVQWDQPPNAIHGVDPVVRVVLVVCCPVDNCCVPPVVSSVVSVVSHPDHHHDPGGQWMRRNNGIDGDGDDPPPPPDD

Radius of gyration: 30.19 Å; chains: 1; bounding box: 89×60×94 Å